Protein AF-A0A3D4Q1V5-F1 (afdb_monomer)

Solvent-accessible surface area (backbone atoms only — not comparable to full-atom values): 24511 Å² total; per-residue (Å²): 132,84,73,77,81,77,32,59,29,26,36,39,76,70,43,65,48,93,88,60,60,63,70,53,54,52,46,25,51,51,46,42,62,72,31,89,84,34,43,60,40,77,55,90,57,103,79,70,57,84,55,46,83,79,45,44,70,81,49,46,62,61,50,30,69,74,53,67,12,69,27,41,37,41,38,39,39,44,78,42,86,88,30,39,35,40,42,36,38,40,37,37,95,41,24,69,49,72,46,69,51,78,37,82,45,44,66,58,44,18,50,53,51,47,55,52,51,41,52,47,61,74,65,45,62,41,74,42,46,68,71,32,43,46,62,49,55,53,50,43,54,52,48,29,70,76,40,72,81,43,64,55,53,46,52,51,43,25,54,52,33,31,76,73,54,41,17,74,59,11,34,56,46,14,50,52,39,25,54,52,20,55,76,71,68,35,58,66,48,28,17,47,16,24,42,45,27,15,54,14,23,50,74,70,67,38,54,72,61,15,51,57,25,37,55,50,14,46,55,34,28,62,76,42,69,36,35,60,60,43,24,55,46,26,52,53,49,28,52,49,22,54,76,67,71,34,64,72,56,26,53,53,30,47,54,51,22,45,52,25,20,58,73,55,66,33,64,69,55,40,26,49,49,26,47,48,49,16,55,50,27,46,77,69,71,33,63,68,56,18,52,56,23,40,54,51,20,50,50,49,38,60,77,66,69,53,63,68,54,68,51,23,56,50,30,38,53,50,24,70,69,46,86,47,66,71,59,18,46,54,24,25,53,48,21,55,73,46,44,66,86,95,46,95,45,72,63,42,56,51,28,50,52,56,44,32,55,54,26,48,76,68,67,38,48,65,69,36,53,60,75,58,59,99,56,89,70,52,36,67,53,26,36,53,55,12,51,47,28,45,74,70,65,39,54,69,57,14,49,53,26,21,52,49,9,23,50,49,12,54,74,20,49,33,59,69,54,22,47,52,23,31,46,51,47,30,37,49,25,56,76,68,74,42,80,66,52,63,68,42,51,51,49,48,72,67,52,43,73,64,37,56,68,58,50,67,77,39,45,69,60,34,48,71,41,74,41,88,76,83,80,127

Foldseek 3Di:
DDDPDAWQEEEEQEAEDPPDDVVLSVLLVVLQPPDPLGSYDYDDDPPPDVCCVVCVLVCVVVRCVVRVHQKYKYWYWYDWPQKIKIWMWIAGQADIAIDMDIGNGSNVRSVVVSVVVSVCSVLCLNVHHPLLLVVNLVSLVVSCVVVVLDLRSLLVNLVSCLVLLVLVVSLVSLVSQLVSCVVVVNLLSVLVSLLSNLSSCLSVVVLVSSVVSLVSSCVSCVVTVVLVVLLSSLVSQLSSCVSVLNVVSNVVSLVSSLVSCVVVVPLLSNLVSLLVQLVSCVVNVNNVSNVVSLVVSVVSCVVVVHALLSCLSSLLSVLVSDPDLVSSLVSLVSSPVRDDPSGDDPSVLSSLLVNLVSCLVVVVLVVNVVSVPPDDDALSRLQSNLVSCVSVVVLVSNLVSLVVSLVRCVSSVVLLSNLVSLLSNLLSCVVVVHDRDPVSVVSCQVRCQSPLVSCVVCVVSCVSSVHDDDRD

Nearest P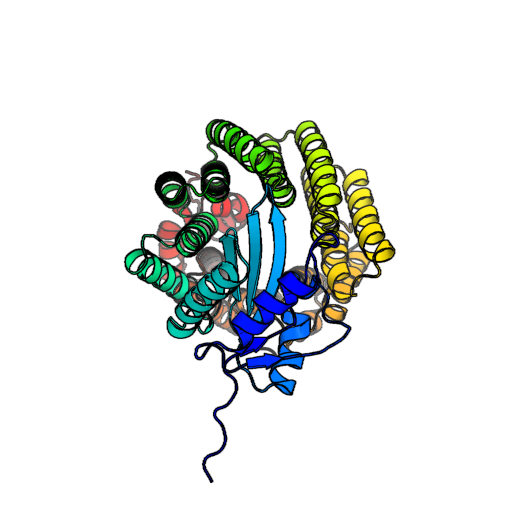DB structures (foldseek):
  4wne-assembly1_A  TM=5.434E-01  e=2.357E-04  Homo sapiens
  4wnd-assembly1_A  TM=5.828E-01  e=8.946E-04  Homo sapiens
  6hc2-assembly4_S  TM=5.149E-01  e=2.982E-04  Homo sapiens
  3sf4-assembly3_C  TM=4.394E-01  e=1.937E-04  Homo sapiens
  3sf4-assembly2_B  TM=4.723E-01  e=3.102E-04  Homo sapiens

Radius of gyration: 23.46 Å; Cα contacts (8 Å, |Δi|>4): 706; chains: 1; bounding box: 69×45×66 Å

Sequence (472 aa):
MNLPPLPRLALIPLTADQELAQSFIDSVDDGLRNSEQFTTVVFNAQTVPRDFIWAPQKYFQTITQFTEAPYVFMGWVSQQAGSFRIRYLLKSSKNSWRAEHHVTTAAELARLVNSHVGLILDSGLLDIDEQDALLLGAKLKLLQTQYPQDLNLLQALINFQTQRGDAANGIMLAKELQEKAAQQQHQLFVAKGHLAEASAYIHESLLADAELALAKAETGFQAVD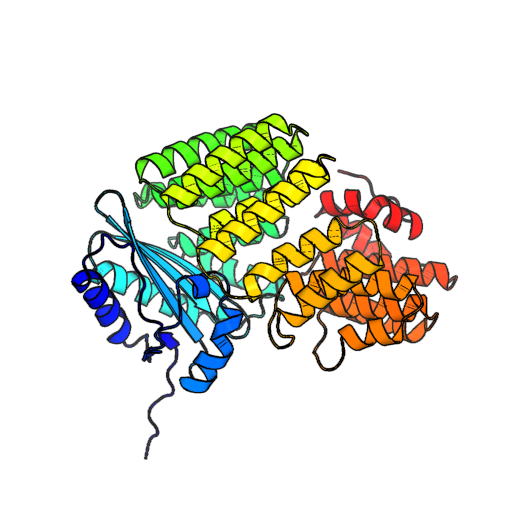DWESLVDVEQERIAVAFARNDYDQAQRDFQRALEFARRSGDVIKEYRLHSWAAVMAHKFTQPEDSWGYLDRAEAVLDQHQQAPEFYALIQFYAGMFEQEPAAAEKRYRKVLSLLPASQDWWERERAQAHLSELLITQSRWQDALDLYADQPLGATQELLVGNIWKAQQDWAKAEAFGVQSFKTANLNGQLRNALDAAIYLLQLDKQLERPANSVYRQFLLKKAADVPNWIRFNKAQLADAGLELPLP

Secondary structure (DSSP, 8-state):
-PPPPPPSEEEPPPEE-TT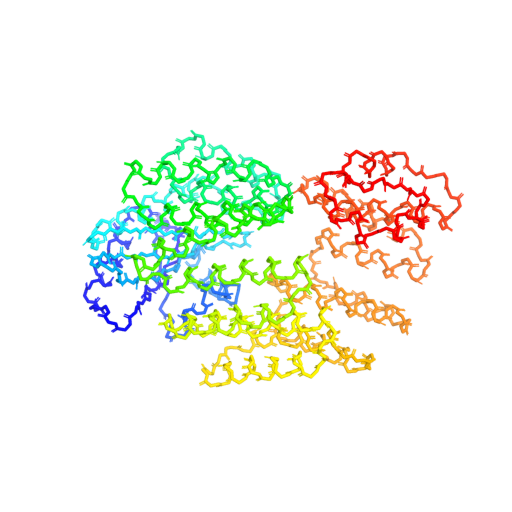S-HHHHHHHHHHHHT-TT--EEE---TT--GGGGT-HHHHHHHHHHHH--SEEEEEEEEEETTEEEEEEEEE-SS-EEEEEEEESSHHHHHHHHHHHHHHHHHHTGGGS-TT-HHHHHHHHHHHHHH-TT-HHHHHHHHHHHHHTT-HHHHHHHHHHHHHHHHHTT-HHHHHHHHHHHHHHHHHTT-HHHHHHHHHHHHHHHHTTT-HHHHHHHHHHHHHHHHHTT-HHHHHHHHHHHHHHHHHTT-HHHHHHHHHHHHHHHHHTT-HHHHHHHHHHHHHHHHHTT--GGGHHHHHHHHHHH-SSHHHHHHHHHHHHHHS-TTS--HHHHHHHHHHHHHHHHTT-HHHHHHTTTTS---HHHHHHHHHHHHHTT-HHHHHHHHHHHHHHHHHTT-HHHHHHHHHHHHHHHHHTTPPPPHHHHHHHHHHGGG-HHHHHHHHHHHHHTT------

Mean predicted aligned error: 4.96 Å

Structure (mmCIF, N/CA/C/O backbone):
data_AF-A0A3D4Q1V5-F1
#
_entry.id   AF-A0A3D4Q1V5-F1
#
loop_
_atom_site.group_PDB
_atom_site.id
_atom_site.type_symbol
_atom_site.label_atom_id
_atom_site.label_alt_id
_atom_site.label_comp_id
_atom_site.label_asym_id
_atom_site.label_entity_id
_atom_site.label_seq_id
_atom_site.pdbx_PDB_ins_code
_atom_site.Cartn_x
_atom_site.Cartn_y
_atom_site.Cartn_z
_atom_site.occupancy
_atom_site.B_iso_or_equiv
_atom_site.auth_seq_id
_atom_site.auth_comp_id
_atom_site.auth_asym_id
_atom_site.auth_atom_id
_atom_site.pdbx_PDB_model_num
ATOM 1 N N . MET A 1 1 ? -46.431 -1.693 -3.885 1.00 46.31 1 MET A N 1
ATOM 2 C CA . MET A 1 1 ? -45.615 -2.227 -2.777 1.00 46.31 1 MET A CA 1
ATOM 3 C C . MET A 1 1 ? -44.298 -1.483 -2.819 1.00 46.31 1 MET A C 1
ATOM 5 O O . MET A 1 1 ? -43.658 -1.530 -3.860 1.00 46.31 1 MET A O 1
ATOM 9 N N . ASN A 1 2 ? -43.942 -0.748 -1.767 1.00 48.81 2 ASN A N 1
ATOM 10 C CA . ASN A 1 2 ? -42.599 -0.181 -1.662 1.00 48.81 2 ASN A CA 1
ATOM 11 C C . ASN A 1 2 ? -41.670 -1.336 -1.293 1.00 48.81 2 ASN A C 1
ATOM 13 O O . ASN A 1 2 ? -41.882 -1.971 -0.260 1.00 4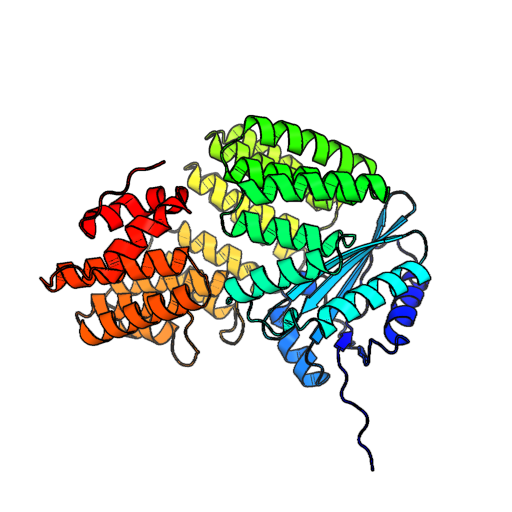8.81 2 ASN A O 1
ATOM 17 N N . LEU A 1 3 ? -40.718 -1.659 -2.168 1.00 47.34 3 LEU A N 1
ATOM 18 C CA . LEU A 1 3 ? -39.643 -2.584 -1.822 1.00 47.34 3 LEU A CA 1
ATOM 19 C C . LEU A 1 3 ? -38.879 -1.997 -0.622 1.00 47.34 3 LEU A C 1
ATOM 21 O O . LEU A 1 3 ? -38.728 -0.771 -0.557 1.00 47.34 3 LEU A O 1
ATOM 25 N N . PRO A 1 4 ? -38.445 -2.825 0.344 1.00 58.28 4 PRO A N 1
ATOM 26 C CA . PRO A 1 4 ? -37.592 -2.346 1.423 1.00 58.28 4 PRO A CA 1
ATOM 27 C C . PRO A 1 4 ? -36.321 -1.708 0.834 1.00 58.28 4 PRO A C 1
ATOM 29 O O . PRO A 1 4 ? -35.864 -2.144 -0.227 1.00 58.28 4 PRO A O 1
ATOM 32 N N . PRO A 1 5 ? -35.763 -0.662 1.471 1.00 68.06 5 PRO A N 1
ATOM 33 C CA . PRO A 1 5 ? -34.515 -0.066 1.013 1.00 68.06 5 PRO A CA 1
ATOM 34 C C . PRO A 1 5 ? -33.406 -1.126 1.016 1.00 68.06 5 PRO A C 1
ATOM 36 O O . PRO A 1 5 ? -33.305 -1.913 1.959 1.00 68.06 5 PRO A O 1
ATOM 39 N N . LEU A 1 6 ? -32.594 -1.147 -0.044 1.00 67.75 6 LEU A N 1
ATOM 40 C CA . LEU A 1 6 ? -31.427 -2.025 -0.122 1.00 67.75 6 LEU A CA 1
ATOM 41 C C . LEU A 1 6 ? -30.474 -1.739 1.047 1.00 67.75 6 LEU A C 1
ATOM 43 O O . LEU A 1 6 ? -30.344 -0.577 1.457 1.00 67.75 6 LEU A O 1
ATOM 47 N N . PRO A 1 7 ? -29.798 -2.767 1.585 1.00 72.94 7 PRO A N 1
ATOM 48 C CA . PRO A 1 7 ? -28.828 -2.562 2.642 1.00 72.94 7 PRO A CA 1
ATOM 49 C C . PRO A 1 7 ? -27.673 -1.705 2.137 1.00 72.94 7 PRO A C 1
ATOM 51 O O . PRO A 1 7 ? -27.121 -1.920 1.060 1.00 72.94 7 PRO A O 1
ATOM 54 N N . ARG A 1 8 ? -27.289 -0.723 2.948 1.00 84.31 8 ARG A N 1
ATOM 55 C CA . ARG A 1 8 ? -26.159 0.152 2.653 1.00 84.31 8 ARG A CA 1
ATOM 56 C C . ARG A 1 8 ? -24.836 -0.552 2.952 1.00 84.31 8 ARG A C 1
ATOM 58 O O . ARG A 1 8 ? -23.845 -0.260 2.300 1.00 84.31 8 ARG A O 1
ATOM 65 N N . LEU A 1 9 ? -24.806 -1.473 3.916 1.00 89.56 9 LEU A N 1
ATOM 66 C CA . LEU A 1 9 ? -23.574 -2.073 4.430 1.00 89.56 9 LEU A CA 1
ATOM 67 C C . LEU A 1 9 ? -23.782 -3.553 4.778 1.00 89.56 9 LEU A C 1
ATOM 69 O O . LEU A 1 9 ? -24.728 -3.901 5.471 1.00 89.56 9 LEU A O 1
ATOM 73 N N . ALA A 1 10 ? -22.888 -4.439 4.361 1.00 90.56 10 ALA A N 1
ATOM 74 C CA . ALA A 1 10 ? -22.820 -5.791 4.901 1.00 90.56 10 ALA A CA 1
ATOM 75 C C . ALA A 1 10 ? -21.945 -5.787 6.157 1.00 90.56 10 ALA A C 1
ATOM 77 O O . ALA A 1 10 ? -20.794 -5.354 6.108 1.00 90.56 10 ALA A O 1
ATOM 78 N N . LEU A 1 11 ? -22.482 -6.273 7.274 1.00 89.31 11 LEU A N 1
ATOM 79 C CA . LEU A 1 11 ? -21.748 -6.407 8.528 1.00 89.31 11 LEU A CA 1
ATOM 80 C C . LEU A 1 11 ? -21.241 -7.845 8.661 1.00 89.31 11 LEU A C 1
ATOM 82 O O . LEU A 1 11 ? -22.037 -8.781 8.764 1.00 89.31 11 LEU A O 1
ATOM 86 N N . ILE A 1 12 ? -19.923 -8.023 8.672 1.00 88.38 12 ILE A N 1
ATOM 87 C CA . ILE A 1 12 ? -19.309 -9.264 9.151 1.00 88.38 12 ILE A CA 1
ATOM 88 C C . ILE A 1 12 ? -19.316 -9.203 10.688 1.00 88.38 12 ILE A C 1
ATOM 90 O O . ILE A 1 12 ? -18.942 -8.157 11.226 1.00 88.38 12 ILE A O 1
ATOM 94 N N . PRO A 1 13 ? -19.734 -10.273 11.396 1.00 86.69 13 PRO A N 1
ATOM 95 C CA . PRO A 1 13 ? -19.680 -10.319 12.856 1.00 86.69 13 PRO A CA 1
ATOM 96 C C . PRO A 1 13 ? -18.312 -9.895 13.396 1.00 86.69 13 PRO A C 1
ATOM 98 O O . PRO A 1 13 ? -17.278 -10.287 12.845 1.00 86.69 13 PRO A O 1
ATOM 101 N N . LEU A 1 14 ? -18.306 -9.092 14.461 1.00 88.31 14 LEU A N 1
ATOM 102 C CA . LEU A 1 14 ? -17.064 -8.628 15.070 1.00 88.31 14 LEU A CA 1
ATOM 103 C C . LEU A 1 14 ? -16.219 -9.803 15.574 1.00 88.31 14 LEU A C 1
ATOM 105 O O . LEU A 1 14 ? -16.724 -10.752 16.176 1.00 88.31 14 LEU A O 1
ATOM 109 N N . THR A 1 15 ? -14.907 -9.705 15.369 1.00 86.12 15 THR A N 1
ATOM 110 C CA . THR A 1 15 ? -13.929 -10.621 15.967 1.00 86.12 15 THR A CA 1
ATOM 111 C C . THR A 1 15 ? -13.329 -10.006 17.226 1.00 86.12 15 THR A C 1
ATOM 113 O O . THR A 1 15 ? -13.313 -8.782 17.374 1.00 86.12 15 THR A O 1
ATOM 116 N N . ALA A 1 16 ? -12.803 -10.830 18.129 1.00 86.69 16 ALA A N 1
ATOM 117 C CA . ALA A 1 16 ? -12.211 -10.350 19.372 1.00 86.69 16 ALA A CA 1
ATOM 118 C C . ALA A 1 16 ? -11.002 -11.168 19.822 1.00 86.69 16 ALA A C 1
ATOM 120 O O . ALA A 1 16 ? -10.821 -12.311 19.395 1.00 86.69 16 ALA A O 1
ATOM 121 N N . ASP A 1 17 ? -10.202 -10.576 20.709 1.00 78.94 17 ASP A N 1
ATOM 122 C CA . ASP A 1 17 ? -9.179 -11.314 21.452 1.00 78.94 17 ASP A CA 1
ATOM 123 C C . ASP A 1 17 ? -9.840 -12.361 22.354 1.00 78.94 17 ASP A C 1
ATOM 125 O O . ASP A 1 17 ? -10.928 -12.134 22.884 1.00 78.94 17 ASP A O 1
ATOM 129 N N . GLN A 1 18 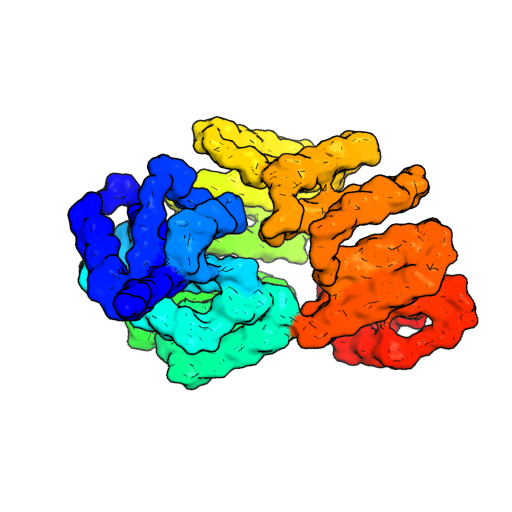? -9.176 -13.504 22.556 1.00 70.25 18 GLN A N 1
ATOM 130 C CA . GLN A 1 18 ? -9.750 -14.647 23.287 1.00 70.25 18 GLN A CA 1
ATOM 131 C C . GLN A 1 18 ? -10.174 -14.320 24.730 1.00 70.25 18 GLN A C 1
ATOM 133 O O . GLN A 1 18 ? -10.978 -15.046 25.309 1.00 70.25 18 GLN A O 1
ATOM 138 N N . GLU A 1 19 ? -9.643 -13.246 25.313 1.00 77.62 19 GLU A N 1
ATOM 139 C CA . GLU A 1 19 ? -9.896 -12.839 26.698 1.00 77.62 19 GLU A CA 1
ATOM 140 C C . GLU A 1 19 ? -11.149 -11.959 26.866 1.00 77.62 19 GLU A C 1
ATOM 142 O O . GLU A 1 19 ? -11.604 -11.737 27.990 1.00 77.62 19 GLU A O 1
ATOM 147 N N . LEU A 1 20 ? -11.743 -11.470 25.772 1.00 85.31 20 LEU A N 1
ATOM 148 C CA . LEU A 1 20 ? -12.936 -10.627 25.825 1.00 85.31 20 LEU A CA 1
ATOM 149 C C . LEU A 1 20 ? -14.210 -11.450 26.029 1.00 85.31 20 LEU A C 1
ATOM 151 O O . LEU A 1 20 ? -14.486 -12.414 25.317 1.00 85.31 20 LEU A O 1
ATOM 155 N N . ALA A 1 21 ? -15.044 -11.019 26.977 1.00 87.19 21 ALA A N 1
ATOM 156 C CA . ALA A 1 21 ? -16.342 -11.638 27.208 1.00 87.19 21 ALA A CA 1
ATOM 157 C C . ALA A 1 21 ? -17.249 -11.479 25.976 1.00 87.19 21 ALA A C 1
ATOM 159 O O . ALA A 1 21 ? -17.514 -10.356 25.541 1.00 87.19 21 ALA A O 1
ATOM 160 N N . GLN A 1 22 ? -17.803 -12.588 25.475 1.00 88.31 22 GLN A N 1
ATOM 161 C CA . GLN A 1 22 ? -18.704 -12.591 24.315 1.00 88.31 22 GLN A CA 1
ATOM 162 C C . GLN A 1 22 ? -19.872 -11.603 24.471 1.00 88.31 22 GLN A C 1
ATOM 164 O O . GLN A 1 22 ? -20.206 -10.894 23.533 1.00 88.31 22 GLN A O 1
ATOM 169 N N . SER A 1 23 ? -20.414 -11.451 25.683 1.00 89.94 23 SER A N 1
ATOM 170 C CA . SER A 1 23 ? -21.490 -10.494 25.972 1.00 89.94 23 SER A CA 1
ATOM 171 C C . SER A 1 23 ? -21.117 -9.033 25.695 1.00 89.94 23 SER A C 1
ATOM 173 O O . SER A 1 23 ? -21.988 -8.221 25.385 1.00 89.94 23 SER A O 1
ATOM 175 N N . PHE A 1 24 ? -19.835 -8.669 25.831 1.00 90.38 24 PHE A N 1
ATOM 176 C CA . PHE A 1 24 ? -19.359 -7.339 25.455 1.00 90.38 24 PHE A CA 1
ATOM 177 C C . PHE A 1 24 ? -19.400 -7.177 23.936 1.00 90.38 24 PHE A C 1
ATOM 179 O O . PHE A 1 24 ? -19.924 -6.179 23.449 1.00 90.38 24 PHE A O 1
ATOM 186 N N . ILE A 1 25 ? -18.900 -8.175 23.201 1.00 89.94 25 ILE A N 1
ATOM 187 C CA . ILE A 1 25 ? -18.906 -8.192 21.734 1.00 89.94 25 ILE A CA 1
ATOM 188 C C . ILE A 1 25 ? -20.331 -8.110 21.202 1.00 89.94 25 ILE A C 1
ATOM 190 O O . ILE A 1 25 ? -20.611 -7.230 20.395 1.00 89.94 25 ILE A O 1
ATOM 194 N N . ASP A 1 26 ? -21.237 -8.929 21.735 1.00 90.06 26 ASP A N 1
ATOM 195 C CA . ASP A 1 26 ? -22.656 -8.924 21.377 1.00 90.06 26 ASP A CA 1
ATOM 196 C C . ASP A 1 26 ? -23.280 -7.537 21.603 1.00 90.06 26 ASP A C 1
ATOM 198 O O . ASP A 1 26 ? -24.012 -7.036 20.756 1.00 90.06 26 ASP A O 1
ATOM 202 N N . SER A 1 27 ? -22.919 -6.859 22.701 1.00 91.75 27 SER A N 1
ATOM 203 C CA . SER A 1 27 ? -23.406 -5.503 22.990 1.00 91.75 27 SER A CA 1
ATOM 204 C C . SER A 1 27 ? -22.911 -4.462 21.979 1.00 91.75 27 SER A C 1
ATOM 206 O O . SER A 1 27 ? -23.646 -3.530 21.646 1.00 91.75 27 SER A O 1
ATOM 208 N N . VAL A 1 28 ? -21.668 -4.587 21.498 1.00 91.38 28 VAL A N 1
ATOM 209 C CA . VAL A 1 28 ? -21.147 -3.717 20.432 1.00 91.38 28 VAL A CA 1
ATOM 210 C C . VAL A 1 28 ? -21.867 -4.029 19.121 1.00 91.38 28 VAL A C 1
ATOM 212 O O . VAL A 1 28 ? -22.371 -3.109 18.482 1.00 91.38 28 VAL A O 1
ATOM 215 N N . ASP A 1 29 ? -21.967 -5.309 18.759 1.00 89.50 29 ASP A N 1
ATOM 216 C CA . ASP A 1 29 ? -22.643 -5.802 17.554 1.00 89.50 29 ASP A CA 1
ATOM 217 C C . ASP A 1 29 ? -24.093 -5.303 17.477 1.00 89.50 29 ASP A C 1
ATOM 219 O O . ASP A 1 29 ? -24.507 -4.743 16.461 1.00 89.50 29 ASP A O 1
ATOM 223 N N . ASP A 1 30 ? -24.850 -5.432 18.567 1.00 90.00 30 ASP A N 1
ATOM 224 C CA . ASP A 1 30 ? -26.226 -4.947 18.668 1.00 90.00 30 ASP A CA 1
ATOM 225 C C . ASP A 1 30 ? -26.298 -3.422 18.526 1.00 90.00 30 ASP A C 1
ATOM 227 O O . ASP A 1 30 ? -27.192 -2.893 17.858 1.00 90.00 30 ASP A O 1
ATOM 231 N N . GLY A 1 31 ? -25.341 -2.695 19.107 1.00 89.12 31 GLY A N 1
ATOM 232 C CA . GLY A 1 31 ? -25.234 -1.245 18.951 1.00 89.12 31 GLY A CA 1
ATOM 233 C C . GLY A 1 31 ? -24.969 -0.808 17.505 1.00 89.12 31 GLY A C 1
ATOM 234 O O . GLY A 1 31 ? -25.473 0.233 17.078 1.00 89.12 31 GLY A O 1
ATOM 235 N N . LEU A 1 32 ? -24.215 -1.597 16.734 1.00 88.69 32 LEU A N 1
ATOM 236 C CA . LEU A 1 32 ? -23.982 -1.348 15.308 1.00 88.69 32 LEU A CA 1
ATOM 237 C C . LEU A 1 32 ? -25.222 -1.693 14.468 1.00 88.69 32 LEU A C 1
ATOM 239 O O . LEU A 1 32 ? -25.641 -0.899 13.628 1.00 88.69 32 LEU A O 1
ATOM 243 N N . ARG A 1 33 ? -25.853 -2.846 14.721 1.00 85.75 33 ARG A N 1
ATOM 244 C CA . ARG A 1 33 ? -27.017 -3.341 13.957 1.00 85.75 33 ARG A CA 1
ATOM 245 C C . ARG A 1 33 ? -28.261 -2.474 14.113 1.00 85.75 33 ARG A C 1
ATOM 247 O O . ARG A 1 33 ? -29.023 -2.325 13.164 1.00 85.75 33 ARG A O 1
ATOM 254 N N . ASN A 1 34 ? -28.468 -1.908 15.299 1.00 82.12 34 ASN A N 1
ATOM 255 C CA . ASN A 1 34 ? -29.644 -1.088 15.599 1.00 82.12 34 ASN A CA 1
ATOM 256 C C . ASN A 1 34 ? -29.492 0.382 15.171 1.00 82.12 34 ASN A C 1
ATOM 258 O O . ASN A 1 34 ? -30.371 1.199 15.443 1.00 82.12 34 ASN A O 1
ATOM 262 N N . SER A 1 35 ? -28.381 0.746 14.530 1.00 77.31 35 SER A N 1
ATOM 263 C CA . SER A 1 35 ? -28.144 2.112 14.080 1.00 77.31 35 SER A CA 1
ATOM 264 C C . SER A 1 35 ? -28.898 2.413 12.787 1.00 77.31 35 SER A C 1
ATOM 266 O O . SER A 1 35 ? -28.762 1.706 11.792 1.00 77.31 35 SER A O 1
ATOM 268 N N . GLU A 1 36 ? -29.626 3.531 12.752 1.00 68.75 36 GLU A N 1
ATOM 269 C CA . GLU A 1 36 ? -30.290 4.017 11.532 1.00 68.75 36 GLU A CA 1
ATOM 270 C C . GLU A 1 36 ? -29.294 4.332 10.402 1.00 68.75 36 GLU A C 1
ATOM 272 O O . GLU A 1 36 ? -29.655 4.304 9.227 1.00 68.75 36 GLU A O 1
ATOM 277 N N . GLN A 1 37 ? -28.021 4.584 10.739 1.00 64.25 37 GLN A N 1
ATOM 278 C CA . GLN A 1 37 ? -26.954 4.789 9.752 1.00 64.25 37 GLN A CA 1
ATOM 279 C C . GLN A 1 37 ? -26.505 3.473 9.079 1.00 64.25 37 GLN A C 1
ATOM 281 O O . GLN A 1 37 ? -25.827 3.505 8.052 1.00 64.25 37 GLN A O 1
ATOM 286 N N . PHE A 1 38 ? -26.906 2.325 9.638 1.00 67.94 38 PHE A N 1
ATOM 287 C CA . PHE A 1 38 ? -26.478 0.971 9.297 1.00 67.94 38 PHE A CA 1
ATOM 288 C C . PHE A 1 38 ? -27.689 0.164 8.827 1.00 67.94 38 PHE A C 1
ATOM 290 O O . PHE A 1 38 ? -28.161 -0.737 9.516 1.00 67.94 38 PHE A O 1
ATOM 297 N N . THR A 1 39 ? -28.203 0.433 7.623 1.00 68.06 39 THR A N 1
ATOM 298 C CA . THR A 1 39 ? -29.071 -0.567 6.978 1.00 68.06 39 THR A CA 1
ATOM 299 C C . THR A 1 39 ? -28.196 -1.769 6.634 1.00 68.06 39 THR A C 1
ATOM 301 O O . THR A 1 39 ? -27.510 -1.758 5.609 1.00 68.06 39 THR A O 1
ATOM 304 N N . THR A 1 40 ? -28.149 -2.750 7.538 1.00 70.69 40 THR A N 1
ATOM 305 C CA . THR A 1 40 ? -27.174 -3.839 7.494 1.00 70.69 40 THR A CA 1
ATOM 306 C C . THR A 1 40 ? -27.782 -5.194 7.187 1.00 70.69 40 THR A C 1
ATOM 308 O O . THR A 1 40 ? -28.883 -5.519 7.625 1.00 70.69 40 THR A O 1
ATOM 311 N N . VAL A 1 41 ? -27.021 -6.009 6.455 1.00 72.94 41 VAL A N 1
ATOM 312 C CA . VAL A 1 41 ? -27.222 -7.461 6.388 1.00 72.94 41 VAL A CA 1
ATOM 313 C C . VAL A 1 41 ? -26.025 -8.124 7.047 1.00 72.94 41 VAL A C 1
ATOM 315 O O . VAL A 1 41 ? -24.879 -7.835 6.702 1.00 72.94 41 VAL A O 1
ATOM 318 N N . VAL A 1 42 ? -26.294 -9.004 8.010 1.00 74.50 42 VAL A N 1
ATOM 319 C CA . VAL A 1 42 ? -25.246 -9.755 8.702 1.00 74.50 42 VAL A CA 1
ATOM 320 C C . VAL A 1 42 ? -24.818 -10.923 7.822 1.00 74.50 42 VAL A C 1
ATOM 322 O O . VAL A 1 42 ? -25.618 -11.814 7.530 1.00 74.50 42 VAL A O 1
ATOM 325 N N . PHE A 1 43 ? -23.554 -10.928 7.406 1.00 73.75 43 PHE A N 1
ATOM 326 C CA . PHE A 1 43 ? -22.984 -12.023 6.629 1.00 73.75 43 PHE A CA 1
ATOM 327 C C . PHE A 1 43 ? -22.424 -13.087 7.572 1.00 73.75 43 PHE A C 1
ATOM 329 O O . PHE A 1 43 ? -21.332 -12.941 8.119 1.00 73.75 43 PHE A O 1
ATOM 336 N N . ASN A 1 44 ? -23.185 -14.160 7.784 1.00 67.00 44 ASN A N 1
ATOM 337 C CA . ASN A 1 44 ? -22.781 -15.243 8.673 1.00 67.00 44 ASN A CA 1
ATOM 338 C C . ASN A 1 44 ? -22.117 -16.375 7.881 1.00 67.00 44 ASN A C 1
ATOM 340 O O . ASN A 1 44 ? -22.758 -17.363 7.522 1.00 67.00 44 ASN A O 1
ATOM 344 N N . ALA A 1 45 ? -20.829 -16.221 7.590 1.00 59.88 45 ALA A N 1
ATOM 345 C CA . ALA A 1 45 ? -20.004 -17.324 7.127 1.00 59.88 45 ALA A CA 1
ATOM 346 C C . ALA A 1 45 ? -19.077 -17.745 8.265 1.00 59.88 45 ALA A C 1
ATOM 348 O O . ALA A 1 45 ? -18.276 -16.949 8.746 1.00 59.88 45 ALA A O 1
ATOM 349 N N . GLN A 1 46 ? -19.132 -19.029 8.632 1.00 53.88 46 GLN A N 1
ATOM 350 C CA . GLN A 1 46 ? -18.221 -19.663 9.602 1.00 53.88 46 GLN A CA 1
ATOM 351 C C . GLN A 1 46 ? -16.734 -19.561 9.196 1.00 53.88 46 GLN A C 1
ATOM 353 O O . GLN A 1 46 ? -15.852 -19.991 9.930 1.00 53.88 46 GLN A O 1
ATOM 358 N N . THR A 1 47 ? -16.464 -19.015 8.010 1.00 52.66 47 THR A N 1
ATOM 359 C CA . THR A 1 47 ? -15.197 -19.027 7.289 1.00 52.66 47 THR A CA 1
ATOM 360 C C . THR A 1 47 ? -14.758 -17.630 6.841 1.00 52.66 47 THR A C 1
ATOM 362 O O . THR A 1 47 ? -14.028 -17.540 5.856 1.00 52.66 47 THR A O 1
ATOM 365 N N . VAL A 1 48 ? -15.188 -16.541 7.493 1.00 59.66 48 VAL A N 1
ATOM 366 C CA . VAL A 1 48 ? -14.546 -15.220 7.308 1.00 59.66 48 VAL A CA 1
ATOM 367 C C . VAL A 1 48 ? -13.658 -14.937 8.524 1.00 59.66 48 VAL A C 1
ATOM 369 O O . VAL A 1 48 ? -14.123 -14.342 9.497 1.00 59.66 48 VAL A O 1
ATOM 372 N N . PRO A 1 49 ? -12.407 -15.438 8.529 1.00 63.62 49 PRO A N 1
ATOM 373 C CA . PRO A 1 49 ? -11.458 -15.158 9.588 1.00 63.62 49 PRO A CA 1
ATOM 374 C C . PRO A 1 49 ? -11.100 -13.669 9.692 1.00 63.62 49 PRO A C 1
ATOM 376 O O . PRO A 1 49 ? -11.393 -12.833 8.835 1.00 63.62 49 PRO A O 1
ATOM 379 N N . ARG A 1 50 ? -10.303 -13.380 10.725 1.00 65.50 50 ARG A N 1
ATOM 380 C CA . ARG A 1 50 ? -9.437 -12.195 10.857 1.00 65.50 50 ARG A CA 1
ATOM 381 C C . ARG A 1 50 ? -8.686 -11.820 9.566 1.00 65.50 50 ARG A C 1
ATOM 383 O O . ARG A 1 50 ? -8.260 -10.680 9.409 1.00 65.50 50 ARG A O 1
ATOM 390 N N . ASP A 1 51 ? -8.532 -12.756 8.634 1.00 72.31 51 ASP A N 1
ATOM 391 C CA . ASP A 1 51 ? -7.894 -12.557 7.341 1.00 72.31 51 ASP A CA 1
ATOM 392 C C . ASP A 1 51 ? -8.654 -11.601 6.402 1.00 72.31 51 ASP A C 1
ATOM 394 O O . ASP A 1 51 ? -8.012 -11.036 5.522 1.00 72.31 51 ASP A O 1
ATOM 398 N N . PHE A 1 52 ? -9.946 -11.297 6.617 1.00 82.00 52 PHE A N 1
ATOM 399 C CA . PHE A 1 52 ? -10.650 -10.250 5.852 1.00 82.00 52 PHE A CA 1
ATOM 400 C C . PHE A 1 52 ? -9.961 -8.885 5.962 1.00 82.00 52 PHE A C 1
ATOM 402 O O . PHE A 1 52 ? -9.859 -8.163 4.974 1.00 82.00 52 PHE A O 1
ATOM 409 N N . ILE A 1 53 ? -9.437 -8.531 7.143 1.00 78.81 53 ILE A N 1
ATOM 410 C CA . ILE A 1 53 ? -8.673 -7.284 7.336 1.00 78.81 53 ILE A CA 1
ATOM 411 C C . ILE A 1 53 ? -7.446 -7.241 6.422 1.00 78.81 53 ILE A C 1
ATOM 413 O O . ILE A 1 53 ? -6.984 -6.157 6.061 1.00 78.81 53 ILE A O 1
ATOM 417 N N . TRP A 1 54 ? -6.913 -8.396 6.039 1.00 77.25 54 TRP A N 1
ATOM 418 C CA . TRP A 1 54 ? -5.643 -8.531 5.335 1.00 77.25 54 TRP A CA 1
ATOM 419 C C . TRP A 1 54 ? -5.788 -8.891 3.855 1.00 77.25 54 TRP A C 1
ATOM 421 O O . TRP A 1 54 ? -4.903 -8.564 3.068 1.00 77.25 54 TRP A O 1
ATOM 431 N N . ALA A 1 55 ? -6.894 -9.532 3.489 1.00 80.81 55 ALA A N 1
ATOM 432 C CA . ALA A 1 55 ? -7.238 -9.987 2.148 1.00 80.81 55 ALA A CA 1
ATOM 433 C C . ALA A 1 55 ? -8.723 -9.693 1.832 1.00 80.81 55 ALA A C 1
ATOM 435 O O . ALA A 1 55 ? -9.478 -10.607 1.485 1.00 80.81 55 ALA A O 1
ATOM 436 N N . PRO A 1 56 ? -9.194 -8.435 1.961 1.00 86.19 56 PRO A N 1
ATOM 437 C CA . PRO A 1 56 ? -10.614 -8.115 1.809 1.00 86.19 56 PRO A CA 1
ATOM 438 C C . PRO A 1 56 ? -11.146 -8.420 0.405 1.00 86.19 56 PRO A C 1
ATOM 440 O O . PRO A 1 56 ? -12.312 -8.787 0.257 1.00 86.19 56 PRO A O 1
ATOM 443 N N . GLN A 1 57 ? -10.301 -8.310 -0.626 1.00 84.94 57 GLN A N 1
ATOM 444 C CA . GLN A 1 57 ? -10.660 -8.567 -2.022 1.00 84.94 57 GLN A CA 1
ATOM 445 C C . GLN A 1 57 ? -11.214 -9.982 -2.215 1.00 84.94 57 GLN A C 1
ATOM 447 O O . GLN A 1 57 ? -12.224 -10.145 -2.899 1.00 84.94 57 GLN A O 1
ATOM 452 N N . LYS A 1 58 ? -10.624 -10.975 -1.533 1.00 81.62 58 LYS A N 1
ATOM 453 C CA . LYS A 1 58 ? -11.025 -12.388 -1.581 1.00 81.62 58 LYS A CA 1
ATOM 454 C C . LYS A 1 58 ? -12.510 -12.586 -1.271 1.00 81.62 58 LYS A C 1
ATOM 456 O O . LYS A 1 58 ? -13.183 -13.384 -1.917 1.00 81.62 58 LYS A O 1
ATOM 461 N N . TYR A 1 59 ? -13.013 -11.860 -0.277 1.00 85.69 59 TYR A N 1
ATOM 462 C CA . TYR A 1 59 ? -14.355 -12.054 0.270 1.00 85.69 59 TYR A CA 1
ATOM 463 C C . TYR A 1 59 ? -15.374 -11.056 -0.272 1.00 85.69 59 TYR A C 1
ATOM 465 O O . TYR A 1 59 ? -16.562 -11.369 -0.349 1.00 85.69 59 TYR A O 1
ATOM 473 N N . PHE A 1 60 ? -14.919 -9.857 -0.642 1.00 88.94 60 PHE A N 1
ATOM 474 C CA . PHE A 1 60 ? -15.784 -8.729 -0.966 1.00 88.94 60 PHE A CA 1
ATOM 475 C C . PHE A 1 60 ? -16.818 -9.066 -2.048 1.00 88.94 60 PHE A C 1
ATOM 477 O O . PHE A 1 60 ? -18.008 -8.828 -1.852 1.00 88.94 60 PHE A O 1
ATOM 484 N N . GLN A 1 61 ? -16.400 -9.676 -3.161 1.00 86.56 61 GLN A N 1
ATOM 485 C CA . GLN A 1 61 ? -17.313 -10.015 -4.258 1.00 86.56 61 GLN A CA 1
ATOM 486 C C . GLN A 1 61 ? -18.414 -10.994 -3.819 1.00 86.56 61 GLN A C 1
ATOM 488 O O . GLN A 1 61 ? -19.588 -10.756 -4.087 1.00 86.56 61 GLN A O 1
ATOM 493 N N . THR A 1 62 ? -18.059 -12.057 -3.098 1.00 86.44 62 THR A N 1
ATOM 494 C CA . THR A 1 62 ? -19.025 -13.047 -2.597 1.00 86.44 62 THR A CA 1
ATOM 495 C C . THR A 1 62 ? -20.020 -12.422 -1.622 1.00 86.44 62 THR A C 1
ATOM 497 O O . THR A 1 62 ? -21.222 -12.663 -1.715 1.00 86.44 62 THR A O 1
ATOM 500 N N . ILE A 1 63 ? -19.535 -11.588 -0.696 1.00 89.19 63 ILE A N 1
ATOM 501 C CA . ILE A 1 63 ? -20.386 -10.931 0.303 1.00 89.19 63 ILE A CA 1
ATOM 502 C C . ILE A 1 63 ? -21.355 -9.964 -0.374 1.00 89.19 63 ILE A C 1
ATOM 504 O O . ILE A 1 63 ? -22.553 -10.000 -0.098 1.00 89.19 63 ILE A O 1
ATOM 508 N N . THR A 1 64 ? -20.862 -9.115 -1.273 1.00 89.94 64 THR A N 1
ATOM 509 C CA . THR A 1 64 ? -21.698 -8.127 -1.969 1.00 89.94 64 THR A CA 1
ATOM 510 C C . THR A 1 64 ? -22.706 -8.781 -2.917 1.00 89.94 64 THR A C 1
ATOM 512 O O . THR A 1 64 ? -23.832 -8.306 -3.013 1.00 89.94 64 THR A O 1
ATOM 515 N N . GLN A 1 65 ? -22.378 -9.922 -3.535 1.00 88.75 65 GLN A N 1
ATOM 516 C CA . GLN A 1 65 ? -23.344 -10.716 -4.308 1.00 88.75 65 GLN A CA 1
ATOM 517 C C . GLN A 1 65 ? -24.454 -11.315 -3.437 1.00 88.75 65 GLN A C 1
ATOM 519 O O . GLN A 1 65 ? -25.600 -11.377 -3.870 1.00 88.75 65 GLN A O 1
ATOM 524 N N . PHE A 1 66 ? -24.127 -11.763 -2.222 1.00 87.56 66 PHE A N 1
ATOM 525 C CA . PHE A 1 66 ? -25.103 -12.371 -1.315 1.00 87.56 66 PHE A CA 1
ATOM 526 C C . PHE A 1 66 ? -25.998 -11.337 -0.622 1.00 87.56 66 PHE A C 1
ATOM 528 O O . PHE A 1 66 ? -27.180 -11.577 -0.400 1.00 87.56 66 PHE A O 1
ATOM 535 N N . THR A 1 67 ? -25.414 -10.208 -0.228 1.00 88.62 67 THR A N 1
ATOM 536 C CA . THR A 1 67 ? -26.086 -9.189 0.589 1.00 88.62 67 THR A CA 1
ATOM 537 C C . THR A 1 67 ? -26.692 -8.055 -0.227 1.00 88.62 67 THR A C 1
ATOM 539 O O . THR A 1 67 ? -27.466 -7.285 0.327 1.00 88.62 67 THR A O 1
ATOM 542 N N . GLU A 1 68 ? -26.307 -7.913 -1.499 1.00 89.75 68 GLU A N 1
ATOM 543 C CA . GLU A 1 68 ? -26.588 -6.749 -2.356 1.00 89.75 68 GLU A CA 1
ATOM 544 C C . GLU A 1 68 ? -26.060 -5.411 -1.798 1.00 89.75 68 GLU A C 1
ATOM 546 O O . GLU A 1 68 ? -26.317 -4.349 -2.368 1.00 89.75 68 GLU A O 1
ATOM 551 N N . ALA A 1 69 ? -25.290 -5.437 -0.703 1.00 90.44 69 ALA A N 1
ATOM 552 C CA . ALA A 1 69 ? -24.734 -4.241 -0.093 1.00 90.44 69 ALA A CA 1
ATOM 553 C C . ALA A 1 69 ? -23.485 -3.766 -0.861 1.00 90.44 69 ALA A C 1
ATOM 555 O O . ALA A 1 69 ? -22.603 -4.577 -1.152 1.00 90.44 69 ALA A O 1
ATOM 556 N N . PRO A 1 70 ? -23.346 -2.458 -1.149 1.00 92.06 70 PRO A N 1
ATOM 557 C CA . PRO A 1 70 ? -22.191 -1.918 -1.874 1.00 92.06 70 PRO A CA 1
ATOM 558 C C . PRO A 1 70 ? -20.916 -1.819 -1.021 1.00 92.06 70 PRO A C 1
ATOM 560 O O . PRO A 1 70 ? -19.817 -1.682 -1.564 1.00 92.06 70 PRO A O 1
ATOM 563 N N . TYR A 1 71 ? -21.053 -1.884 0.305 1.00 93.31 71 TYR A N 1
ATOM 564 C CA . TYR A 1 71 ? -19.951 -1.777 1.254 1.00 93.31 71 TYR A CA 1
ATOM 565 C C . TYR A 1 71 ? -19.932 -2.977 2.197 1.00 93.31 71 TYR A C 1
ATOM 567 O O . TYR A 1 71 ? -20.981 -3.526 2.530 1.00 93.31 71 TYR A O 1
ATOM 575 N N . VAL A 1 72 ? -18.748 -3.344 2.683 1.00 93.19 72 VAL A N 1
ATOM 576 C CA . VAL A 1 72 ? -18.557 -4.397 3.689 1.00 93.19 72 VAL A CA 1
ATOM 577 C C . VAL A 1 72 ? -17.783 -3.828 4.875 1.00 93.19 72 VAL A C 1
ATOM 579 O O . VAL A 1 72 ? -16.751 -3.185 4.682 1.00 93.19 72 VAL A O 1
ATOM 582 N N . PHE A 1 73 ? -18.272 -4.071 6.090 1.00 93.12 73 PHE A N 1
ATOM 583 C CA . PHE A 1 73 ? -17.610 -3.732 7.347 1.00 93.12 73 PHE A CA 1
ATOM 584 C C . PHE A 1 73 ? -17.118 -4.994 8.046 1.00 93.12 73 PHE A C 1
ATOM 586 O O . PHE A 1 73 ? -17.850 -5.979 8.164 1.00 93.12 73 PHE A O 1
ATOM 593 N N . MET A 1 74 ? -15.907 -4.914 8.585 1.00 91.25 74 MET A N 1
ATOM 594 C CA . MET A 1 74 ? -15.363 -5.879 9.533 1.00 91.25 74 MET A CA 1
ATOM 595 C C . MET A 1 74 ? -14.617 -5.121 10.628 1.00 91.25 74 MET A C 1
ATOM 597 O O . MET A 1 74 ? -13.881 -4.177 10.329 1.00 91.25 74 MET A O 1
ATOM 601 N N . GLY A 1 75 ? -14.802 -5.530 11.881 1.00 91.44 75 GLY A N 1
ATOM 602 C CA . GLY A 1 75 ? -14.111 -4.948 13.022 1.00 91.44 75 GLY A CA 1
ATOM 603 C C . GLY A 1 75 ? -13.541 -6.004 13.957 1.00 91.44 75 GLY A C 1
ATOM 604 O O . GLY A 1 75 ? -14.097 -7.089 14.117 1.00 91.44 75 GLY A O 1
ATOM 605 N N . TRP A 1 76 ? -12.439 -5.642 14.603 1.00 89.94 76 TRP A N 1
ATOM 606 C CA . TRP A 1 76 ? -11.813 -6.408 15.662 1.00 89.94 76 TRP A CA 1
ATOM 607 C C . TRP A 1 76 ? -11.782 -5.587 16.944 1.00 89.94 76 TRP A C 1
ATOM 609 O O . TRP A 1 76 ? -11.204 -4.498 16.980 1.00 89.94 76 TRP A O 1
ATOM 619 N N . VAL A 1 77 ? -12.412 -6.123 17.985 1.00 91.62 77 VAL A N 1
ATOM 620 C CA . VAL A 1 77 ? -12.420 -5.573 19.336 1.00 91.62 77 VAL A CA 1
ATOM 621 C C . VAL A 1 77 ? -11.318 -6.197 20.205 1.00 91.62 77 VAL A C 1
ATOM 623 O O . VAL A 1 77 ? -11.203 -7.417 20.291 1.00 91.62 77 VAL A O 1
ATOM 626 N N . SER A 1 78 ? -10.537 -5.369 20.889 1.00 89.19 78 SER A N 1
ATOM 627 C CA . SER A 1 78 ? -9.540 -5.797 21.878 1.00 89.19 78 SER A CA 1
ATOM 628 C C . SER A 1 78 ? -9.671 -5.011 23.185 1.00 89.19 78 SER A C 1
ATOM 630 O O . SER A 1 78 ? -10.324 -3.965 23.236 1.00 89.19 78 SER A O 1
ATOM 632 N N . GLN A 1 79 ? -9.082 -5.528 24.263 1.00 87.69 79 GLN A N 1
ATOM 633 C CA . GLN A 1 79 ? -8.984 -4.828 25.544 1.00 87.69 79 GLN A CA 1
ATOM 634 C C . GLN A 1 79 ? -7.528 -4.421 25.783 1.00 87.69 79 GLN A C 1
ATOM 636 O O . GLN A 1 79 ? -6.629 -5.245 25.663 1.00 87.69 79 GLN A O 1
ATOM 641 N N . GLN A 1 80 ? -7.290 -3.153 26.122 1.00 80.94 80 GLN A N 1
ATOM 642 C CA . GLN A 1 80 ? -5.950 -2.605 26.357 1.00 80.94 80 GLN A CA 1
ATOM 643 C C . GLN A 1 80 ? -5.964 -1.661 27.559 1.00 80.94 80 GLN A C 1
ATOM 645 O O . GLN A 1 80 ? -6.741 -0.703 27.591 1.00 80.94 80 GLN A O 1
ATOM 650 N N . ALA A 1 81 ? -5.124 -1.943 28.561 1.00 76.56 81 ALA A N 1
ATOM 651 C CA . ALA A 1 81 ? -4.926 -1.112 29.755 1.00 76.56 81 ALA A CA 1
ATOM 652 C C . ALA A 1 81 ? -6.234 -0.623 30.432 1.00 76.56 81 ALA A C 1
ATOM 654 O O . ALA A 1 81 ? -6.349 0.528 30.846 1.00 76.56 81 ALA A O 1
ATOM 655 N N . GLY A 1 82 ? -7.250 -1.492 30.528 1.00 79.44 82 GLY A N 1
ATOM 656 C CA . GLY A 1 82 ? -8.547 -1.161 31.144 1.00 79.44 82 GLY A CA 1
ATOM 657 C C . GLY A 1 82 ? -9.528 -0.390 30.247 1.00 79.44 82 GLY A C 1
ATOM 658 O O . GLY A 1 82 ? -10.597 -0.001 30.714 1.00 79.44 82 GLY A O 1
ATOM 659 N N . SER A 1 83 ? -9.195 -0.204 28.970 1.00 88.12 83 SER A N 1
ATOM 660 C CA . SER A 1 83 ? -10.064 0.347 27.926 1.00 88.12 83 SER A CA 1
ATOM 661 C C . SER A 1 83 ? -10.350 -0.690 26.836 1.00 88.12 83 SER A C 1
ATOM 663 O O . SER A 1 83 ? -9.685 -1.723 26.752 1.00 88.12 83 SER A O 1
ATOM 665 N N . PHE A 1 84 ? -11.350 -0.419 26.006 1.00 91.00 84 PHE A N 1
ATOM 666 C CA . PHE A 1 84 ? -11.712 -1.221 24.847 1.00 91.00 84 PHE A CA 1
ATOM 667 C C . PHE A 1 84 ? -11.340 -0.485 23.573 1.00 91.00 84 PHE A C 1
ATOM 669 O O . PHE A 1 84 ? -11.609 0.709 23.425 1.00 91.00 84 PHE A O 1
ATOM 676 N N . ARG A 1 85 ? -10.776 -1.230 22.634 1.00 92.00 85 ARG A N 1
ATOM 677 C CA . ARG A 1 85 ? -10.415 -0.775 21.301 1.00 92.00 85 ARG A CA 1
ATOM 678 C C . ARG A 1 85 ? -11.267 -1.493 20.280 1.00 92.00 85 ARG A C 1
ATOM 680 O O . ARG A 1 85 ? -11.494 -2.689 20.408 1.00 92.00 85 ARG A O 1
ATOM 687 N N . ILE A 1 86 ? -11.646 -0.795 19.218 1.00 93.38 86 ILE A N 1
ATOM 688 C CA . ILE A 1 86 ? -11.995 -1.431 17.948 1.00 93.38 86 ILE A CA 1
ATOM 689 C C . ILE A 1 86 ? -11.062 -0.930 16.861 1.00 93.38 86 ILE A C 1
ATOM 691 O O . ILE A 1 86 ? -10.788 0.266 16.781 1.00 93.38 86 ILE A O 1
ATOM 695 N N . ARG A 1 87 ? -10.616 -1.834 15.997 1.00 93.06 87 ARG A N 1
ATOM 696 C CA . ARG A 1 87 ? -10.025 -1.511 14.699 1.00 93.06 87 ARG A CA 1
ATOM 697 C C . ARG A 1 87 ? -10.908 -2.089 13.624 1.00 93.06 87 ARG A C 1
ATOM 699 O O . ARG A 1 87 ? -11.331 -3.233 13.744 1.00 93.06 87 ARG A O 1
ATOM 706 N N . TYR A 1 88 ? -11.196 -1.323 12.586 1.00 94.00 88 TYR A N 1
ATOM 707 C CA . TYR A 1 88 ? -12.116 -1.784 11.558 1.00 94.00 88 TYR A CA 1
ATOM 708 C C . TYR A 1 88 ? -11.680 -1.392 10.155 1.00 94.00 88 TYR A C 1
ATOM 710 O O . TYR A 1 88 ? -10.893 -0.465 9.951 1.00 94.00 88 TYR A O 1
ATOM 718 N N . LEU A 1 89 ? -12.224 -2.135 9.197 1.00 94.56 89 LEU A N 1
ATOM 719 C CA . LEU A 1 89 ? -12.083 -1.942 7.766 1.00 94.56 89 LEU A CA 1
ATOM 720 C C . LEU A 1 89 ? -13.477 -1.774 7.156 1.00 94.56 89 LEU A C 1
ATOM 722 O O . LEU A 1 89 ? -14.337 -2.639 7.310 1.00 94.56 89 LEU A O 1
ATOM 726 N N . LEU A 1 90 ? -13.670 -0.684 6.421 1.00 94.56 90 LEU A N 1
ATOM 727 C CA . LEU A 1 90 ? -14.743 -0.529 5.446 1.00 94.56 90 LEU A CA 1
ATOM 728 C C . LEU A 1 90 ? -14.166 -0.778 4.055 1.00 94.56 90 LEU A C 1
ATOM 730 O O . LEU A 1 90 ? -13.174 -0.153 3.682 1.00 94.56 90 LEU A O 1
ATOM 734 N N . LYS A 1 91 ? -14.785 -1.654 3.268 1.00 94.19 91 LYS A N 1
ATOM 735 C CA . LYS A 1 91 ? -14.392 -1.936 1.881 1.00 94.19 91 LYS A CA 1
ATOM 736 C C . LYS A 1 91 ? -15.541 -1.602 0.934 1.00 94.19 91 LYS A C 1
ATOM 738 O O . LYS A 1 91 ? -16.681 -1.957 1.219 1.00 94.19 91 LYS A O 1
ATOM 743 N N . SER A 1 92 ? -15.233 -0.961 -0.190 1.00 94.25 92 SER A N 1
ATOM 744 C CA . SER A 1 92 ? -16.093 -0.860 -1.380 1.00 94.25 92 SER A CA 1
ATOM 745 C C . SER A 1 92 ? -15.451 -1.603 -2.553 1.00 94.25 92 SER A C 1
ATOM 747 O O . SER A 1 92 ? -14.361 -2.158 -2.417 1.00 94.25 92 SER A O 1
ATOM 749 N N . SER A 1 93 ? -16.062 -1.581 -3.738 1.00 90.94 93 SER A N 1
ATOM 750 C CA . SER A 1 93 ? -15.406 -2.095 -4.947 1.00 90.94 93 SER A CA 1
ATOM 751 C C . SER A 1 93 ? -14.187 -1.271 -5.370 1.00 90.94 93 SER A C 1
ATOM 753 O O . SER A 1 93 ? -13.320 -1.806 -6.044 1.00 90.94 93 SER A O 1
ATOM 755 N N . LYS A 1 94 ? -14.094 -0.005 -4.948 1.00 91.69 94 LYS A N 1
ATOM 756 C CA . LYS A 1 94 ? -13.107 0.964 -5.446 1.00 91.69 94 LYS A CA 1
ATOM 757 C C . LYS A 1 94 ? -12.004 1.326 -4.462 1.00 91.69 94 LYS A C 1
ATOM 759 O O . LYS A 1 94 ? -10.928 1.728 -4.880 1.00 91.69 94 LYS A O 1
ATOM 764 N N . ASN A 1 95 ? -12.286 1.255 -3.163 1.00 93.06 95 ASN A N 1
ATOM 765 C CA . ASN A 1 95 ? -11.371 1.731 -2.132 1.00 93.06 95 ASN A CA 1
ATOM 766 C C . ASN A 1 95 ? -11.683 1.080 -0.780 1.00 93.06 95 ASN A C 1
ATOM 768 O O . ASN A 1 95 ? -12.623 0.289 -0.639 1.00 93.06 95 ASN A O 1
ATOM 772 N N . SER A 1 96 ? -10.884 1.401 0.229 1.00 94.62 96 SER A N 1
ATOM 773 C CA . SER A 1 96 ? -11.103 0.991 1.604 1.00 94.62 96 SER A CA 1
ATOM 774 C C . SER A 1 96 ? -10.769 2.096 2.599 1.00 94.62 96 SER A C 1
ATOM 776 O O . SER A 1 96 ? -9.992 3.005 2.318 1.00 94.62 96 SER A O 1
ATOM 778 N N . TRP A 1 97 ? -11.362 2.006 3.783 1.00 96.19 97 TRP A N 1
ATOM 779 C CA . TRP A 1 97 ? -11.098 2.897 4.902 1.00 96.19 97 TRP A CA 1
ATOM 780 C C . TRP A 1 97 ? -10.790 2.085 6.148 1.00 96.19 97 TRP A C 1
ATOM 782 O O . TRP A 1 97 ? -11.496 1.125 6.457 1.00 96.19 97 TRP A O 1
ATOM 792 N N . ARG A 1 98 ? -9.750 2.488 6.877 1.00 95.62 98 ARG A N 1
ATOM 793 C CA . ARG A 1 98 ? -9.369 1.891 8.156 1.00 95.62 98 ARG A CA 1
ATOM 794 C C . ARG A 1 98 ? -9.397 2.951 9.232 1.00 95.62 98 ARG A C 1
ATOM 796 O O . ARG A 1 98 ? -8.945 4.069 9.005 1.00 95.62 98 ARG A O 1
ATOM 803 N N . ALA A 1 99 ? -9.886 2.574 10.399 1.00 96.12 99 ALA A N 1
ATOM 804 C CA . ALA A 1 99 ? -9.897 3.446 11.557 1.00 96.12 99 ALA A CA 1
ATOM 805 C C . ALA A 1 99 ? -9.935 2.637 12.848 1.00 96.12 99 ALA A C 1
ATOM 807 O O . ALA A 1 99 ? -10.159 1.422 12.848 1.00 96.12 99 ALA A O 1
ATOM 808 N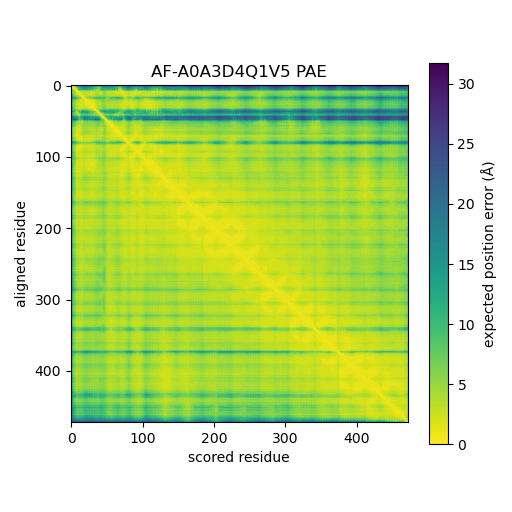 N . GLU A 1 100 ? -9.720 3.341 13.949 1.00 95.25 100 GLU A N 1
ATOM 809 C CA . GLU A 1 100 ? -9.808 2.782 15.283 1.00 95.25 100 GLU A CA 1
ATOM 810 C C . GLU A 1 100 ? -10.428 3.759 16.277 1.00 95.25 100 GLU A C 1
ATOM 812 O O . GLU A 1 100 ? -10.364 4.976 16.095 1.00 95.25 100 GLU A O 1
ATOM 817 N N . HIS A 1 101 ? -11.000 3.209 17.345 1.00 94.81 101 HIS A N 1
ATOM 818 C CA . HIS A 1 101 ? -11.554 3.977 18.460 1.00 94.81 101 HIS A CA 1
ATOM 819 C C . HIS A 1 101 ? -11.231 3.295 19.782 1.00 94.81 101 HIS A C 1
ATOM 821 O O . HIS A 1 101 ? -11.336 2.070 19.866 1.00 94.81 101 HIS A O 1
ATOM 827 N N . HIS A 1 102 ? -10.878 4.085 20.800 1.00 91.62 102 HIS A N 1
ATOM 828 C CA . HIS A 1 102 ? -10.656 3.638 22.179 1.00 91.62 102 HIS A CA 1
ATOM 829 C C . HIS A 1 102 ? -11.666 4.279 23.124 1.00 91.62 102 HIS A C 1
ATOM 831 O O . HIS A 1 102 ? -11.814 5.499 23.132 1.00 91.62 102 HIS A O 1
ATOM 837 N N . VAL A 1 103 ? -12.334 3.470 23.944 1.00 92.06 103 VAL A N 1
ATOM 838 C CA . VAL A 1 103 ? -13.327 3.933 24.928 1.00 92.06 103 VAL A CA 1
ATOM 839 C C . VAL A 1 103 ? -13.377 3.009 26.142 1.00 92.06 103 VAL A C 1
ATOM 841 O O . VAL A 1 103 ? -12.699 1.989 26.191 1.00 92.06 103 VAL A O 1
ATOM 844 N N . THR A 1 104 ? -14.221 3.320 27.125 1.00 91.25 104 THR A N 1
ATOM 845 C CA . THR A 1 104 ? -14.382 2.496 28.337 1.00 91.25 104 THR A CA 1
ATOM 846 C C . THR A 1 104 ? -15.642 1.626 28.342 1.00 91.25 104 THR A C 1
ATOM 848 O O . THR A 1 104 ? -15.789 0.783 29.224 1.00 91.25 104 THR A O 1
ATOM 851 N N . THR A 1 105 ? -16.555 1.778 27.371 1.00 92.25 105 THR A N 1
ATOM 852 C CA . THR A 1 105 ? -17.825 1.027 27.339 1.00 92.25 105 THR A CA 1
ATOM 853 C C . THR A 1 105 ? -18.216 0.558 25.935 1.00 92.25 105 THR A C 1
ATOM 855 O O . THR A 1 105 ? -17.914 1.218 24.942 1.00 92.25 105 THR A O 1
ATOM 858 N N . ALA A 1 106 ? -18.958 -0.553 25.848 1.00 93.00 106 ALA A N 1
ATOM 859 C CA . ALA A 1 106 ? -19.465 -1.093 24.580 1.00 93.00 106 ALA A CA 1
ATOM 860 C C . ALA A 1 106 ? -20.383 -0.102 23.842 1.00 93.00 106 ALA A C 1
ATOM 862 O O . ALA A 1 106 ? -20.260 0.089 22.634 1.00 93.00 106 ALA A O 1
ATOM 863 N N . ALA A 1 107 ? -21.279 0.564 24.580 1.00 92.88 107 ALA A N 1
ATOM 864 C CA . ALA A 1 107 ? -22.235 1.514 24.013 1.00 92.88 107 ALA A CA 1
ATOM 865 C C . ALA A 1 107 ? -21.537 2.734 23.396 1.00 92.88 107 ALA A C 1
ATOM 867 O O . ALA A 1 107 ? -21.915 3.200 22.321 1.00 92.88 107 ALA A O 1
ATOM 868 N N . GLU A 1 108 ? -20.494 3.244 24.054 1.00 94.31 108 GLU A N 1
ATOM 869 C CA . GLU A 1 108 ? -19.698 4.339 23.511 1.00 94.31 108 GLU A CA 1
ATOM 870 C C . GLU A 1 108 ? -18.903 3.902 22.275 1.00 94.31 108 GLU A C 1
ATOM 872 O O . GLU A 1 108 ? -18.839 4.655 21.302 1.00 94.31 108 GLU A O 1
ATOM 877 N N . LEU A 1 109 ? -18.372 2.673 22.281 1.00 94.31 109 LEU A N 1
ATOM 878 C CA . LEU A 1 109 ? -17.608 2.111 21.166 1.00 94.31 109 LEU A CA 1
ATOM 879 C C . LEU A 1 109 ? -18.490 2.016 19.921 1.00 94.31 109 LEU A C 1
ATOM 881 O O . LEU A 1 109 ? -18.141 2.558 18.874 1.00 94.31 109 LEU A O 1
ATOM 885 N N . ALA A 1 110 ? -19.673 1.411 20.062 1.00 93.88 110 ALA A N 1
ATOM 886 C CA . ALA A 1 110 ? -20.654 1.318 18.989 1.00 93.88 110 ALA A CA 1
ATOM 887 C C . ALA A 1 110 ? -21.072 2.707 18.487 1.00 93.88 110 ALA A C 1
ATOM 889 O O . ALA A 1 110 ? -21.117 2.935 17.283 1.00 93.88 110 ALA A O 1
ATOM 890 N N . ARG A 1 111 ? -21.311 3.677 19.383 1.00 93.75 111 ARG A N 1
ATOM 891 C CA . ARG A 1 111 ? -21.675 5.051 18.999 1.00 93.75 111 ARG A CA 1
ATOM 892 C C . ARG A 1 111 ? -20.584 5.743 18.174 1.00 93.75 111 ARG A C 1
ATOM 894 O O . ARG A 1 111 ? -20.910 6.380 17.172 1.00 93.75 111 ARG A O 1
ATOM 901 N N . LEU A 1 112 ? -19.316 5.656 18.586 1.00 94.06 112 LEU A N 1
ATOM 902 C CA . LEU A 1 112 ? -18.198 6.276 17.861 1.00 94.06 112 LEU A CA 1
ATOM 903 C C . LEU A 1 112 ? -17.965 5.616 16.504 1.00 94.06 112 LEU A C 1
ATOM 905 O O . LEU A 1 112 ? -17.827 6.320 15.503 1.00 94.06 112 LEU A O 1
ATOM 909 N N . VAL A 1 113 ? -17.987 4.281 16.455 1.00 95.06 113 VAL A N 1
ATOM 910 C CA . VAL A 1 113 ? -17.913 3.533 15.194 1.00 95.06 113 VAL A CA 1
ATOM 911 C C . VAL A 1 113 ? -19.061 3.943 14.288 1.00 95.06 113 VAL A C 1
ATOM 913 O O . VAL A 1 113 ? -18.815 4.292 13.138 1.00 95.06 113 VAL A O 1
ATOM 916 N N . ASN A 1 114 ? -20.287 3.987 14.813 1.00 92.69 114 ASN A N 1
ATOM 917 C CA . ASN A 1 114 ? -21.457 4.347 14.031 1.00 92.69 114 ASN A CA 1
ATOM 918 C C . ASN A 1 114 ? -21.308 5.730 13.400 1.00 92.69 114 ASN A C 1
ATOM 920 O O . ASN A 1 114 ? -21.396 5.868 12.183 1.00 92.69 114 ASN A O 1
ATOM 924 N N . SER A 1 115 ? -20.997 6.731 14.225 1.00 92.50 115 SER A N 1
ATOM 925 C CA . SER A 1 115 ? -20.816 8.107 13.770 1.00 92.50 115 SER A CA 1
ATOM 926 C C . SER A 1 115 ? -19.704 8.239 12.728 1.00 92.50 115 SER A C 1
ATOM 928 O O . SER A 1 115 ? -19.861 8.983 11.761 1.00 92.50 115 SER A O 1
ATOM 930 N N . HIS A 1 116 ? -18.576 7.550 12.921 1.00 95.31 116 HIS A N 1
ATOM 931 C CA . HIS A 1 116 ? -17.439 7.663 12.011 1.00 95.31 116 HIS A CA 1
ATOM 932 C C . HIS A 1 116 ? -17.690 6.911 10.696 1.00 95.31 116 HIS A C 1
ATOM 934 O O . HIS A 1 116 ? -17.386 7.427 9.626 1.00 95.31 116 HIS A O 1
ATOM 940 N N . VAL A 1 117 ? -18.306 5.728 10.738 1.00 94.00 117 VAL A N 1
ATOM 941 C CA . VAL A 1 117 ? -18.731 5.011 9.526 1.00 94.00 117 VAL A CA 1
ATOM 942 C C . VAL A 1 117 ? -19.735 5.848 8.733 1.00 94.00 117 VAL A C 1
ATOM 944 O O . VAL A 1 117 ? -19.557 5.989 7.526 1.00 94.00 117 VAL A O 1
ATOM 947 N N . GLY A 1 118 ? -20.727 6.460 9.390 1.00 92.50 118 GLY A N 1
ATOM 948 C CA . GLY A 1 118 ? -21.672 7.371 8.740 1.00 92.50 118 GLY A CA 1
ATOM 949 C C . GLY A 1 118 ? -20.968 8.519 8.019 1.00 92.50 118 GLY A C 1
ATOM 950 O O . GLY A 1 118 ? -21.199 8.725 6.831 1.00 92.50 118 GLY A O 1
ATOM 951 N N . LEU A 1 119 ? -20.022 9.187 8.691 1.00 94.50 119 LEU A N 1
ATOM 952 C CA . LEU A 1 119 ? -19.190 10.235 8.089 1.00 94.50 119 LEU A CA 1
ATOM 953 C C . LEU A 1 119 ? -18.472 9.744 6.826 1.00 94.50 119 LEU A C 1
ATOM 955 O O . LEU A 1 119 ? -18.504 10.415 5.793 1.00 94.50 119 LEU A O 1
ATOM 959 N N . ILE A 1 120 ? -17.828 8.577 6.886 1.00 95.81 120 ILE A N 1
ATOM 960 C CA . ILE A 1 120 ? -17.050 8.044 5.762 1.00 95.81 120 ILE A CA 1
ATOM 961 C C . ILE A 1 120 ? -17.960 7.659 4.596 1.00 95.81 120 ILE A C 1
ATOM 963 O O . ILE A 1 120 ? -17.663 8.020 3.455 1.00 95.81 120 ILE A O 1
ATOM 967 N N . LEU A 1 121 ? -19.088 7.003 4.872 1.00 93.06 121 LEU A N 1
ATOM 968 C CA . LEU A 1 121 ? -20.072 6.632 3.858 1.00 93.06 121 LEU A CA 1
ATOM 969 C C . LEU A 1 121 ? -20.717 7.861 3.203 1.00 93.06 121 LEU A C 1
ATOM 971 O O . LEU A 1 121 ? -20.830 7.913 1.982 1.00 93.06 121 LEU A O 1
ATOM 975 N N . ASP A 1 122 ? -21.119 8.861 3.986 1.00 92.88 122 ASP A N 1
ATOM 976 C CA . ASP A 1 122 ? -21.770 10.077 3.478 1.00 92.88 122 ASP A CA 1
ATOM 977 C C . ASP A 1 122 ? -20.795 10.989 2.731 1.00 92.88 122 ASP A C 1
ATOM 979 O O . ASP A 1 122 ? -21.185 11.760 1.853 1.00 92.88 122 ASP A O 1
ATOM 983 N N . SER A 1 123 ? -19.501 10.885 3.036 1.00 95.12 123 SER A N 1
ATOM 984 C CA . SER A 1 123 ? -18.486 11.639 2.317 1.00 95.12 123 SER A CA 1
ATOM 985 C C . SER A 1 123 ? -18.302 11.170 0.867 1.00 95.12 123 SER A C 1
ATOM 987 O O . SER A 1 123 ? -17.812 11.956 0.056 1.00 95.12 123 SER A O 1
ATOM 989 N N . GLY A 1 124 ? -18.646 9.924 0.527 1.00 94.62 124 GLY A N 1
ATOM 990 C CA . GLY A 1 124 ? -18.320 9.321 -0.772 1.00 94.62 124 GLY A CA 1
ATOM 991 C C . GLY A 1 124 ? -16.828 9.005 -0.957 1.00 94.62 124 GLY A C 1
ATOM 992 O O . GLY A 1 124 ? -16.392 8.735 -2.072 1.00 94.62 124 GLY A O 1
ATOM 993 N N . LEU A 1 125 ? -16.018 9.037 0.114 1.00 95.88 125 LEU A N 1
ATOM 994 C CA . LEU A 1 125 ? -14.581 8.718 0.064 1.00 95.88 125 LEU A CA 1
ATOM 995 C C . LEU A 1 125 ? -14.323 7.306 -0.486 1.00 95.88 125 LEU A C 1
ATOM 997 O O . LEU A 1 125 ? -13.371 7.094 -1.234 1.00 95.88 125 LEU A O 1
ATOM 1001 N N . LEU A 1 126 ? -15.191 6.353 -0.136 1.00 95.44 126 LEU A N 1
ATOM 1002 C CA . LEU A 1 126 ? -15.098 4.966 -0.591 1.00 95.44 126 LEU A CA 1
ATOM 1003 C C . LEU A 1 126 ? -15.501 4.773 -2.062 1.00 95.44 126 LEU A C 1
ATOM 1005 O O . LEU A 1 126 ? -15.230 3.711 -2.617 1.00 95.44 126 LEU A O 1
ATOM 1009 N N . ASP A 1 127 ? -16.125 5.765 -2.698 1.00 95.06 127 ASP A N 1
ATOM 1010 C CA . ASP A 1 127 ? -16.556 5.692 -4.103 1.00 95.06 127 ASP A CA 1
ATOM 1011 C C . ASP A 1 127 ? -15.528 6.287 -5.073 1.00 95.06 127 ASP A C 1
ATOM 1013 O O . ASP A 1 127 ? -15.699 6.212 -6.299 1.00 95.06 127 ASP A O 1
ATOM 1017 N N . ILE A 1 128 ? -14.469 6.883 -4.524 1.00 95.69 128 ILE A N 1
ATOM 1018 C CA . ILE A 1 128 ? -13.299 7.335 -5.264 1.00 95.69 128 ILE A CA 1
ATOM 1019 C C . ILE A 1 128 ? -12.385 6.128 -5.458 1.00 95.69 128 ILE A C 1
ATOM 1021 O O . ILE A 1 128 ? -12.102 5.413 -4.503 1.00 95.69 128 ILE A O 1
ATOM 1025 N N . ASP A 1 129 ? -11.941 5.909 -6.690 1.00 92.00 129 ASP A N 1
ATOM 1026 C CA . ASP A 1 129 ? -10.971 4.869 -7.028 1.00 92.00 129 ASP A CA 1
ATOM 1027 C C . ASP A 1 129 ? -9.653 5.086 -6.263 1.00 92.00 129 ASP A C 1
ATOM 1029 O O . ASP A 1 129 ? -9.129 6.201 -6.258 1.00 92.00 129 ASP A O 1
ATOM 1033 N N . GLU A 1 130 ? -9.111 4.043 -5.623 1.00 89.38 130 GLU A N 1
ATOM 1034 C CA . GLU A 1 130 ? -7.826 4.092 -4.903 1.00 89.38 130 GLU A CA 1
ATOM 1035 C C . GLU A 1 130 ? -6.656 4.606 -5.768 1.00 89.38 130 GLU A C 1
ATOM 1037 O O . GLU A 1 130 ? -5.679 5.174 -5.262 1.00 89.38 130 GLU A O 1
ATOM 1042 N N . GLN A 1 131 ? -6.783 4.451 -7.086 1.00 88.25 131 GLN A N 1
ATOM 1043 C CA . GLN A 1 131 ? -5.819 4.886 -8.082 1.00 88.25 131 GLN A CA 1
ATOM 1044 C C . GLN A 1 131 ? -5.929 6.379 -8.428 1.00 88.25 131 GLN A C 1
ATOM 1046 O O . GLN A 1 131 ? -4.952 6.928 -8.947 1.00 88.25 131 GLN A O 1
ATOM 1051 N N . ASP A 1 132 ? -7.050 7.050 -8.121 1.00 93.31 132 ASP A N 1
ATOM 1052 C CA . ASP A 1 132 ? -7.242 8.503 -8.269 1.00 93.31 132 ASP A CA 1
ATOM 1053 C C . ASP A 1 132 ? -6.708 9.249 -7.036 1.00 93.31 132 ASP A C 1
ATOM 1055 O O . ASP A 1 132 ? -7.431 9.765 -6.176 1.00 93.31 132 ASP A O 1
ATOM 1059 N N . ALA A 1 133 ? -5.380 9.295 -6.948 1.00 92.62 133 ALA A N 1
ATOM 1060 C CA . ALA A 1 133 ? -4.668 9.939 -5.855 1.00 92.62 133 ALA A CA 1
ATOM 1061 C C . ALA A 1 133 ? -5.023 11.429 -5.732 1.00 92.62 133 ALA A C 1
ATOM 1063 O O . ALA A 1 133 ? -5.093 11.959 -4.623 1.00 92.62 133 ALA A O 1
ATOM 1064 N N . LEU A 1 134 ? -5.257 12.119 -6.850 1.00 92.44 134 LEU A N 1
ATOM 1065 C CA . LEU A 1 134 ? -5.573 13.544 -6.827 1.00 92.44 134 LEU A CA 1
ATOM 1066 C C . LEU A 1 134 ? -6.910 13.801 -6.121 1.00 92.44 134 LEU A C 1
ATOM 1068 O O . LEU A 1 134 ? -6.970 14.624 -5.199 1.00 92.44 134 LEU A O 1
ATOM 1072 N N . LEU A 1 135 ? -7.964 13.082 -6.516 1.00 95.62 135 LEU A N 1
ATOM 1073 C CA . LEU A 1 135 ? -9.285 13.241 -5.918 1.00 95.62 135 LEU A CA 1
ATOM 1074 C C . LEU A 1 135 ? -9.311 12.758 -4.464 1.00 95.62 135 LEU A C 1
ATOM 1076 O O . LEU A 1 135 ? -9.882 13.441 -3.610 1.00 95.62 135 LEU A O 1
ATOM 1080 N N . LEU A 1 136 ? -8.638 11.645 -4.152 1.00 95.94 136 LEU A N 1
ATOM 1081 C CA . LEU A 1 136 ? -8.512 11.154 -2.776 1.00 95.94 136 LEU A CA 1
ATOM 1082 C C . LEU A 1 136 ? -7.819 12.161 -1.864 1.00 95.94 136 LEU A C 1
ATOM 1084 O O . LEU A 1 136 ? -8.349 12.497 -0.805 1.00 95.94 136 LEU A O 1
ATOM 1088 N N . GLY A 1 137 ? -6.666 12.685 -2.281 1.00 95.06 137 GLY A N 1
ATOM 1089 C CA . GLY A 1 137 ? -5.918 13.668 -1.502 1.00 95.06 137 GLY A CA 1
ATOM 1090 C C . GLY A 1 137 ? -6.723 14.945 -1.264 1.00 95.06 137 GLY A C 1
ATOM 1091 O O . GLY A 1 137 ? -6.752 15.463 -0.146 1.00 95.06 137 GLY A O 1
ATOM 1092 N N . ALA A 1 138 ? -7.431 15.431 -2.288 1.00 96.44 138 ALA A N 1
ATOM 1093 C CA . ALA A 1 138 ? -8.323 16.581 -2.155 1.00 96.44 138 ALA A CA 1
ATOM 1094 C C . ALA A 1 138 ? -9.477 16.299 -1.179 1.00 96.44 138 ALA A C 1
ATOM 1096 O O . ALA A 1 138 ? -9.788 17.138 -0.328 1.00 96.44 138 ALA A O 1
ATOM 1097 N N . LYS A 1 139 ? -10.085 15.108 -1.259 1.00 97.88 139 LYS A N 1
ATOM 1098 C CA . LYS A 1 139 ? -11.185 14.713 -0.379 1.00 97.88 139 LYS A CA 1
ATOM 1099 C C . LYS A 1 139 ? -10.743 14.580 1.076 1.00 97.88 139 LYS A C 1
ATOM 1101 O O . LYS A 1 139 ? -11.436 15.093 1.952 1.00 97.88 139 LYS A O 1
ATOM 1106 N N . LEU A 1 140 ? -9.592 13.960 1.336 1.00 97.62 140 LEU A N 1
ATOM 1107 C CA . LEU A 1 140 ? -9.026 13.836 2.683 1.00 97.62 140 LEU A CA 1
ATOM 1108 C C . LEU A 1 140 ? -8.715 15.207 3.295 1.00 97.62 140 LEU A C 1
ATOM 1110 O O . LEU A 1 140 ? -9.082 15.456 4.441 1.00 97.62 140 LEU A O 1
ATOM 1114 N N . LYS A 1 141 ? -8.119 16.130 2.526 1.00 97.38 141 LYS A N 1
ATOM 1115 C CA . LYS A 1 141 ? -7.861 17.511 2.980 1.00 97.38 141 LYS A CA 1
ATOM 1116 C C . LYS A 1 141 ? -9.152 18.249 3.333 1.00 97.38 141 LYS A C 1
ATOM 1118 O O . LYS A 1 141 ? -9.225 18.906 4.371 1.00 97.38 141 LYS A O 1
ATOM 1123 N N . LEU A 1 142 ? -10.183 18.116 2.494 1.00 98.12 142 LEU A N 1
ATOM 1124 C CA . LEU A 1 142 ? -11.493 18.713 2.752 1.00 98.12 142 LEU A CA 1
ATOM 1125 C C . LEU A 1 142 ? -12.129 18.145 4.027 1.00 98.12 142 LEU A C 1
ATOM 1127 O O . LEU A 1 142 ? -12.609 18.913 4.857 1.00 98.12 142 LEU A O 1
ATOM 1131 N N . LEU A 1 143 ? -12.109 16.820 4.196 1.00 98.06 143 LEU A N 1
ATOM 1132 C CA . LEU A 1 143 ? -12.657 16.161 5.381 1.00 98.06 143 LEU A CA 1
ATOM 1133 C C . LEU A 1 143 ? -11.904 16.564 6.650 1.00 98.06 143 LEU A C 1
ATOM 1135 O O . LEU A 1 143 ? -12.546 16.909 7.634 1.00 98.06 143 LEU A O 1
ATOM 1139 N N . GLN A 1 144 ? -10.571 16.617 6.624 1.00 97.44 144 GLN A N 1
ATOM 1140 C CA . GLN A 1 144 ? -9.785 17.082 7.772 1.00 97.44 144 GLN A CA 1
ATOM 1141 C C . GLN A 1 144 ? -10.106 18.544 8.126 1.00 97.44 144 GLN A C 1
ATOM 1143 O O . GLN A 1 144 ? -10.205 18.878 9.303 1.00 97.44 144 GLN A O 1
ATOM 1148 N N . THR A 1 145 ? -10.353 19.401 7.128 1.00 96.94 145 THR A N 1
ATOM 1149 C CA . THR A 1 145 ? -10.752 20.800 7.365 1.00 96.94 145 THR A CA 1
ATOM 1150 C C . THR A 1 145 ? -12.139 20.893 8.010 1.00 96.94 145 THR A C 1
ATOM 1152 O O . THR A 1 145 ? -12.372 21.747 8.864 1.00 96.94 145 THR A O 1
ATOM 1155 N N . GLN A 1 146 ? -13.072 20.025 7.608 1.00 97.81 146 GLN A N 1
ATOM 1156 C CA . GLN A 1 146 ? -14.440 19.985 8.139 1.00 97.81 146 GLN A CA 1
ATOM 1157 C C . GLN A 1 146 ? -14.519 19.335 9.526 1.00 97.81 146 GLN A C 1
ATOM 1159 O O . GLN A 1 146 ? -15.328 19.749 10.355 1.00 97.81 146 GLN A O 1
ATOM 1164 N N . TYR A 1 147 ? -13.658 18.353 9.787 1.00 97.69 147 TYR A N 1
ATOM 1165 C CA . TYR A 1 147 ? -13.617 17.569 11.017 1.00 97.69 147 TYR A CA 1
ATOM 1166 C C . TYR A 1 147 ? -12.213 17.622 11.639 1.00 97.69 147 TYR A C 1
ATOM 1168 O O . TYR A 1 147 ? -11.549 16.594 11.776 1.00 97.69 147 TYR A O 1
ATOM 1176 N N . PRO A 1 148 ? -11.738 18.809 12.062 1.00 96.88 148 PRO A N 1
ATOM 1177 C CA . PRO A 1 148 ? -10.351 18.995 12.490 1.00 96.88 148 PRO A CA 1
ATOM 1178 C C . PRO A 1 148 ? -9.994 18.233 13.769 1.00 96.88 148 PRO A C 1
ATOM 1180 O O . PRO A 1 148 ? -8.816 18.116 14.087 1.00 96.88 148 PRO A O 1
ATOM 1183 N N . GLN A 1 149 ? -10.978 17.744 14.523 1.00 96.31 149 GLN A N 1
ATOM 1184 C CA . GLN A 1 149 ? -10.755 16.970 15.746 1.00 96.31 149 GLN A CA 1
ATOM 1185 C C . GLN A 1 149 ? -10.723 15.457 15.505 1.00 96.31 149 GLN A C 1
ATOM 1187 O O . GLN A 1 149 ? -10.450 14.709 16.439 1.00 96.31 149 GLN A O 1
ATOM 1192 N N . ASP A 1 150 ? -10.989 14.996 14.281 1.00 97.56 150 ASP A N 1
ATOM 1193 C CA . ASP A 1 150 ? -10.964 13.573 13.960 1.00 97.56 150 ASP A CA 1
ATOM 1194 C C . ASP A 1 150 ? -9.519 13.093 13.742 1.00 97.56 150 ASP A C 1
ATOM 1196 O O . ASP A 1 150 ? -8.869 13.393 12.734 1.00 97.56 150 ASP A O 1
ATOM 1200 N N . LEU A 1 151 ? -9.011 12.342 14.721 1.00 97.94 151 LEU A N 1
ATOM 1201 C CA . LEU A 1 151 ? -7.643 11.823 14.717 1.00 97.94 151 LEU A CA 1
ATOM 1202 C C . LEU A 1 151 ? -7.425 10.750 13.636 1.00 97.94 151 LEU A C 1
ATOM 1204 O O . LEU A 1 151 ? -6.315 10.629 13.118 1.00 97.94 151 LEU A O 1
ATOM 1208 N N . ASN A 1 152 ? -8.467 10.006 13.243 1.00 97.88 152 ASN A N 1
ATOM 1209 C CA . ASN A 1 152 ? -8.369 8.999 12.185 1.00 97.88 152 ASN A CA 1
ATOM 1210 C C . ASN A 1 152 ? -8.234 9.660 10.806 1.00 97.88 152 ASN A C 1
ATOM 1212 O O . ASN A 1 152 ? -7.392 9.243 10.009 1.00 97.88 152 ASN A O 1
ATOM 1216 N N . LEU A 1 153 ? -9.011 10.716 10.532 1.00 98.06 153 LEU A N 1
ATOM 1217 C CA . LEU A 1 153 ? -8.875 11.510 9.303 1.00 98.06 153 LEU A CA 1
ATOM 1218 C C . LEU A 1 153 ? -7.495 12.160 9.197 1.00 98.06 153 LEU A C 1
ATOM 1220 O O . LEU A 1 153 ? -6.876 12.118 8.131 1.00 98.06 153 LEU A O 1
ATOM 1224 N N . LEU A 1 154 ? -6.993 12.725 10.298 1.00 98.44 154 LEU A N 1
ATOM 1225 C CA . LEU A 1 154 ? -5.660 13.321 10.326 1.00 98.44 154 LEU A CA 1
ATOM 1226 C C . LEU A 1 154 ? -4.567 12.268 10.089 1.00 98.44 154 LEU A C 1
ATOM 1228 O O . LEU A 1 154 ? -3.701 12.482 9.243 1.00 98.44 154 LEU A O 1
ATOM 1232 N N . GLN A 1 155 ? -4.646 11.103 10.742 1.00 97.94 155 GLN A N 1
ATOM 1233 C CA . GLN A 1 155 ? -3.724 9.988 10.503 1.00 97.94 155 GLN A CA 1
ATOM 1234 C C . GLN A 1 155 ? -3.746 9.515 9.043 1.00 97.94 155 GLN A C 1
ATOM 1236 O O . GLN A 1 155 ? -2.689 9.307 8.445 1.00 97.94 155 GLN A O 1
ATOM 1241 N N . ALA A 1 156 ? -4.932 9.366 8.445 1.00 97.38 156 ALA A N 1
ATOM 1242 C CA . ALA A 1 156 ? -5.060 8.966 7.048 1.00 97.38 156 ALA A CA 1
ATOM 1243 C C . ALA A 1 156 ? -4.452 10.006 6.094 1.00 97.38 156 ALA A C 1
ATOM 1245 O O . ALA A 1 156 ? -3.772 9.635 5.137 1.00 97.38 156 ALA A O 1
ATOM 1246 N N . LEU A 1 157 ? -4.644 11.300 6.372 1.00 97.88 157 LEU A N 1
ATOM 1247 C CA . LEU A 1 157 ? -4.047 12.379 5.588 1.00 97.88 157 LEU A CA 1
ATOM 1248 C C . LEU A 1 157 ? -2.516 12.399 5.705 1.00 97.88 157 LEU A C 1
ATOM 1250 O O . LEU A 1 157 ? -1.849 12.581 4.687 1.00 97.88 157 LEU A O 1
ATOM 1254 N N . ILE A 1 158 ? -1.959 12.180 6.903 1.00 98.00 158 ILE A N 1
ATOM 1255 C CA . ILE A 1 158 ? -0.505 12.062 7.106 1.00 98.00 158 ILE A CA 1
ATOM 1256 C C . ILE A 1 158 ? 0.049 10.919 6.258 1.00 98.00 158 ILE A C 1
ATOM 1258 O O . ILE A 1 158 ? 0.947 11.136 5.446 1.00 98.00 158 ILE A O 1
ATOM 1262 N N . ASN A 1 159 ? -0.531 9.722 6.394 1.00 95.31 159 ASN A N 1
ATOM 1263 C CA . ASN A 1 159 ? -0.090 8.538 5.657 1.00 95.31 159 ASN A CA 1
ATOM 1264 C C . ASN A 1 159 ? -0.149 8.780 4.144 1.00 95.31 159 ASN A C 1
ATOM 1266 O O . ASN A 1 159 ? 0.806 8.478 3.430 1.00 95.31 159 ASN A O 1
ATOM 1270 N N . PHE A 1 160 ? -1.245 9.378 3.667 1.00 94.44 160 PHE A N 1
ATOM 1271 C CA . PHE A 1 160 ? -1.413 9.724 2.263 1.00 94.44 160 PHE A CA 1
ATOM 1272 C C . PHE A 1 160 ? -0.320 10.692 1.780 1.00 94.44 160 PHE A C 1
ATOM 1274 O O . PHE A 1 160 ? 0.326 10.427 0.770 1.00 94.44 160 PHE A O 1
ATOM 1281 N N . GLN A 1 161 ? -0.074 11.791 2.496 1.00 92.62 161 GLN A N 1
ATOM 1282 C CA . GLN A 1 161 ? 0.902 12.811 2.090 1.00 92.62 161 GLN A CA 1
ATOM 1283 C C . GLN A 1 161 ? 2.336 12.263 2.093 1.00 92.62 161 GLN A C 1
ATOM 1285 O O . GLN A 1 161 ? 3.043 12.402 1.092 1.00 92.62 161 GLN A O 1
ATOM 1290 N N . THR A 1 162 ? 2.735 11.557 3.155 1.00 92.00 162 THR A N 1
ATOM 1291 C CA . THR A 1 162 ? 4.071 10.952 3.267 1.00 92.00 162 THR A CA 1
ATOM 1292 C C . THR A 1 162 ? 4.329 9.948 2.141 1.00 92.00 162 THR A C 1
ATOM 1294 O O . THR A 1 162 ? 5.338 10.043 1.438 1.00 92.00 162 THR A O 1
ATOM 1297 N N . GLN A 1 163 ? 3.388 9.033 1.882 1.00 87.69 163 GLN A N 1
ATOM 1298 C CA . GLN A 1 163 ? 3.532 8.026 0.821 1.00 87.69 163 GLN A CA 1
ATOM 1299 C C . GLN A 1 163 ? 3.578 8.639 -0.585 1.00 87.69 163 GLN A C 1
ATOM 1301 O O . GLN A 1 163 ? 4.216 8.088 -1.487 1.00 87.69 163 GLN A O 1
ATOM 1306 N N . ARG A 1 164 ? 2.928 9.790 -0.789 1.00 85.88 164 ARG A N 1
ATOM 1307 C CA . ARG A 1 164 ? 2.911 10.501 -2.076 1.00 85.88 164 ARG A CA 1
ATOM 1308 C C . ARG A 1 164 ? 4.119 11.419 -2.288 1.00 85.88 164 ARG A C 1
ATOM 1310 O O . ARG A 1 164 ? 4.232 11.996 -3.365 1.00 85.88 164 ARG A O 1
ATOM 1317 N N . GLY A 1 165 ? 5.047 11.477 -1.332 1.00 80.69 165 GLY A N 1
ATOM 1318 C CA . GLY A 1 165 ? 6.292 12.245 -1.440 1.00 80.69 165 GLY A CA 1
ATOM 1319 C C . GLY A 1 165 ? 6.224 13.655 -0.856 1.00 80.69 165 GLY A C 1
ATOM 1320 O O . GLY A 1 165 ? 7.183 14.399 -0.990 1.00 80.69 165 GLY A O 1
ATOM 1321 N N . ASP A 1 166 ? 5.131 14.014 -0.182 1.00 88.94 166 ASP A N 1
ATOM 1322 C CA . ASP A 1 166 ? 4.981 15.278 0.546 1.00 88.94 166 ASP A CA 1
ATOM 1323 C C . ASP A 1 166 ? 5.289 15.062 2.040 1.00 88.94 166 ASP A C 1
ATOM 1325 O O . ASP A 1 166 ? 4.475 15.339 2.928 1.00 88.94 166 ASP A O 1
ATOM 1329 N N . ALA A 1 167 ? 6.452 14.461 2.317 1.00 91.06 167 ALA A N 1
ATOM 1330 C CA . ALA A 1 167 ? 6.835 14.035 3.662 1.00 91.06 167 ALA A CA 1
ATOM 1331 C C . ALA A 1 167 ? 7.128 15.228 4.585 1.00 91.06 167 ALA A C 1
ATOM 1333 O O . ALA A 1 167 ? 6.771 15.173 5.760 1.00 91.06 167 ALA A O 1
ATOM 1334 N N . ALA A 1 168 ? 7.626 16.351 4.060 1.00 92.00 168 ALA A N 1
ATOM 1335 C CA . ALA A 1 168 ? 7.702 17.613 4.798 1.00 92.00 168 ALA A CA 1
ATOM 1336 C C . ALA A 1 168 ? 6.346 18.053 5.398 1.00 92.00 168 ALA A C 1
ATOM 1338 O O . ALA A 1 168 ? 6.277 18.385 6.585 1.00 92.00 168 ALA A O 1
ATOM 1339 N N . ASN A 1 169 ? 5.247 18.006 4.629 1.00 94.56 169 ASN A N 1
ATOM 1340 C CA . ASN A 1 169 ? 3.913 18.254 5.192 1.00 94.56 169 ASN A CA 1
ATOM 1341 C C . ASN A 1 169 ? 3.470 17.120 6.124 1.00 94.56 169 ASN A C 1
ATOM 1343 O O . ASN A 1 169 ? 2.809 17.385 7.128 1.00 94.56 169 ASN A O 1
ATOM 1347 N N . GLY A 1 170 ? 3.860 15.877 5.826 1.00 96.56 170 GLY A N 1
ATOM 1348 C CA . GLY A 1 170 ? 3.668 14.726 6.709 1.00 96.56 170 GLY A CA 1
ATOM 1349 C C . GLY A 1 170 ? 4.218 14.962 8.122 1.00 96.56 170 GLY A C 1
ATOM 1350 O O . GLY A 1 170 ? 3.499 14.726 9.088 1.00 96.56 170 GLY A O 1
ATOM 1351 N N . ILE A 1 171 ? 5.429 15.523 8.254 1.00 97.81 171 ILE A N 1
ATOM 1352 C CA . ILE A 1 171 ? 6.043 15.886 9.547 1.00 97.81 171 ILE A CA 1
ATOM 1353 C C . ILE A 1 171 ? 5.171 16.896 10.304 1.00 97.81 171 ILE A C 1
ATOM 1355 O O . ILE A 1 171 ? 4.899 16.721 11.492 1.00 97.81 171 ILE A O 1
ATOM 1359 N N . MET A 1 172 ? 4.717 17.956 9.629 1.00 98.00 172 MET A N 1
ATOM 1360 C CA . MET A 1 172 ? 3.904 19.002 10.263 1.00 98.00 172 MET A CA 1
ATOM 1361 C C . MET A 1 172 ? 2.553 18.464 10.743 1.00 98.00 172 MET A C 1
ATOM 1363 O O . MET A 1 172 ? 2.152 18.723 11.877 1.00 98.00 172 MET A O 1
ATOM 1367 N N . LEU A 1 173 ? 1.882 17.667 9.911 1.00 98.38 173 LEU A N 1
ATOM 1368 C CA . LEU A 1 173 ? 0.609 17.040 10.258 1.00 98.38 173 LEU A CA 1
ATOM 1369 C C . LEU A 1 173 ? 0.773 15.992 11.372 1.00 98.38 173 LEU A C 1
ATOM 1371 O O . LEU A 1 173 ? -0.097 15.877 12.232 1.00 98.38 173 LEU A O 1
ATOM 1375 N N . ALA A 1 174 ? 1.888 15.257 11.404 1.00 98.69 174 ALA A N 1
ATOM 1376 C CA . ALA A 1 174 ? 2.185 14.307 12.474 1.00 98.69 174 ALA A CA 1
ATOM 1377 C C . ALA A 1 174 ? 2.338 15.003 13.835 1.00 98.69 174 ALA A C 1
ATOM 1379 O O . ALA A 1 174 ? 1.805 14.518 14.832 1.00 98.69 174 ALA A O 1
ATOM 1380 N N . LYS A 1 175 ? 2.977 16.178 13.879 1.00 98.44 175 LYS A N 1
ATOM 1381 C CA . LYS A 1 175 ? 3.041 17.013 15.092 1.00 98.44 175 LYS A CA 1
ATOM 1382 C C . LYS A 1 175 ? 1.665 17.526 15.506 1.00 98.44 175 LYS A C 1
ATOM 1384 O O . LYS A 1 175 ? 1.310 17.442 16.678 1.00 98.44 175 LYS A O 1
ATOM 1389 N N . GLU A 1 176 ? 0.856 17.969 14.546 1.00 98.44 176 GLU A N 1
ATOM 1390 C CA . GLU A 1 176 ? -0.533 18.364 14.802 1.00 98.44 176 GLU A CA 1
ATOM 1391 C C . GLU A 1 176 ? -1.353 17.203 15.395 1.00 98.44 176 GLU A C 1
ATOM 1393 O O . GLU A 1 176 ? -2.148 17.411 16.315 1.00 98.44 176 GLU A O 1
ATOM 1398 N N . LEU A 1 177 ? -1.131 15.969 14.923 1.00 98.69 177 LEU A N 1
ATOM 1399 C CA . LEU A 1 177 ? -1.770 14.777 15.479 1.00 98.69 177 LEU A CA 1
ATOM 1400 C C . LEU A 1 177 ? -1.363 14.548 16.935 1.00 98.69 177 LEU A C 1
ATOM 1402 O O . LEU A 1 177 ? -2.238 14.313 17.765 1.00 98.69 177 LEU A O 1
ATOM 1406 N N . GLN A 1 178 ? -0.071 14.662 17.256 1.00 98.62 178 GLN A N 1
ATOM 1407 C CA . GLN A 1 178 ? 0.428 14.535 18.631 1.00 98.62 178 GLN A CA 1
ATOM 1408 C C . GLN A 1 178 ? -0.231 15.565 19.557 1.00 98.62 178 GLN A C 1
ATOM 1410 O O . GLN A 1 178 ? -0.731 15.211 20.624 1.00 98.62 178 GLN A O 1
ATOM 1415 N N . GLU A 1 179 ? -0.278 16.832 19.140 1.00 98.31 179 GLU A N 1
ATOM 1416 C CA . GLU A 1 179 ? -0.857 17.926 19.925 1.00 98.31 179 GLU A CA 1
ATOM 1417 C C . GLU A 1 179 ? -2.358 17.734 20.163 1.00 98.31 179 GLU A C 1
ATOM 1419 O O . GLU A 1 179 ? -2.825 17.825 21.302 1.00 98.31 179 GLU A O 1
ATOM 1424 N N . LYS A 1 180 ? -3.123 17.424 19.110 1.00 98.31 180 LYS A N 1
ATOM 1425 C CA . LYS A 1 180 ? -4.571 17.187 19.212 1.00 98.31 180 LYS A CA 1
ATOM 1426 C C . LYS A 1 180 ? -4.884 15.947 20.034 1.00 98.31 180 LYS A C 1
ATOM 1428 O O . LYS A 1 180 ? -5.756 15.995 20.899 1.00 98.31 180 LYS A O 1
ATOM 1433 N N . ALA A 1 181 ? -4.151 14.858 19.820 1.00 97.75 181 ALA A N 1
ATOM 1434 C CA . ALA A 1 181 ? -4.312 13.641 20.602 1.00 97.75 181 ALA A CA 1
ATOM 1435 C C . ALA A 1 181 ? -4.007 13.887 22.085 1.00 97.75 181 ALA A C 1
ATOM 1437 O O . ALA A 1 181 ? -4.764 13.439 22.941 1.00 97.75 181 ALA A O 1
ATOM 1438 N N . ALA A 1 182 ? -2.964 14.659 22.408 1.00 97.69 182 ALA A N 1
ATOM 1439 C CA . ALA A 1 182 ? -2.650 15.029 23.785 1.00 97.69 182 ALA A CA 1
ATOM 1440 C C . ALA A 1 182 ? -3.758 15.887 24.424 1.00 97.69 182 ALA A C 1
ATOM 1442 O O . ALA A 1 182 ? -4.149 15.627 25.563 1.00 97.69 182 ALA A O 1
ATOM 1443 N N . GLN A 1 183 ? -4.318 16.856 23.688 1.00 97.56 183 GLN A N 1
ATOM 1444 C CA . GLN A 1 183 ? -5.464 17.662 24.141 1.00 97.56 183 GLN A CA 1
ATOM 1445 C C . GLN A 1 183 ? -6.713 16.806 24.397 1.00 97.56 183 GLN A C 1
ATOM 1447 O O . GLN A 1 183 ? -7.441 17.052 25.357 1.00 97.56 183 GLN A O 1
ATOM 1452 N N . GLN A 1 184 ? -6.932 15.779 23.573 1.00 95.38 184 GLN A N 1
ATOM 1453 C CA . GLN A 1 184 ? -8.011 14.798 23.724 1.00 95.38 184 GLN A CA 1
ATOM 1454 C C . GLN A 1 184 ? -7.667 13.661 24.705 1.00 95.38 184 GLN A C 1
ATOM 1456 O O . GLN A 1 184 ? -8.453 12.733 24.862 1.00 95.38 184 GLN A O 1
ATOM 1461 N N . GLN A 1 185 ? -6.503 13.717 25.367 1.00 93.56 185 GLN A N 1
ATOM 1462 C CA . GLN A 1 185 ? -6.003 12.694 26.296 1.00 93.56 185 GLN A CA 1
ATOM 1463 C C . GLN A 1 185 ? -5.875 11.287 25.677 1.00 93.56 185 GLN A C 1
ATOM 1465 O O . GLN A 1 185 ? -5.898 10.277 26.379 1.00 93.56 185 GLN A O 1
ATOM 1470 N N . HIS A 1 186 ? -5.674 11.208 24.361 1.00 93.00 186 HIS A N 1
ATOM 1471 C CA . HIS A 1 186 ? -5.597 9.960 23.612 1.00 93.00 186 HIS A CA 1
ATOM 1472 C C . HIS A 1 186 ? -4.143 9.496 23.430 1.00 93.00 186 HIS A C 1
ATOM 1474 O O . HIS A 1 186 ? -3.546 9.660 22.366 1.00 93.00 186 HIS A O 1
ATOM 1480 N N . GLN A 1 187 ? -3.571 8.862 24.460 1.00 93.31 187 GLN A N 1
ATOM 1481 C CA . GLN A 1 187 ? -2.151 8.456 24.483 1.00 93.31 187 GLN A CA 1
ATOM 1482 C C . GLN A 1 187 ? -1.735 7.577 23.294 1.00 93.31 187 GLN A C 1
ATOM 1484 O O . GLN A 1 187 ? -0.658 7.782 22.736 1.00 93.31 187 GLN A O 1
ATOM 1489 N N . LEU A 1 188 ? -2.606 6.665 22.836 1.00 93.56 188 LEU A N 1
ATOM 1490 C CA . LEU A 1 188 ? -2.314 5.861 21.644 1.00 93.56 188 LEU A CA 1
ATOM 1491 C C . LEU A 1 188 ? -2.060 6.738 20.405 1.00 93.56 188 LEU A C 1
ATOM 1493 O O . LEU A 1 188 ? -1.087 6.521 19.690 1.00 93.56 188 LEU A O 1
ATOM 1497 N N . PHE A 1 189 ? -2.898 7.747 20.151 1.00 96.31 189 PHE A N 1
ATOM 1498 C CA . PHE A 1 189 ? -2.726 8.614 18.984 1.00 96.31 189 PHE A CA 1
ATOM 1499 C C . PHE A 1 189 ? -1.539 9.570 19.131 1.00 96.31 189 PHE A C 1
ATOM 1501 O O . PHE A 1 189 ? -0.957 9.954 18.120 1.00 96.31 189 PHE A O 1
ATOM 1508 N N . VAL A 1 190 ? -1.114 9.893 20.358 1.00 98.25 190 VAL A N 1
ATOM 1509 C CA . VAL A 1 190 ? 0.170 10.580 20.580 1.00 98.25 190 VAL A CA 1
ATOM 1510 C C . VAL A 1 190 ? 1.325 9.696 20.099 1.00 98.25 190 VAL A C 1
ATOM 1512 O O . VAL A 1 190 ? 2.154 10.143 19.307 1.00 98.25 190 VAL A O 1
ATOM 1515 N N . ALA A 1 191 ? 1.345 8.419 20.500 1.00 98.19 191 ALA A N 1
ATOM 1516 C CA . ALA A 1 191 ? 2.356 7.457 20.057 1.00 98.19 191 ALA A CA 1
ATOM 1517 C C . ALA A 1 191 ? 2.328 7.240 18.532 1.00 98.19 191 ALA A C 1
ATOM 1519 O O . ALA A 1 191 ? 3.375 7.257 17.884 1.00 98.19 191 ALA A O 1
ATOM 1520 N N . LYS A 1 192 ? 1.134 7.136 17.933 1.00 98.19 192 LYS A N 1
ATOM 1521 C CA . LYS A 1 192 ? 0.972 7.071 16.471 1.00 98.19 192 LYS A CA 1
ATOM 1522 C C . LYS A 1 192 ? 1.464 8.321 15.760 1.00 98.19 192 LYS A C 1
ATOM 1524 O O . LYS A 1 192 ? 2.096 8.203 14.717 1.00 98.19 192 LYS A O 1
ATOM 1529 N N . GLY A 1 193 ? 1.243 9.498 16.339 1.00 98.56 193 GLY A N 1
ATOM 1530 C CA . GLY A 1 193 ? 1.803 10.746 15.836 1.00 98.56 193 GLY A CA 1
ATOM 1531 C C . GLY A 1 193 ? 3.332 10.743 15.824 1.00 98.56 193 GLY A C 1
ATOM 1532 O O . GLY A 1 193 ? 3.922 11.234 14.866 1.00 98.56 193 GLY A O 1
ATOM 1533 N N . HIS A 1 194 ? 3.990 10.151 16.824 1.00 98.81 194 HIS A N 1
ATOM 1534 C CA . HIS A 1 194 ? 5.447 9.970 16.806 1.00 98.81 194 HIS A CA 1
ATOM 1535 C C . HIS A 1 194 ? 5.908 8.948 15.758 1.00 98.81 194 HIS A C 1
ATOM 1537 O O . HIS A 1 194 ? 6.901 9.184 15.076 1.00 98.81 194 HIS A O 1
ATOM 1543 N N . LEU A 1 195 ? 5.181 7.841 15.577 1.00 98.75 195 LEU A N 1
ATOM 1544 C CA . LEU A 1 195 ? 5.491 6.860 14.532 1.00 98.75 195 LEU A CA 1
ATOM 1545 C C . LEU A 1 195 ? 5.348 7.464 13.123 1.00 98.75 195 LEU A C 1
ATOM 1547 O O . LEU A 1 195 ? 6.226 7.299 12.281 1.00 98.75 195 LEU A O 1
ATOM 1551 N N . ALA A 1 196 ? 4.272 8.213 12.878 1.00 98.38 196 ALA A N 1
ATOM 1552 C CA . ALA A 1 196 ? 4.058 8.927 11.622 1.00 98.38 196 ALA A CA 1
ATOM 1553 C C . ALA A 1 196 ? 5.141 9.987 11.358 1.00 98.38 196 ALA A C 1
ATOM 1555 O O . ALA A 1 196 ? 5.607 10.123 10.226 1.00 98.38 196 ALA A O 1
ATOM 1556 N N . GLU A 1 197 ? 5.557 10.716 12.396 1.00 98.56 197 GLU A N 1
ATOM 1557 C CA . GLU A 1 197 ? 6.665 11.670 12.320 1.00 98.56 197 GLU A CA 1
ATOM 1558 C C . GLU A 1 197 ? 7.979 10.964 11.950 1.00 98.56 197 GLU A C 1
ATOM 1560 O O . GLU A 1 197 ? 8.680 11.423 11.049 1.00 98.56 197 GLU A O 1
ATOM 1565 N N . ALA A 1 198 ? 8.283 9.818 12.570 1.00 98.50 198 ALA A N 1
ATOM 1566 C CA . ALA A 1 198 ? 9.456 9.016 12.230 1.00 98.50 198 ALA A CA 1
ATOM 1567 C C . ALA A 1 198 ? 9.449 8.545 10.770 1.00 98.50 198 ALA A C 1
ATOM 1569 O O . ALA A 1 198 ? 10.448 8.706 10.071 1.00 98.50 198 ALA A O 1
ATOM 1570 N N . SER A 1 199 ? 8.320 8.012 10.298 1.00 97.25 199 SER A N 1
ATOM 1571 C CA . SER A 1 199 ? 8.160 7.563 8.910 1.00 97.25 199 SER A CA 1
ATOM 1572 C C . SER A 1 199 ? 8.405 8.715 7.925 1.00 97.25 199 SER A C 1
ATOM 1574 O O . SER A 1 199 ? 9.166 8.590 6.963 1.00 97.25 199 SER A O 1
ATOM 1576 N N . ALA A 1 200 ? 7.854 9.899 8.211 1.00 96.06 200 ALA A N 1
ATOM 1577 C CA . ALA A 1 200 ? 8.090 11.087 7.398 1.00 96.06 200 ALA A CA 1
ATOM 1578 C C . ALA A 1 200 ? 9.561 11.554 7.443 1.00 96.06 200 ALA A C 1
ATOM 1580 O O . ALA A 1 200 ? 10.122 11.901 6.403 1.00 96.06 200 ALA A O 1
ATOM 1581 N N . TYR A 1 201 ? 10.229 11.481 8.601 1.00 96.81 201 TYR A N 1
ATOM 1582 C CA . TYR A 1 201 ? 11.668 11.747 8.707 1.00 96.81 201 TYR A CA 1
ATOM 1583 C C . TYR A 1 201 ? 12.520 10.775 7.883 1.00 96.81 201 TYR A C 1
ATOM 1585 O O . TYR A 1 201 ? 13.471 11.207 7.233 1.00 96.81 201 TYR A O 1
ATOM 1593 N N . ILE A 1 202 ? 12.177 9.484 7.854 1.00 94.50 202 ILE A N 1
ATOM 1594 C CA . ILE A 1 202 ? 12.868 8.486 7.022 1.00 94.50 202 ILE A CA 1
ATOM 1595 C C . ILE A 1 202 ? 12.736 8.841 5.537 1.00 94.50 202 ILE A C 1
ATOM 1597 O O . ILE A 1 202 ? 13.727 8.802 4.806 1.00 94.50 202 ILE A O 1
ATOM 1601 N N . HIS A 1 203 ? 11.544 9.255 5.096 1.00 89.62 203 HIS A N 1
ATOM 1602 C CA . HIS A 1 203 ? 11.309 9.713 3.723 1.00 89.62 203 HIS A CA 1
ATOM 1603 C C . HIS A 1 203 ? 12.149 10.949 3.345 1.00 89.62 203 HIS A C 1
ATOM 1605 O O . HIS A 1 203 ? 12.648 11.017 2.221 1.00 89.62 203 HIS A O 1
ATOM 1611 N N . GLU A 1 204 ? 12.363 11.871 4.286 1.00 89.69 204 GLU A N 1
ATOM 1612 C CA . GLU A 1 204 ? 13.234 13.052 4.139 1.00 89.69 204 GLU A CA 1
ATOM 1613 C C . GLU A 1 204 ? 14.726 12.749 4.409 1.00 89.69 204 GLU A C 1
ATOM 1615 O O . GLU A 1 204 ? 15.565 13.647 4.400 1.00 89.69 204 GLU A O 1
ATOM 1620 N N . SER A 1 205 ? 15.095 11.483 4.645 1.00 90.44 205 SER A N 1
ATOM 1621 C CA . SER A 1 205 ? 16.460 11.054 5.010 1.00 90.44 205 SER A CA 1
ATOM 1622 C C . SER A 1 205 ? 17.013 11.682 6.305 1.00 90.44 205 SER A C 1
ATOM 1624 O O . SER A 1 205 ? 18.224 11.700 6.534 1.00 90.44 205 SER A O 1
ATOM 1626 N N . LEU A 1 206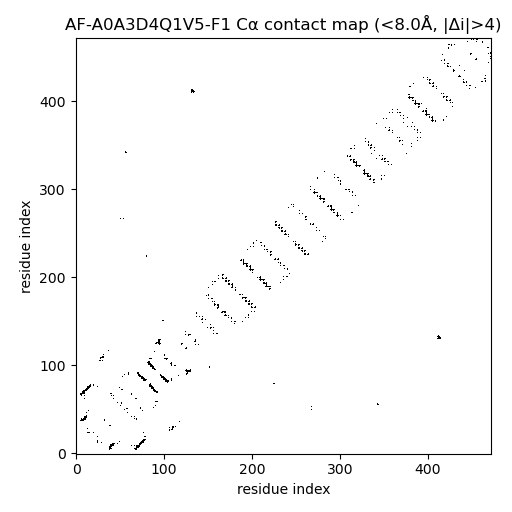 ? 16.136 12.140 7.202 1.00 95.25 206 LEU A N 1
ATOM 1627 C CA . LEU A 1 206 ? 16.452 12.717 8.514 1.00 95.25 206 LEU A CA 1
ATOM 1628 C C . LEU A 1 206 ? 16.549 11.617 9.587 1.00 95.25 206 LEU A C 1
ATOM 1630 O O . LEU A 1 206 ? 15.793 11.563 10.554 1.00 95.25 206 LEU A O 1
ATOM 1634 N N . LEU A 1 207 ? 17.496 10.692 9.399 1.00 96.06 207 LEU A N 1
ATOM 1635 C CA . LEU A 1 207 ? 17.543 9.427 10.149 1.00 96.06 207 LEU A CA 1
ATOM 1636 C C . LEU A 1 207 ? 17.778 9.583 11.661 1.00 96.06 207 LEU A C 1
ATOM 1638 O O . LEU A 1 207 ? 17.386 8.710 12.427 1.00 96.06 207 LEU A O 1
ATOM 1642 N N . ALA A 1 208 ? 18.449 10.647 12.110 1.00 97.25 208 ALA A N 1
ATOM 1643 C CA . ALA A 1 208 ? 18.661 10.888 13.541 1.00 97.25 208 ALA A CA 1
ATOM 1644 C C . ALA A 1 208 ? 17.369 11.345 14.240 1.00 97.25 208 ALA A C 1
ATOM 1646 O O . ALA A 1 208 ? 17.068 10.889 15.342 1.00 97.25 208 ALA A O 1
ATOM 1647 N N . ASP A 1 209 ? 16.590 12.201 13.576 1.00 98.38 209 ASP A N 1
ATOM 1648 C CA . ASP A 1 209 ? 15.289 12.653 14.070 1.00 98.38 209 ASP A CA 1
ATOM 1649 C C . ASP A 1 209 ? 14.267 11.510 14.059 1.00 98.38 209 ASP A C 1
ATOM 1651 O O . ASP A 1 209 ? 13.491 11.365 15.006 1.00 98.38 209 ASP A O 1
ATOM 1655 N N . ALA A 1 210 ? 14.331 10.641 13.040 1.00 98.38 210 ALA A N 1
ATOM 1656 C CA . ALA A 1 210 ? 13.528 9.424 12.977 1.00 98.38 210 ALA A CA 1
ATOM 1657 C C . ALA A 1 210 ? 13.733 8.537 14.215 1.00 98.38 210 ALA A C 1
ATOM 1659 O O . ALA A 1 210 ? 12.760 8.168 14.861 1.00 98.38 210 ALA A O 1
ATOM 1660 N N . GLU A 1 211 ? 14.978 8.250 14.607 1.00 98.38 211 GLU A N 1
ATOM 1661 C CA . GLU A 1 211 ? 15.285 7.433 15.796 1.00 98.38 211 GLU A CA 1
ATOM 1662 C C . GLU A 1 211 ? 14.715 8.029 17.089 1.00 98.38 211 GLU A C 1
ATOM 1664 O O . GLU A 1 211 ? 14.148 7.315 17.921 1.00 98.38 211 GLU A O 1
ATOM 1669 N N . LEU A 1 212 ? 14.820 9.352 17.257 1.00 98.44 212 LEU A N 1
ATOM 1670 C CA . LEU A 1 212 ? 14.266 10.034 18.425 1.00 98.44 212 LEU A CA 1
ATOM 1671 C C . LEU A 1 212 ? 12.736 9.913 18.469 1.00 98.44 212 LEU A C 1
ATOM 1673 O O . LEU A 1 212 ? 12.165 9.683 19.538 1.00 98.44 212 LEU A O 1
ATOM 1677 N N . ALA A 1 213 ? 12.071 10.066 17.323 1.00 98.75 213 ALA A N 1
ATOM 1678 C CA . ALA A 1 213 ? 10.629 9.890 17.210 1.00 98.75 213 ALA A CA 1
ATOM 1679 C C . ALA A 1 213 ? 10.215 8.424 17.451 1.00 98.75 213 ALA A C 1
ATOM 1681 O O . ALA A 1 213 ? 9.272 8.179 18.205 1.00 98.75 213 ALA A O 1
ATOM 1682 N N . LEU A 1 214 ? 10.969 7.445 16.935 1.00 98.81 214 LEU A N 1
ATOM 1683 C CA . LEU A 1 214 ? 10.726 6.015 17.167 1.00 98.81 214 LEU A CA 1
ATOM 1684 C C . LEU A 1 214 ? 10.850 5.635 18.643 1.00 98.81 214 LEU A C 1
ATOM 1686 O O . LEU A 1 214 ? 10.021 4.881 19.143 1.00 98.81 214 LEU A O 1
ATOM 1690 N N . ALA A 1 215 ? 11.826 6.179 19.373 1.00 98.69 215 ALA A N 1
ATOM 1691 C CA . ALA A 1 215 ? 11.956 5.943 20.813 1.00 98.69 215 ALA A CA 1
ATOM 1692 C C . ALA A 1 215 ? 10.746 6.471 21.613 1.00 98.69 215 ALA A C 1
ATOM 1694 O O . ALA A 1 215 ? 10.286 5.830 22.565 1.00 98.69 215 ALA A O 1
ATOM 1695 N N . LYS A 1 216 ? 10.191 7.625 21.215 1.00 98.69 216 LYS A N 1
ATOM 1696 C CA . LYS A 1 216 ? 8.964 8.170 21.822 1.00 98.69 216 LYS A CA 1
ATOM 1697 C C . LYS A 1 216 ? 7.740 7.325 21.477 1.00 98.69 216 LYS A C 1
ATOM 1699 O O . LYS A 1 216 ? 6.940 7.042 22.367 1.00 98.69 216 LYS A O 1
ATOM 1704 N N . ALA A 1 217 ? 7.612 6.904 20.217 1.00 98.75 217 ALA A N 1
ATOM 1705 C CA . ALA A 1 217 ? 6.544 6.012 19.775 1.00 98.75 217 ALA A CA 1
ATOM 1706 C C . ALA A 1 217 ? 6.576 4.684 20.549 1.00 98.75 217 ALA A C 1
ATOM 1708 O O . ALA A 1 217 ? 5.559 4.284 21.108 1.00 98.75 217 ALA A O 1
ATOM 1709 N N . GLU A 1 218 ? 7.752 4.057 20.667 1.00 98.56 218 GLU A N 1
ATOM 1710 C CA . GLU A 1 218 ? 7.961 2.821 21.429 1.00 98.56 218 GLU A CA 1
ATOM 1711 C C . GLU A 1 218 ? 7.499 2.968 22.883 1.00 98.56 218 GLU A C 1
ATOM 1713 O O . GLU A 1 218 ? 6.689 2.174 23.360 1.00 98.56 218 GLU A O 1
ATOM 1718 N N . THR A 1 219 ? 7.954 4.026 23.563 1.00 98.25 219 THR A N 1
ATOM 1719 C CA . THR A 1 219 ? 7.566 4.323 24.952 1.00 98.25 219 THR A CA 1
ATOM 1720 C C . THR A 1 219 ? 6.047 4.475 25.084 1.00 98.25 219 THR A C 1
ATOM 1722 O O . THR A 1 219 ? 5.442 3.937 26.010 1.00 98.25 219 THR A O 1
ATOM 1725 N N . GLY A 1 220 ? 5.418 5.194 24.149 1.00 96.81 220 GLY A N 1
ATOM 1726 C CA . GLY A 1 220 ? 3.974 5.414 24.140 1.00 96.81 220 GLY A CA 1
ATOM 1727 C C . GLY A 1 220 ? 3.172 4.133 23.908 1.00 96.81 220 GLY A C 1
ATOM 1728 O O . GLY A 1 220 ? 2.206 3.893 24.628 1.00 96.81 220 GLY A O 1
ATOM 1729 N N . PHE A 1 221 ? 3.580 3.287 22.957 1.00 96.12 221 PHE A N 1
ATOM 1730 C CA . PHE A 1 221 ? 2.905 2.014 22.685 1.00 96.12 221 PHE A CA 1
ATOM 1731 C C . PHE A 1 221 ? 3.111 0.983 23.800 1.00 96.12 221 PHE A C 1
ATOM 1733 O O . PHE A 1 221 ? 2.167 0.272 24.136 1.00 96.12 221 PHE A O 1
ATOM 1740 N N . GLN A 1 222 ? 4.292 0.939 24.427 1.00 95.38 222 GLN A N 1
ATOM 1741 C CA . GLN A 1 222 ? 4.536 0.114 25.618 1.00 95.38 222 GLN A CA 1
ATOM 1742 C C . GLN A 1 222 ? 3.628 0.514 26.785 1.00 95.38 222 GLN A C 1
ATOM 1744 O O . GLN A 1 222 ? 3.113 -0.352 27.479 1.00 95.38 222 GLN A O 1
ATOM 1749 N N . ALA A 1 223 ? 3.385 1.813 26.986 1.00 93.69 223 ALA A N 1
ATOM 1750 C CA . ALA A 1 223 ? 2.532 2.300 28.073 1.00 93.69 223 ALA A CA 1
ATOM 1751 C C . ALA A 1 223 ? 1.047 1.906 27.934 1.00 93.69 223 ALA A C 1
ATOM 1753 O O . ALA A 1 223 ? 0.302 2.004 28.908 1.00 93.69 223 ALA A O 1
ATOM 1754 N N . VAL A 1 224 ? 0.612 1.488 26.741 1.00 91.19 224 VAL A N 1
ATOM 1755 C CA . VAL A 1 224 ? -0.769 1.059 26.455 1.00 91.19 224 VAL A CA 1
ATOM 1756 C C . VAL A 1 224 ? -0.855 -0.398 25.983 1.00 91.19 224 VAL A C 1
ATOM 1758 O O . VAL A 1 224 ? -1.899 -0.807 25.478 1.00 91.19 224 VAL A O 1
ATOM 1761 N N . ASP A 1 225 ? 0.229 -1.168 26.131 1.00 90.56 225 ASP A N 1
ATOM 1762 C CA . ASP A 1 225 ? 0.343 -2.566 25.694 1.00 90.56 225 ASP A CA 1
ATOM 1763 C C . ASP A 1 225 ? -0.068 -2.789 24.218 1.00 90.56 225 ASP A C 1
ATOM 1765 O O . ASP A 1 225 ? -0.713 -3.782 23.863 1.00 90.56 225 ASP A O 1
ATOM 1769 N N . ASP A 1 226 ? 0.291 -1.860 23.320 1.00 91.50 226 ASP A N 1
ATOM 1770 C CA . ASP A 1 226 ? 0.036 -1.996 21.879 1.00 91.50 226 ASP A CA 1
ATOM 1771 C C . ASP A 1 226 ? 1.177 -2.733 21.169 1.00 91.50 226 ASP A C 1
ATOM 1773 O O . ASP A 1 226 ? 1.977 -2.154 20.429 1.00 91.50 226 ASP A O 1
ATOM 1777 N N . TRP A 1 227 ? 1.237 -4.049 21.396 1.00 92.31 227 TRP A N 1
ATOM 1778 C CA . TRP A 1 227 ? 2.216 -4.946 20.772 1.00 92.31 227 TRP A CA 1
ATOM 1779 C C . TRP A 1 227 ? 2.189 -4.883 19.250 1.00 92.31 227 TRP A C 1
ATOM 1781 O O . TRP A 1 227 ? 3.223 -5.025 18.606 1.00 92.31 227 TRP A O 1
ATOM 1791 N N . GLU A 1 228 ? 1.021 -4.650 18.657 1.00 90.81 228 GLU A N 1
ATOM 1792 C CA . GLU A 1 228 ? 0.924 -4.594 17.212 1.00 90.81 228 GLU A CA 1
ATOM 1793 C C . GLU A 1 228 ? 1.564 -3.327 16.646 1.00 90.81 228 GLU A C 1
ATOM 1795 O O . GLU A 1 228 ? 2.281 -3.419 15.649 1.00 90.81 228 GLU A O 1
ATOM 1800 N N . SER A 1 229 ? 1.353 -2.167 17.269 1.00 94.56 229 SER A N 1
ATOM 1801 C CA . SER A 1 229 ? 2.035 -0.940 16.848 1.00 94.56 229 SER A CA 1
ATOM 1802 C C . SER A 1 229 ? 3.527 -0.936 17.186 1.00 94.56 229 SER A C 1
ATOM 1804 O O . SER A 1 229 ? 4.305 -0.289 16.489 1.00 94.56 229 SER A O 1
ATOM 1806 N N . LEU A 1 230 ? 3.969 -1.721 18.174 1.00 97.19 230 LEU A N 1
ATOM 1807 C CA . LEU A 1 230 ? 5.398 -1.958 18.404 1.00 97.19 230 LEU A CA 1
ATOM 1808 C C . LEU A 1 230 ? 6.067 -2.721 17.253 1.00 97.19 230 LEU A C 1
ATOM 1810 O O . LEU A 1 230 ? 7.227 -2.456 16.952 1.00 97.19 230 LEU A O 1
ATOM 1814 N N . VAL A 1 231 ? 5.341 -3.592 16.543 1.00 96.94 231 VAL A N 1
ATOM 1815 C CA . VAL A 1 231 ? 5.847 -4.169 15.285 1.00 96.94 231 VAL A CA 1
ATOM 1816 C C . VAL A 1 231 ? 6.128 -3.074 14.256 1.00 96.94 231 VAL A C 1
ATOM 1818 O O . VAL A 1 231 ? 7.166 -3.114 13.600 1.00 96.94 231 VAL A O 1
ATOM 1821 N N . ASP A 1 232 ? 5.232 -2.092 14.126 1.00 96.44 232 ASP A N 1
ATOM 1822 C CA . ASP A 1 232 ? 5.377 -1.011 13.143 1.00 96.44 232 ASP A CA 1
ATOM 1823 C C . ASP A 1 232 ? 6.574 -0.102 13.486 1.00 96.44 232 ASP A C 1
ATOM 1825 O O . ASP A 1 232 ? 7.299 0.332 12.594 1.00 96.44 232 ASP A O 1
ATOM 1829 N N . VAL A 1 233 ? 6.852 0.117 14.779 1.00 98.38 233 VAL A N 1
ATOM 1830 C CA . VAL A 1 233 ? 8.072 0.813 15.233 1.00 98.38 233 VAL A CA 1
ATOM 1831 C C . VAL A 1 233 ? 9.333 0.079 14.776 1.00 98.38 233 VAL A C 1
ATOM 1833 O O . VAL A 1 233 ? 10.238 0.703 14.223 1.00 98.38 233 VAL A O 1
ATOM 1836 N N . GLU A 1 234 ? 9.410 -1.236 14.990 1.00 97.94 234 GLU A N 1
ATOM 1837 C CA . GLU A 1 234 ? 10.586 -2.016 14.586 1.00 97.94 234 GLU A CA 1
ATOM 1838 C C . GLU A 1 234 ? 10.721 -2.097 13.055 1.00 97.94 234 GLU A C 1
ATOM 1840 O O . GLU A 1 234 ? 11.836 -2.091 12.535 1.00 97.94 234 GLU A O 1
ATOM 1845 N N . GLN A 1 235 ? 9.611 -2.087 12.305 1.00 96.25 235 GLN A N 1
ATOM 1846 C CA . GLN A 1 235 ? 9.654 -1.961 10.843 1.00 96.25 235 GLN A CA 1
ATOM 1847 C C . GLN A 1 235 ? 10.302 -0.640 10.405 1.00 96.25 235 GLN A C 1
ATOM 1849 O O . GLN A 1 235 ? 11.189 -0.635 9.553 1.00 96.25 235 GLN A O 1
ATOM 1854 N N . GLU A 1 236 ? 9.946 0.484 11.019 1.00 97.06 236 GLU A N 1
ATOM 1855 C CA . GLU A 1 236 ? 10.598 1.755 10.694 1.00 97.06 236 GLU A CA 1
ATOM 1856 C C . GLU A 1 236 ? 12.081 1.773 11.124 1.00 97.06 236 GLU A C 1
ATOM 1858 O O . GLU A 1 236 ? 12.926 2.315 10.408 1.00 97.06 236 GLU A O 1
ATOM 1863 N N . ARG A 1 237 ? 12.462 1.096 12.220 1.00 97.69 237 ARG A N 1
ATOM 1864 C CA . ARG A 1 237 ? 13.884 0.929 12.599 1.00 97.69 237 ARG A CA 1
ATOM 1865 C C . ARG A 1 237 ? 14.681 0.131 11.578 1.00 97.69 237 ARG A C 1
ATOM 1867 O O . ARG A 1 237 ? 15.788 0.525 11.215 1.00 97.69 237 ARG A O 1
ATOM 1874 N N . ILE A 1 238 ? 14.104 -0.936 11.038 1.00 95.69 238 ILE A N 1
ATOM 1875 C CA . ILE A 1 238 ? 14.726 -1.703 9.955 1.00 95.69 238 ILE A CA 1
ATOM 1876 C C . ILE A 1 238 ? 14.885 -0.830 8.701 1.00 95.69 238 ILE A C 1
ATOM 1878 O O . ILE A 1 238 ? 15.904 -0.935 8.016 1.00 95.69 238 ILE A O 1
ATOM 1882 N N . ALA A 1 239 ? 13.941 0.073 8.408 1.00 93.62 239 ALA A N 1
ATOM 1883 C CA . ALA A 1 239 ? 14.092 1.045 7.323 1.00 93.62 239 ALA A CA 1
ATOM 1884 C C . ALA A 1 239 ? 15.239 2.043 7.588 1.00 93.62 239 ALA A C 1
ATOM 1886 O O . ALA A 1 239 ? 16.009 2.347 6.672 1.00 93.62 239 ALA A O 1
ATOM 1887 N N . VAL A 1 240 ? 15.425 2.493 8.835 1.00 96.31 240 VAL A N 1
ATOM 1888 C CA . VAL A 1 240 ? 16.589 3.305 9.239 1.00 96.31 240 VAL A CA 1
ATOM 1889 C C . VAL A 1 240 ? 17.897 2.522 9.082 1.00 96.31 240 VAL A C 1
ATOM 1891 O O . VAL A 1 240 ? 18.850 3.031 8.486 1.00 96.31 240 VAL A O 1
ATOM 1894 N N . ALA A 1 241 ? 17.951 1.280 9.565 1.00 95.69 241 ALA A N 1
ATOM 1895 C CA . ALA A 1 241 ? 19.113 0.402 9.438 1.00 95.69 241 ALA A CA 1
ATOM 1896 C C . ALA A 1 241 ? 19.464 0.148 7.962 1.00 95.69 241 ALA A C 1
ATOM 1898 O O . ALA A 1 241 ? 20.626 0.236 7.565 1.00 95.69 241 ALA A O 1
ATOM 1899 N N . PHE A 1 242 ? 18.452 -0.049 7.115 1.00 92.62 242 PHE A N 1
ATOM 1900 C CA . PHE A 1 242 ? 18.621 -0.149 5.670 1.00 92.62 242 PHE A CA 1
ATOM 1901 C C . PHE A 1 242 ? 19.216 1.112 5.053 1.00 92.62 242 PHE A C 1
ATOM 1903 O O . PHE A 1 242 ? 20.169 1.027 4.281 1.00 92.62 242 PHE A O 1
ATOM 1910 N N . ALA A 1 243 ? 18.698 2.287 5.414 1.00 91.25 243 ALA A N 1
ATOM 1911 C CA . ALA A 1 243 ? 19.227 3.558 4.931 1.00 91.25 243 ALA A CA 1
ATOM 1912 C C . ALA A 1 243 ? 20.692 3.785 5.357 1.00 91.25 243 ALA A C 1
ATOM 1914 O O . ALA A 1 243 ? 21.443 4.447 4.642 1.00 91.25 243 ALA A O 1
ATOM 1915 N N . ARG A 1 244 ? 21.116 3.195 6.484 1.00 94.00 244 ARG A N 1
ATOM 1916 C CA . ARG A 1 244 ? 22.508 3.193 6.970 1.00 94.00 244 ARG A CA 1
ATOM 1917 C C . ARG A 1 244 ? 23.369 2.059 6.411 1.00 94.00 244 ARG A C 1
ATOM 1919 O O . ARG A 1 244 ? 24.564 2.032 6.693 1.00 94.00 244 ARG A O 1
ATOM 1926 N N . ASN A 1 245 ? 22.793 1.152 5.624 1.00 93.19 245 ASN A N 1
ATOM 1927 C CA . ASN A 1 245 ? 23.446 -0.073 5.170 1.00 93.19 245 ASN A CA 1
ATOM 1928 C C . ASN A 1 245 ? 23.984 -0.937 6.340 1.00 93.19 245 ASN A C 1
ATOM 1930 O O . ASN A 1 245 ? 25.069 -1.507 6.246 1.00 93.19 245 ASN A O 1
ATOM 1934 N N . ASP A 1 246 ? 23.219 -1.035 7.432 1.00 96.06 246 ASP A N 1
ATOM 1935 C CA . ASP A 1 246 ? 23.541 -1.813 8.637 1.00 96.06 246 ASP A CA 1
ATOM 1936 C C . ASP A 1 246 ? 22.643 -3.059 8.738 1.00 96.06 246 ASP A C 1
ATOM 1938 O O . ASP A 1 246 ? 21.524 -3.016 9.259 1.00 96.06 246 ASP A O 1
ATOM 1942 N N . TYR A 1 247 ? 23.121 -4.180 8.190 1.00 95.31 247 TYR A N 1
ATOM 1943 C CA . TYR A 1 247 ? 22.358 -5.430 8.179 1.00 95.31 247 TYR A CA 1
ATOM 1944 C C . TYR A 1 247 ? 22.216 -6.052 9.573 1.00 95.31 247 TYR A C 1
ATOM 1946 O O . TYR A 1 247 ? 21.147 -6.561 9.907 1.00 95.31 247 TYR A O 1
ATOM 1954 N N . ASP A 1 248 ? 23.251 -5.966 10.410 1.00 96.00 248 ASP A N 1
ATOM 1955 C CA . ASP A 1 248 ? 23.232 -6.546 11.756 1.00 96.00 248 ASP A CA 1
ATOM 1956 C C . ASP A 1 248 ? 22.175 -5.864 12.632 1.00 96.00 248 ASP A C 1
ATOM 1958 O O . ASP A 1 248 ? 21.474 -6.521 13.408 1.00 96.00 248 ASP A O 1
ATOM 1962 N N . GLN A 1 249 ? 22.036 -4.538 12.513 1.00 96.75 249 GLN A N 1
ATOM 1963 C CA . GLN A 1 249 ? 20.971 -3.802 13.188 1.00 96.75 249 GLN A CA 1
ATOM 1964 C C . GLN A 1 249 ? 19.594 -4.185 12.639 1.00 96.75 249 GLN A C 1
ATOM 1966 O O . GLN A 1 249 ? 18.706 -4.506 13.428 1.00 96.75 249 GLN A O 1
ATOM 1971 N N . ALA A 1 250 ? 19.440 -4.260 11.313 1.00 95.44 250 ALA A N 1
ATOM 1972 C CA . ALA A 1 250 ? 18.191 -4.700 10.694 1.00 95.44 250 ALA A CA 1
ATOM 1973 C C . ALA A 1 250 ? 17.766 -6.102 11.175 1.00 95.44 250 ALA A C 1
ATOM 1975 O O . ALA A 1 250 ? 16.590 -6.331 11.452 1.00 95.44 250 ALA A O 1
ATOM 1976 N N . GLN A 1 251 ? 18.709 -7.037 11.339 1.00 95.81 251 GLN A N 1
ATOM 1977 C CA . GLN A 1 251 ? 18.422 -8.364 11.887 1.00 95.81 251 GLN A CA 1
ATOM 1978 C C . GLN A 1 251 ? 17.965 -8.309 13.351 1.00 95.81 251 GLN A C 1
ATOM 1980 O O . GLN A 1 251 ? 17.032 -9.023 13.720 1.00 95.81 251 GLN A O 1
ATOM 1985 N N . ARG A 1 252 ? 18.591 -7.475 14.194 1.00 97.00 252 ARG A N 1
ATOM 1986 C CA . ARG A 1 252 ? 18.181 -7.315 15.600 1.00 97.00 252 ARG A CA 1
ATOM 1987 C C . ARG A 1 252 ? 16.765 -6.760 15.716 1.00 97.00 252 ARG A C 1
ATOM 1989 O O . ARG A 1 252 ? 15.949 -7.348 16.424 1.00 97.00 252 ARG A O 1
ATOM 1996 N N . ASP A 1 253 ? 16.469 -5.683 14.997 1.00 97.31 253 ASP A N 1
ATOM 1997 C CA . ASP A 1 253 ? 15.141 -5.058 15.005 1.00 97.31 253 ASP A CA 1
ATOM 1998 C C . ASP A 1 253 ? 14.083 -6.013 14.427 1.00 97.31 253 ASP A C 1
ATOM 2000 O O . ASP A 1 253 ? 12.978 -6.127 14.954 1.00 97.31 253 ASP A O 1
ATOM 2004 N N . PHE A 1 254 ? 14.448 -6.827 13.430 1.00 96.62 254 PHE A N 1
ATOM 2005 C CA . PHE A 1 254 ? 13.577 -7.880 12.908 1.00 96.62 254 PHE A CA 1
ATOM 2006 C C . PHE A 1 254 ? 13.200 -8.931 13.961 1.00 96.62 254 PHE A C 1
ATOM 2008 O O . PHE A 1 254 ? 12.031 -9.305 14.065 1.00 96.62 254 PHE A O 1
ATOM 2015 N N . GLN A 1 255 ? 14.153 -9.396 14.775 1.00 96.88 255 GLN A N 1
ATOM 2016 C CA . GLN A 1 255 ? 13.842 -10.349 15.848 1.00 96.88 255 GLN A CA 1
ATOM 2017 C C . GLN A 1 255 ? 12.904 -9.740 16.898 1.00 96.88 255 GLN A C 1
ATOM 2019 O O . GLN A 1 255 ? 11.998 -10.425 17.374 1.00 96.88 255 GLN A O 1
ATOM 2024 N N . ARG A 1 256 ? 13.068 -8.449 17.215 1.00 97.38 256 ARG A N 1
ATOM 2025 C CA . ARG A 1 256 ? 12.149 -7.729 18.111 1.00 97.38 256 ARG A CA 1
ATOM 2026 C C . ARG A 1 256 ? 10.751 -7.611 17.504 1.00 97.38 256 ARG A C 1
ATOM 2028 O O . ARG A 1 256 ? 9.769 -7.897 18.184 1.00 97.38 256 ARG A O 1
ATOM 2035 N N . ALA A 1 257 ? 10.658 -7.283 16.214 1.00 97.38 257 ALA A N 1
ATOM 2036 C CA . ALA A 1 257 ? 9.391 -7.234 15.489 1.00 97.38 257 ALA A CA 1
ATOM 2037 C C . ALA A 1 257 ? 8.657 -8.587 15.530 1.00 97.38 257 ALA A C 1
ATOM 2039 O O . ALA A 1 257 ? 7.453 -8.627 15.779 1.00 97.38 257 ALA A O 1
ATOM 2040 N N . LEU A 1 258 ? 9.375 -9.702 15.336 1.00 96.75 258 LEU A N 1
ATOM 2041 C CA . LEU A 1 258 ? 8.805 -11.049 15.450 1.00 96.75 258 LEU A CA 1
ATOM 2042 C C . LEU A 1 258 ? 8.311 -11.356 16.864 1.00 96.75 258 LEU A C 1
ATOM 2044 O O . LEU A 1 258 ? 7.243 -11.947 17.022 1.00 96.75 258 LEU A O 1
ATOM 2048 N N . GLU A 1 259 ? 9.064 -10.969 17.895 1.00 96.12 259 GLU A N 1
ATOM 2049 C CA . GLU A 1 259 ? 8.629 -11.145 19.280 1.00 96.12 259 GLU A CA 1
ATOM 2050 C C . GLU A 1 259 ? 7.308 -10.408 19.538 1.00 96.12 259 GLU A C 1
ATOM 2052 O O . GLU A 1 259 ? 6.369 -10.995 20.081 1.00 96.12 259 GLU A O 1
ATOM 2057 N N . PHE A 1 260 ? 7.196 -9.154 19.095 1.00 96.25 260 PHE A N 1
ATOM 2058 C CA . PHE A 1 260 ? 5.969 -8.373 19.235 1.00 96.25 260 PHE A CA 1
ATOM 2059 C C . PHE A 1 260 ? 4.802 -8.941 18.415 1.00 96.25 260 PHE A C 1
ATOM 2061 O O . PHE A 1 260 ? 3.692 -9.030 18.939 1.00 96.25 260 PHE A O 1
ATOM 2068 N N . ALA A 1 261 ? 5.041 -9.400 17.182 1.00 94.06 261 ALA A N 1
ATOM 2069 C CA . ALA A 1 261 ? 4.008 -10.017 16.345 1.00 94.06 261 ALA A CA 1
ATOM 2070 C C . ALA A 1 261 ? 3.459 -11.319 16.955 1.00 94.06 261 ALA A C 1
ATOM 2072 O O . ALA A 1 261 ? 2.253 -11.566 16.934 1.00 94.06 261 ALA A O 1
ATOM 2073 N N . ARG A 1 262 ? 4.330 -12.128 17.570 1.00 93.00 262 ARG A N 1
ATOM 2074 C CA . ARG A 1 262 ? 3.918 -13.333 18.305 1.00 93.00 262 ARG A CA 1
ATOM 2075 C C . ARG A 1 262 ? 3.115 -12.991 19.550 1.00 93.00 262 ARG A C 1
ATOM 2077 O O . ARG A 1 262 ? 2.110 -13.642 19.818 1.00 93.00 262 ARG A O 1
ATOM 2084 N N . ARG A 1 263 ? 3.522 -11.955 20.292 1.00 91.19 263 ARG A N 1
ATOM 2085 C CA . ARG A 1 263 ? 2.778 -11.467 21.466 1.00 91.19 263 ARG A CA 1
ATOM 2086 C C . ARG A 1 263 ? 1.397 -10.927 21.100 1.00 91.19 263 ARG A C 1
ATOM 2088 O O . ARG A 1 263 ? 0.461 -11.149 21.856 1.00 91.19 263 ARG A O 1
ATOM 2095 N N . SER A 1 264 ? 1.247 -10.271 19.948 1.00 87.38 264 SER A N 1
ATOM 2096 C CA . SER A 1 264 ? -0.065 -9.834 19.447 1.00 87.38 264 SER A CA 1
ATOM 2097 C C . SER A 1 264 ? -0.887 -10.965 18.811 1.00 87.38 264 SER A C 1
ATOM 2099 O O . SER A 1 264 ? -2.028 -10.747 18.394 1.00 87.38 264 SER A O 1
ATOM 2101 N N . GLY A 1 265 ? -0.316 -12.170 18.687 1.00 85.62 265 GLY A N 1
ATOM 2102 C CA . GLY A 1 265 ? -0.936 -13.304 18.008 1.00 85.62 265 GLY A CA 1
ATOM 2103 C C . GLY A 1 265 ? -1.263 -13.019 16.540 1.00 85.62 265 GLY A C 1
ATOM 2104 O O . GLY A 1 265 ? -2.208 -13.604 16.008 1.00 85.62 265 GLY A O 1
ATOM 2105 N N . ASP A 1 266 ? -0.569 -12.076 15.891 1.00 85.62 266 ASP A N 1
ATOM 2106 C CA . ASP A 1 266 ? -0.816 -11.711 14.496 1.00 85.62 266 ASP A CA 1
ATOM 2107 C C . ASP A 1 266 ? -0.027 -12.569 13.520 1.00 85.62 266 ASP A C 1
ATOM 2109 O O . ASP A 1 266 ? 1.047 -12.198 13.049 1.00 85.62 266 ASP A O 1
ATOM 2113 N N . VAL A 1 267 ? -0.623 -13.709 13.175 1.00 88.38 267 VAL A N 1
ATOM 2114 C CA . VAL A 1 267 ? -0.089 -14.660 12.194 1.00 88.38 267 VAL A CA 1
ATOM 2115 C C . VAL A 1 267 ? 0.216 -13.984 10.858 1.00 88.38 267 VAL A C 1
ATOM 2117 O O . VAL A 1 267 ? 1.253 -14.252 10.256 1.00 88.38 267 VAL A O 1
ATOM 2120 N N . ILE A 1 268 ? -0.660 -13.087 10.386 1.00 88.50 268 ILE A N 1
ATOM 2121 C CA . ILE A 1 268 ? -0.464 -12.426 9.092 1.00 88.50 268 ILE A CA 1
ATOM 2122 C C . ILE A 1 268 ? 0.697 -11.436 9.168 1.00 88.50 268 ILE A C 1
ATOM 2124 O O . ILE A 1 268 ? 1.491 -11.351 8.228 1.00 88.50 268 ILE A O 1
ATOM 2128 N N . LYS A 1 269 ? 0.832 -10.713 10.281 1.00 89.81 269 LYS A N 1
ATOM 2129 C CA . LYS A 1 269 ? 1.952 -9.796 10.504 1.00 89.81 269 LYS A CA 1
ATOM 2130 C C . LYS A 1 269 ? 3.274 -10.546 10.660 1.00 89.81 269 LYS A C 1
ATOM 2132 O O . LYS A 1 269 ? 4.252 -10.142 10.039 1.00 89.81 269 LYS A O 1
ATOM 2137 N N . GLU A 1 270 ? 3.302 -11.660 11.391 1.00 94.00 270 GLU A N 1
ATOM 2138 C CA . GLU A 1 270 ? 4.485 -12.526 11.529 1.00 94.00 270 GLU A CA 1
ATOM 2139 C C . GLU A 1 270 ? 4.944 -13.080 10.171 1.00 94.00 270 GLU A C 1
ATOM 2141 O O . GLU A 1 270 ? 6.109 -12.946 9.789 1.00 94.00 270 GLU A O 1
ATOM 2146 N N . TYR A 1 271 ? 4.012 -13.625 9.390 1.00 94.50 271 TYR A N 1
ATOM 2147 C CA . TYR A 1 271 ? 4.271 -14.087 8.030 1.00 94.50 271 TYR A CA 1
ATOM 2148 C C . TYR A 1 271 ? 4.829 -12.964 7.124 1.00 94.50 271 TYR A C 1
ATOM 2150 O O . TYR A 1 271 ? 5.834 -13.143 6.420 1.00 94.50 271 TYR A O 1
ATOM 2158 N N . ARG A 1 272 ? 4.193 -11.784 7.134 1.00 93.31 272 ARG A N 1
ATOM 2159 C CA . ARG A 1 272 ? 4.618 -10.634 6.318 1.00 93.31 272 ARG A CA 1
ATOM 2160 C C . ARG A 1 272 ? 5.987 -10.113 6.740 1.00 93.31 272 ARG A C 1
ATOM 2162 O O . ARG A 1 272 ? 6.769 -9.734 5.871 1.00 93.31 272 ARG A O 1
ATOM 2169 N N . LEU A 1 273 ? 6.297 -10.129 8.037 1.00 95.50 273 LEU A N 1
ATOM 2170 C CA . LEU A 1 273 ? 7.619 -9.791 8.557 1.00 95.50 273 LEU A CA 1
ATOM 2171 C C . LEU A 1 273 ? 8.684 -10.714 7.963 1.00 95.50 273 LEU A C 1
ATOM 2173 O O . LEU A 1 273 ? 9.669 -10.214 7.424 1.00 95.50 273 LEU A O 1
ATOM 2177 N N . HIS A 1 274 ? 8.481 -12.034 7.992 1.00 97.31 274 HIS A N 1
ATOM 2178 C CA . HIS A 1 274 ? 9.407 -12.977 7.358 1.00 97.31 274 HIS A CA 1
ATOM 2179 C C . HIS A 1 274 ? 9.580 -12.699 5.858 1.00 97.31 274 HIS A C 1
ATOM 2181 O O . HIS A 1 274 ? 10.706 -12.590 5.374 1.00 97.31 274 HIS A O 1
ATOM 2187 N N . SER A 1 275 ? 8.480 -12.490 5.133 1.00 95.06 275 SER A N 1
ATOM 2188 C CA . SER A 1 275 ? 8.530 -12.162 3.700 1.00 95.06 275 SER A CA 1
ATOM 2189 C C . SER A 1 275 ? 9.314 -10.875 3.424 1.00 95.06 275 SER A C 1
ATOM 2191 O O . SER A 1 275 ? 10.072 -10.791 2.460 1.00 95.06 275 SER A O 1
ATOM 2193 N N . TRP A 1 276 ? 9.173 -9.866 4.282 1.00 92.31 276 TRP A N 1
ATOM 2194 C CA . TRP A 1 276 ? 9.913 -8.618 4.154 1.00 92.31 276 TRP A CA 1
ATOM 2195 C C . TRP A 1 276 ? 11.398 -8.770 4.509 1.00 92.31 276 TRP A C 1
ATOM 2197 O O . TRP A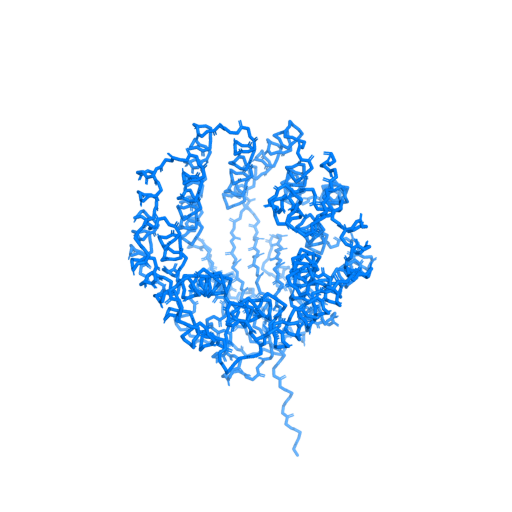 1 276 ? 12.249 -8.283 3.764 1.00 92.31 276 TRP A O 1
ATOM 2207 N N . ALA A 1 277 ? 11.733 -9.512 5.568 1.00 94.31 277 ALA A N 1
ATOM 2208 C CA . ALA A 1 277 ? 13.119 -9.826 5.918 1.00 94.31 277 ALA A CA 1
ATOM 2209 C C . ALA A 1 277 ? 13.853 -10.558 4.789 1.00 94.31 277 ALA A C 1
ATOM 2211 O O . ALA A 1 277 ? 15.026 -10.280 4.545 1.00 94.31 277 ALA A O 1
ATOM 2212 N N . ALA A 1 278 ? 13.152 -11.412 4.036 1.00 96.56 278 ALA A N 1
ATOM 2213 C CA . ALA A 1 278 ? 13.706 -12.066 2.856 1.00 96.56 278 ALA A CA 1
ATOM 2214 C C . ALA A 1 278 ? 14.191 -11.055 1.798 1.00 96.56 278 ALA A C 1
ATOM 2216 O O . ALA A 1 278 ? 15.306 -11.167 1.278 1.00 96.56 278 ALA A O 1
ATOM 2217 N N . VAL A 1 279 ? 13.377 -10.028 1.522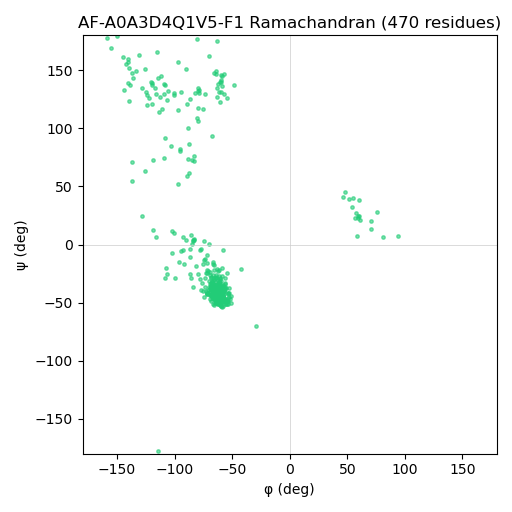 1.00 94.12 279 VAL A N 1
ATOM 2218 C CA . VAL A 1 279 ? 13.716 -8.927 0.603 1.00 94.12 279 VAL A CA 1
ATOM 2219 C C . VAL A 1 279 ? 14.875 -8.095 1.138 1.00 94.12 279 VAL A C 1
ATOM 2221 O O . VAL A 1 279 ? 15.759 -7.713 0.370 1.00 94.12 279 VAL A O 1
ATOM 2224 N N . MET A 1 280 ? 14.884 -7.810 2.440 1.00 92.44 280 MET A N 1
ATOM 2225 C CA . MET A 1 280 ? 15.962 -7.052 3.074 1.00 92.44 280 MET A CA 1
ATOM 2226 C C . MET A 1 280 ? 17.293 -7.790 2.960 1.00 92.44 280 MET A C 1
ATOM 2228 O O . MET A 1 280 ? 18.250 -7.226 2.434 1.00 92.44 280 MET A O 1
ATOM 2232 N N . ALA A 1 281 ? 17.330 -9.066 3.347 1.00 94.38 281 ALA A N 1
ATOM 2233 C CA . ALA A 1 281 ? 18.491 -9.933 3.181 1.00 94.38 281 ALA A CA 1
ATOM 2234 C C . ALA A 1 281 ? 18.981 -9.946 1.724 1.00 94.38 281 ALA A C 1
ATOM 2236 O O . ALA A 1 281 ? 20.174 -9.791 1.468 1.00 94.38 281 ALA A O 1
ATOM 2237 N N . HIS A 1 282 ? 18.061 -9.992 0.755 1.00 94.19 282 HIS A N 1
ATOM 2238 C CA . HIS A 1 282 ? 18.424 -10.002 -0.661 1.00 94.19 282 HIS A CA 1
ATOM 2239 C C . HIS A 1 282 ? 19.098 -8.689 -1.075 1.00 94.19 282 HIS A C 1
ATOM 2241 O O . HIS A 1 282 ? 20.140 -8.697 -1.730 1.00 94.19 282 HIS A O 1
ATOM 2247 N N . LYS A 1 283 ? 18.548 -7.547 -0.643 1.00 91.25 283 LYS A N 1
ATOM 2248 C CA . LYS A 1 283 ? 19.129 -6.219 -0.896 1.00 91.25 283 LYS A CA 1
ATOM 2249 C C . LYS A 1 283 ? 20.495 -6.031 -0.231 1.00 91.25 283 LYS A C 1
ATOM 2251 O O . LYS A 1 283 ? 21.320 -5.302 -0.770 1.00 91.25 283 LYS A O 1
ATOM 2256 N N . PHE A 1 284 ? 20.738 -6.705 0.890 1.00 91.88 284 PHE A N 1
ATOM 2257 C CA . PHE A 1 284 ? 22.033 -6.773 1.568 1.00 91.88 284 PHE A CA 1
ATOM 2258 C C . PHE A 1 284 ? 22.960 -7.869 1.024 1.00 91.88 284 PHE A C 1
ATOM 2260 O O . PHE A 1 284 ? 24.028 -8.103 1.588 1.00 91.88 284 PHE A O 1
ATOM 2267 N N . THR A 1 285 ? 22.592 -8.525 -0.082 1.00 92.75 285 THR A N 1
ATOM 2268 C CA . THR A 1 285 ? 23.362 -9.607 -0.718 1.00 92.75 285 THR A CA 1
ATOM 2269 C C . THR A 1 285 ? 23.595 -10.826 0.188 1.00 92.75 285 THR A C 1
ATOM 2271 O O . THR A 1 285 ? 24.653 -11.443 0.143 1.00 92.75 285 THR A O 1
ATOM 2274 N N . GLN A 1 286 ? 22.585 -11.191 0.986 1.00 94.38 286 GLN A N 1
ATOM 2275 C CA . GLN A 1 286 ? 22.577 -12.334 1.910 1.00 94.38 286 GLN A CA 1
ATOM 2276 C C . GLN A 1 286 ? 21.630 -13.442 1.402 1.00 94.38 286 GLN A C 1
ATOM 2278 O O . GLN A 1 286 ? 20.516 -13.589 1.908 1.00 94.38 286 GLN A O 1
ATOM 2283 N N . PRO A 1 287 ? 22.015 -14.212 0.365 1.00 90.94 287 PRO A N 1
ATOM 2284 C CA . PRO A 1 287 ? 21.103 -15.124 -0.329 1.00 90.94 287 PRO A CA 1
ATOM 2285 C C . PRO A 1 287 ? 20.603 -16.288 0.538 1.00 90.94 287 PRO A C 1
ATOM 2287 O O . PRO A 1 287 ? 19.456 -16.701 0.380 1.00 90.94 287 PRO A O 1
ATOM 2290 N N . GLU A 1 288 ? 21.427 -16.811 1.451 1.00 93.00 288 GLU A N 1
ATOM 2291 C CA . GLU A 1 288 ? 21.019 -17.891 2.365 1.00 93.00 288 GLU A CA 1
ATOM 2292 C C . GLU A 1 288 ? 19.915 -17.418 3.320 1.00 93.00 288 GLU A C 1
ATOM 2294 O O . GLU A 1 288 ? 18.889 -18.084 3.469 1.00 93.00 288 GLU A O 1
ATOM 2299 N N . ASP A 1 289 ? 20.079 -16.221 3.887 1.00 94.62 289 ASP A N 1
ATOM 2300 C CA . ASP A 1 289 ? 19.077 -15.600 4.751 1.00 94.62 289 ASP A CA 1
ATOM 2301 C C . ASP A 1 289 ? 17.783 -15.302 3.986 1.00 94.62 289 ASP A C 1
ATOM 2303 O O . ASP A 1 289 ? 16.695 -15.548 4.507 1.00 94.62 289 ASP A O 1
ATOM 2307 N N . SER A 1 290 ? 17.873 -14.824 2.738 1.00 95.12 290 SER A N 1
ATOM 2308 C CA . SER A 1 290 ? 16.698 -14.568 1.897 1.00 95.12 290 SER A CA 1
ATOM 2309 C C . SER A 1 290 ? 15.800 -15.791 1.755 1.00 95.12 290 SER A C 1
ATOM 2311 O O . SER A 1 290 ? 14.599 -15.697 2.008 1.00 95.12 290 SER A O 1
ATOM 2313 N N . TRP A 1 291 ? 16.372 -16.939 1.388 1.00 96.88 291 TRP A N 1
ATOM 2314 C CA . TRP A 1 291 ? 15.611 -18.182 1.259 1.00 96.88 291 TRP A CA 1
ATOM 2315 C C . TRP A 1 291 ? 15.131 -18.698 2.615 1.00 96.88 291 TRP A C 1
ATOM 2317 O O . TRP A 1 291 ? 13.953 -19.018 2.756 1.00 96.88 291 TRP A O 1
ATOM 2327 N N . GLY A 1 292 ? 15.985 -18.667 3.643 1.00 97.50 292 GLY A N 1
ATOM 2328 C CA . GLY A 1 292 ? 15.604 -19.091 4.990 1.00 97.50 292 GLY A CA 1
ATOM 2329 C C . GLY A 1 292 ? 14.439 -18.286 5.579 1.00 97.50 292 GLY A C 1
ATOM 2330 O O . GLY A 1 292 ? 13.631 -18.822 6.338 1.00 97.50 292 GLY A O 1
ATOM 2331 N N . TYR A 1 293 ? 14.305 -17.004 5.229 1.00 98.06 293 TYR A N 1
ATOM 2332 C CA . TYR A 1 293 ? 13.145 -16.203 5.613 1.00 98.06 293 TYR A CA 1
ATOM 2333 C C . TYR A 1 293 ? 11.876 -16.561 4.832 1.00 98.06 293 TYR A C 1
ATOM 2335 O O . TYR A 1 293 ? 10.807 -16.564 5.439 1.00 98.06 293 TYR A O 1
ATOM 2343 N N . LEU A 1 294 ? 11.965 -16.901 3.541 1.00 97.94 294 LEU A N 1
ATOM 2344 C CA . LEU A 1 294 ? 10.802 -17.382 2.783 1.00 97.94 294 LEU A CA 1
ATOM 2345 C C . LEU A 1 294 ? 10.289 -18.723 3.320 1.00 97.94 294 LEU A C 1
ATOM 2347 O O . LEU A 1 294 ? 9.083 -18.860 3.514 1.00 97.94 294 LEU A O 1
ATOM 2351 N N . ASP A 1 295 ? 11.187 -19.650 3.661 1.00 98.06 295 ASP A N 1
ATOM 2352 C CA . ASP A 1 295 ? 10.820 -20.940 4.260 1.00 98.06 295 ASP A CA 1
ATOM 2353 C C . ASP A 1 295 ? 10.092 -20.750 5.602 1.00 98.06 295 ASP A C 1
ATOM 2355 O O . ASP A 1 295 ? 9.093 -21.408 5.887 1.00 98.06 295 ASP A O 1
ATOM 2359 N N . ARG A 1 296 ? 10.554 -19.802 6.432 1.00 98.00 296 ARG A N 1
ATOM 2360 C CA . ARG A 1 296 ? 9.876 -19.450 7.694 1.00 98.00 296 ARG A CA 1
ATOM 2361 C C . ARG A 1 296 ? 8.518 -18.799 7.454 1.00 98.00 296 ARG A C 1
ATOM 2363 O O . ARG A 1 296 ? 7.584 -19.070 8.201 1.00 98.00 296 ARG A O 1
ATOM 2370 N N . ALA A 1 297 ? 8.399 -17.959 6.427 1.00 97.81 297 ALA A N 1
ATOM 2371 C CA . ALA A 1 297 ? 7.126 -17.360 6.048 1.00 97.81 297 ALA A CA 1
ATOM 2372 C C . ALA A 1 297 ? 6.111 -18.451 5.657 1.00 97.81 297 ALA A C 1
ATOM 2374 O O . ALA A 1 297 ? 4.979 -18.433 6.136 1.00 97.81 297 ALA A O 1
ATOM 2375 N N . GLU A 1 298 ? 6.534 -19.424 4.846 1.00 97.88 298 GLU A N 1
ATOM 2376 C CA . GLU A 1 298 ? 5.711 -20.568 4.437 1.00 97.88 298 GLU A CA 1
ATOM 2377 C C . GLU A 1 298 ? 5.307 -21.424 5.642 1.00 97.88 298 GLU A C 1
ATOM 2379 O O . GLU A 1 298 ? 4.123 -21.697 5.829 1.00 97.88 298 GLU A O 1
ATOM 2384 N N . ALA A 1 299 ? 6.254 -21.730 6.535 1.00 97.88 299 ALA A N 1
ATOM 2385 C CA . ALA A 1 299 ? 5.992 -22.503 7.746 1.00 97.88 299 ALA A CA 1
ATOM 2386 C C . ALA A 1 299 ? 4.943 -21.853 8.670 1.00 97.88 299 ALA A C 1
ATOM 2388 O O . ALA A 1 299 ? 4.118 -22.562 9.248 1.00 97.88 299 ALA A O 1
ATOM 2389 N N . VAL A 1 300 ? 4.937 -20.518 8.795 1.00 96.31 300 VAL A N 1
ATOM 2390 C CA . VAL A 1 300 ? 3.907 -19.792 9.561 1.00 96.31 300 VAL A CA 1
ATOM 2391 C C . VAL A 1 300 ? 2.529 -19.964 8.916 1.00 96.31 300 VAL A C 1
ATOM 2393 O O . VAL A 1 300 ? 1.554 -20.247 9.614 1.00 96.31 300 VAL A O 1
ATOM 2396 N N . LEU A 1 301 ? 2.428 -19.836 7.589 1.00 94.44 301 LEU A N 1
ATOM 2397 C CA . LEU A 1 301 ? 1.157 -20.041 6.888 1.00 94.44 301 LEU A CA 1
ATOM 2398 C C . LEU A 1 301 ? 0.663 -21.489 7.018 1.00 94.44 301 LEU A C 1
ATOM 2400 O O . LEU A 1 301 ? -0.517 -21.696 7.310 1.00 94.44 301 LEU A O 1
ATOM 2404 N N . ASP A 1 302 ? 1.562 -22.467 6.881 1.00 95.69 302 ASP A N 1
ATOM 2405 C CA . ASP A 1 302 ? 1.262 -23.898 7.001 1.00 95.69 302 ASP A CA 1
ATOM 2406 C C . ASP A 1 302 ? 0.766 -24.258 8.405 1.00 95.69 302 ASP A C 1
ATOM 2408 O O . ASP A 1 302 ? -0.280 -24.895 8.559 1.00 95.69 302 ASP A O 1
ATOM 2412 N N . GLN A 1 303 ? 1.484 -23.810 9.443 1.00 94.94 303 GLN A N 1
ATOM 2413 C CA . GLN A 1 303 ? 1.139 -24.056 10.845 1.00 94.94 303 GLN A CA 1
ATOM 2414 C C . GLN A 1 303 ? -0.276 -23.566 11.176 1.00 94.94 303 GLN A C 1
ATOM 2416 O O . GLN A 1 303 ? -0.996 -24.205 11.947 1.00 94.94 303 GLN A O 1
ATOM 2421 N N . HIS A 1 304 ? -0.676 -22.443 10.583 1.00 89.62 304 HIS A N 1
ATOM 2422 C CA . HIS A 1 304 ? -1.971 -21.814 10.813 1.00 89.62 304 HIS A CA 1
ATOM 2423 C C . HIS A 1 304 ? -2.997 -22.093 9.706 1.00 89.62 304 HIS A C 1
ATOM 2425 O O . HIS A 1 304 ? -4.058 -21.467 9.718 1.00 89.62 304 HIS A O 1
ATOM 2431 N N . GLN A 1 305 ? -2.701 -23.010 8.774 1.00 89.25 305 GLN A N 1
ATOM 2432 C CA . GLN A 1 305 ? -3.576 -23.429 7.669 1.00 89.25 305 GLN A CA 1
ATOM 2433 C C . GLN A 1 305 ? -4.191 -22.240 6.916 1.00 89.25 305 GLN A C 1
ATOM 2435 O O . GLN A 1 305 ? -5.399 -22.179 6.675 1.00 89.25 305 GLN A O 1
ATOM 2440 N N . GLN A 1 306 ? -3.357 -21.246 6.608 1.00 87.50 306 GLN A N 1
ATOM 2441 C CA . GLN A 1 306 ? -3.804 -20.007 5.985 1.00 87.50 306 GLN A CA 1
ATOM 2442 C C . GLN A 1 306 ? -4.233 -20.213 4.530 1.00 87.50 306 GLN A C 1
ATOM 2444 O O . GLN A 1 306 ? -3.913 -21.207 3.876 1.00 87.50 306 GLN A O 1
ATOM 2449 N N . ALA A 1 307 ? -4.992 -19.248 4.014 1.00 85.69 307 ALA A N 1
ATOM 2450 C CA . ALA A 1 307 ? -5.538 -19.334 2.671 1.00 85.69 307 ALA A CA 1
ATOM 2451 C C . ALA A 1 307 ? -4.443 -19.303 1.578 1.00 85.69 307 ALA A C 1
ATOM 2453 O O . ALA A 1 307 ? -3.431 -18.614 1.751 1.00 85.69 307 ALA A O 1
ATOM 2454 N N . PRO A 1 308 ? -4.644 -19.988 0.432 1.00 89.56 308 PRO A N 1
ATOM 2455 C CA . PRO A 1 308 ? -3.645 -20.076 -0.637 1.00 89.56 308 PRO A CA 1
ATOM 2456 C C . PRO A 1 308 ? -3.162 -18.724 -1.181 1.00 89.56 308 PRO A C 1
ATOM 2458 O O . PRO A 1 308 ? -2.023 -18.619 -1.631 1.00 89.56 308 PRO A O 1
ATOM 2461 N N . GLU A 1 309 ? -3.995 -17.684 -1.133 1.00 91.00 309 GLU A N 1
ATOM 2462 C CA . GLU A 1 309 ? -3.665 -16.337 -1.604 1.00 91.00 309 GLU A CA 1
ATOM 2463 C C . GLU A 1 309 ? -2.467 -15.739 -0.849 1.00 91.00 309 GLU A C 1
ATOM 2465 O O . GLU A 1 309 ? -1.643 -15.055 -1.454 1.00 91.00 309 GLU A O 1
ATOM 2470 N N . PHE A 1 310 ? -2.295 -16.052 0.442 1.00 91.25 310 PHE A N 1
ATOM 2471 C CA . PHE A 1 310 ? -1.152 -15.562 1.221 1.00 91.25 310 PHE A CA 1
ATOM 2472 C C . PHE A 1 310 ? 0.186 -16.130 0.735 1.00 91.25 310 PHE A C 1
ATOM 2474 O O . PHE A 1 310 ? 1.210 -15.460 0.830 1.00 91.25 310 PHE A O 1
ATOM 2481 N N . TYR A 1 311 ? 0.194 -17.311 0.115 1.00 95.38 311 TYR A N 1
ATOM 2482 C CA . TYR A 1 311 ? 1.412 -17.889 -0.456 1.00 95.38 311 TYR A CA 1
ATOM 2483 C C . TYR A 1 311 ? 1.869 -17.148 -1.719 1.00 95.38 311 TYR A C 1
ATOM 2485 O O . TYR A 1 311 ? 3.015 -17.303 -2.143 1.00 95.38 311 TYR A O 1
ATOM 2493 N N . ALA A 1 312 ? 1.013 -16.325 -2.334 1.00 96.31 312 ALA A N 1
ATOM 2494 C CA . ALA A 1 312 ? 1.350 -15.608 -3.557 1.00 96.31 312 ALA A CA 1
ATOM 2495 C C . ALA A 1 312 ? 2.515 -14.627 -3.356 1.00 96.31 312 ALA A C 1
ATOM 2497 O O . ALA A 1 312 ? 3.399 -14.554 -4.207 1.00 96.31 312 ALA A O 1
ATOM 2498 N N . LEU A 1 313 ? 2.580 -13.943 -2.212 1.00 95.69 313 LEU A N 1
ATOM 2499 C CA . LEU A 1 313 ? 3.688 -13.038 -1.898 1.00 95.69 313 LEU A CA 1
ATOM 2500 C C . LEU A 1 313 ? 5.012 -13.805 -1.678 1.00 95.69 313 LEU A C 1
ATOM 2502 O O . LEU A 1 313 ? 6.062 -13.330 -2.108 1.00 95.69 313 LEU A O 1
ATOM 2506 N N . ILE A 1 314 ? 4.969 -15.027 -1.124 1.00 97.69 314 ILE A N 1
ATOM 2507 C CA . ILE A 1 314 ? 6.152 -15.912 -1.034 1.00 97.69 314 ILE A CA 1
ATOM 2508 C C . ILE A 1 314 ? 6.636 -16.285 -2.435 1.00 97.69 314 ILE A C 1
ATOM 2510 O O . ILE A 1 314 ? 7.814 -16.133 -2.747 1.00 97.69 314 ILE A O 1
ATOM 2514 N N . GLN A 1 315 ? 5.728 -16.745 -3.302 1.00 98.31 315 GLN A N 1
ATOM 2515 C CA . GLN A 1 315 ? 6.079 -17.137 -4.670 1.00 98.31 315 GLN A CA 1
ATOM 2516 C C . GLN A 1 315 ? 6.599 -15.948 -5.482 1.00 98.31 315 GLN A C 1
ATOM 2518 O O . GLN A 1 315 ? 7.526 -16.110 -6.271 1.00 98.31 315 GLN A O 1
ATOM 2523 N N . PHE A 1 316 ? 6.044 -14.754 -5.268 1.00 97.94 316 PHE A N 1
ATOM 2524 C CA . PHE A 1 316 ? 6.514 -13.534 -5.909 1.00 97.94 316 PHE A CA 1
ATOM 2525 C C . PHE A 1 316 ? 7.978 -13.238 -5.556 1.00 97.94 316 PHE A C 1
ATOM 2527 O O . PHE A 1 316 ? 8.802 -13.098 -6.462 1.00 97.94 316 PHE A O 1
ATOM 2534 N N . TYR A 1 317 ? 8.321 -13.202 -4.264 1.00 97.69 317 TYR A N 1
ATOM 2535 C CA . TYR A 1 317 ? 9.700 -12.946 -3.843 1.00 97.69 317 TYR A CA 1
ATOM 2536 C C . TYR A 1 317 ? 10.652 -14.086 -4.192 1.00 97.69 317 TYR A C 1
ATOM 2538 O O . TYR A 1 317 ? 11.753 -13.808 -4.656 1.00 97.69 317 TYR A O 1
ATOM 2546 N N . ALA A 1 318 ? 10.218 -15.345 -4.080 1.00 97.56 318 ALA A N 1
ATOM 2547 C CA . ALA A 1 318 ? 10.995 -16.482 -4.567 1.00 97.56 318 ALA A CA 1
ATOM 2548 C C . ALA A 1 318 ? 11.366 -16.281 -6.042 1.00 97.56 318 ALA A C 1
ATOM 2550 O O . ALA A 1 318 ? 12.539 -16.354 -6.382 1.00 97.56 318 ALA A O 1
ATOM 2551 N N . GLY A 1 319 ? 10.396 -15.918 -6.893 1.00 97.25 319 GLY A N 1
ATOM 2552 C CA . GLY A 1 319 ? 10.628 -15.619 -8.309 1.00 97.25 319 GLY A CA 1
ATOM 2553 C C . GLY A 1 319 ? 11.640 -14.497 -8.553 1.00 97.25 319 GLY A C 1
ATOM 2554 O O . GLY A 1 319 ? 12.425 -14.600 -9.487 1.00 97.25 319 GLY A O 1
ATOM 2555 N N . MET A 1 320 ? 11.670 -13.463 -7.702 1.00 95.62 320 MET A N 1
ATOM 2556 C CA . MET A 1 320 ? 12.683 -12.397 -7.775 1.00 95.62 320 MET A CA 1
ATOM 2557 C C . MET A 1 320 ? 14.094 -12.866 -7.394 1.00 95.62 320 MET A C 1
ATOM 2559 O O . MET A 1 320 ? 15.065 -12.244 -7.816 1.00 95.62 320 MET A O 1
ATOM 2563 N N . PHE A 1 321 ? 14.217 -13.910 -6.572 1.00 95.19 321 PHE A N 1
ATOM 2564 C CA . PHE A 1 321 ? 15.507 -14.436 -6.117 1.00 95.19 321 PHE A CA 1
ATOM 2565 C C . PHE A 1 321 ? 16.052 -15.548 -7.020 1.00 95.19 321 PHE A C 1
ATOM 2567 O O . PHE A 1 321 ? 17.239 -15.869 -6.934 1.00 95.19 321 PHE A O 1
ATOM 2574 N N . GLU A 1 322 ? 15.207 -16.140 -7.869 1.00 95.94 322 GLU A N 1
ATOM 2575 C CA . GLU A 1 322 ? 15.615 -17.175 -8.817 1.00 95.94 322 GLU A CA 1
ATOM 2576 C C . GLU A 1 322 ? 16.652 -16.632 -9.811 1.00 95.94 322 GLU A C 1
ATOM 2578 O O . GLU A 1 322 ? 16.467 -15.593 -10.445 1.00 95.94 322 GLU A O 1
ATOM 2583 N N . GLN A 1 323 ? 17.740 -17.380 -9.994 1.00 93.50 323 GLN A N 1
ATOM 2584 C CA . GLN A 1 323 ? 18.752 -17.072 -11.011 1.00 93.50 323 GLN A CA 1
ATOM 2585 C C . GLN A 1 323 ? 18.401 -17.682 -12.373 1.00 93.50 323 GLN A C 1
ATOM 2587 O O . GLN A 1 323 ? 18.840 -17.190 -13.411 1.00 93.50 323 GLN A O 1
ATOM 2592 N N . GLU A 1 324 ? 17.621 -18.767 -12.379 1.00 96.75 324 GLU A N 1
ATOM 2593 C CA . GLU A 1 324 ? 17.196 -19.446 -13.596 1.00 96.75 324 GLU A CA 1
ATOM 2594 C C . GLU A 1 324 ? 15.875 -18.845 -14.108 1.00 96.75 324 GLU A C 1
ATOM 2596 O O . GLU A 1 324 ? 14.855 -18.937 -13.415 1.00 96.75 324 GLU A O 1
ATOM 2601 N N . PRO A 1 325 ? 15.827 -18.306 -15.343 1.00 96.44 325 PRO A N 1
ATOM 2602 C CA . PRO A 1 325 ? 14.602 -17.722 -15.888 1.00 96.44 325 PRO A CA 1
ATOM 2603 C C . PRO A 1 325 ? 13.408 -18.691 -15.888 1.00 96.44 325 PRO A C 1
ATOM 2605 O O . PRO A 1 325 ? 12.287 -18.294 -15.587 1.00 96.44 325 PRO A O 1
ATOM 2608 N N . ALA A 1 326 ? 13.627 -19.978 -16.171 1.00 97.25 326 ALA A N 1
ATOM 2609 C CA . ALA A 1 326 ? 12.550 -20.970 -16.164 1.00 97.25 326 ALA A CA 1
ATOM 2610 C C . ALA A 1 326 ? 11.944 -21.175 -14.761 1.00 97.25 326 ALA A C 1
ATOM 2612 O O . ALA A 1 326 ? 10.725 -21.321 -14.623 1.00 97.25 326 ALA A O 1
ATOM 2613 N N . ALA A 1 327 ? 12.777 -21.142 -13.715 1.00 98.06 327 ALA A N 1
ATOM 2614 C CA . ALA A 1 327 ? 12.316 -21.206 -12.333 1.00 98.06 327 ALA A CA 1
ATOM 2615 C C . ALA A 1 327 ? 11.542 -19.932 -11.959 1.00 98.06 327 ALA A C 1
ATOM 2617 O O . ALA A 1 327 ? 10.418 -20.033 -11.459 1.00 98.06 327 ALA A O 1
ATOM 2618 N N . ALA A 1 328 ? 12.074 -18.751 -12.296 1.00 98.25 328 ALA A N 1
ATOM 2619 C CA . ALA A 1 328 ? 11.406 -17.467 -12.070 1.00 98.25 328 ALA A CA 1
ATOM 2620 C C . ALA A 1 328 ? 10.023 -17.411 -12.745 1.00 98.25 328 ALA A C 1
ATOM 2622 O O . ALA A 1 328 ? 9.021 -17.080 -12.108 1.00 98.25 328 ALA A O 1
ATOM 2623 N N . GLU A 1 329 ? 9.928 -17.827 -14.013 1.00 98.44 329 GLU A N 1
ATOM 2624 C CA . GLU A 1 329 ? 8.660 -17.906 -14.745 1.00 98.44 329 GLU A CA 1
ATOM 2625 C C . GLU A 1 329 ? 7.647 -18.810 -14.032 1.00 98.44 329 GLU A C 1
ATOM 2627 O O . GLU A 1 329 ? 6.488 -18.422 -13.853 1.00 98.44 329 GLU A O 1
ATOM 2632 N N . LYS A 1 330 ? 8.068 -20.002 -13.586 1.00 98.44 330 LYS A N 1
ATOM 2633 C CA . LYS A 1 330 ? 7.194 -20.929 -12.852 1.00 98.44 330 LYS A CA 1
ATOM 2634 C C . LYS A 1 330 ? 6.637 -20.281 -11.582 1.00 98.44 330 LYS A C 1
ATOM 2636 O O . LYS A 1 330 ? 5.447 -20.438 -11.294 1.00 98.44 330 LYS A O 1
ATOM 2641 N N . ARG A 1 331 ? 7.469 -19.541 -10.844 1.00 98.50 331 ARG A N 1
ATOM 2642 C CA . ARG A 1 331 ? 7.073 -18.810 -9.631 1.00 98.50 331 ARG A CA 1
ATOM 2643 C C . ARG A 1 331 ? 6.063 -17.706 -9.945 1.00 98.50 331 ARG A C 1
ATOM 2645 O O . ARG A 1 331 ? 4.987 -17.692 -9.351 1.00 98.50 331 ARG A O 1
ATOM 2652 N N . TYR A 1 332 ? 6.331 -16.845 -10.927 1.00 98.50 332 TYR A N 1
ATOM 2653 C CA . TYR A 1 332 ? 5.397 -15.775 -11.294 1.00 98.50 332 TYR A CA 1
ATOM 2654 C C . TYR A 1 332 ? 4.065 -16.313 -11.821 1.00 98.50 332 TYR A C 1
ATOM 2656 O O . TYR A 1 332 ? 3.008 -15.833 -11.421 1.00 98.50 332 TYR A O 1
ATOM 2664 N N . ARG A 1 333 ? 4.070 -17.376 -12.634 1.00 98.06 333 ARG A N 1
ATOM 2665 C CA . ARG A 1 333 ? 2.824 -18.042 -13.053 1.00 98.06 333 ARG A CA 1
ATOM 2666 C C . ARG A 1 333 ? 2.057 -18.627 -11.868 1.00 98.06 333 ARG A C 1
ATOM 2668 O O . ARG A 1 333 ? 0.827 -18.577 -11.862 1.00 98.06 333 ARG A O 1
ATOM 2675 N N . LYS A 1 334 ? 2.754 -19.132 -10.842 1.00 98.25 334 LYS A N 1
ATOM 2676 C CA . LYS A 1 334 ? 2.108 -19.587 -9.607 1.00 98.25 334 LYS A CA 1
ATOM 2677 C C . LYS A 1 334 ? 1.395 -18.433 -8.897 1.00 98.25 334 LYS A C 1
ATOM 2679 O O . LYS A 1 334 ? 0.246 -18.631 -8.511 1.00 98.25 334 LYS A O 1
ATOM 2684 N N . VAL A 1 335 ? 1.997 -17.242 -8.812 1.00 98.00 335 VAL A N 1
ATOM 2685 C CA . VAL A 1 335 ? 1.329 -16.029 -8.291 1.00 98.00 335 VAL A CA 1
ATOM 2686 C C . VAL A 1 335 ? 0.019 -15.766 -9.038 1.00 98.00 335 VAL A C 1
ATOM 2688 O O . VAL A 1 335 ? -1.035 -15.670 -8.413 1.00 98.00 335 VAL A O 1
ATOM 2691 N N . LEU A 1 336 ? 0.054 -15.741 -10.376 1.00 95.75 336 LEU A N 1
ATOM 2692 C CA . LEU A 1 336 ? -1.139 -15.475 -11.195 1.00 95.75 336 LEU A CA 1
ATOM 2693 C C . LEU A 1 336 ? -2.233 -16.543 -11.053 1.00 95.75 336 LEU A C 1
ATOM 2695 O O . LEU A 1 336 ? -3.402 -16.239 -11.274 1.00 95.75 336 LEU A O 1
ATOM 2699 N N . SER A 1 337 ? -1.863 -17.779 -10.701 1.00 95.62 337 SER A N 1
ATOM 2700 C CA . SER A 1 337 ? -2.819 -18.862 -10.430 1.00 95.62 337 SER A CA 1
ATOM 2701 C C . SER A 1 337 ? -3.453 -18.788 -9.039 1.00 95.62 337 SER A C 1
ATOM 2703 O O . SER A 1 337 ? -4.535 -19.331 -8.841 1.00 95.62 337 SER A O 1
ATOM 2705 N N . LEU A 1 338 ? -2.771 -18.159 -8.076 1.00 94.56 338 LEU A N 1
ATOM 2706 C CA . LEU A 1 338 ? -3.256 -17.997 -6.704 1.00 94.56 338 LEU A CA 1
ATOM 2707 C C . LEU A 1 338 ? -4.151 -16.763 -6.558 1.00 94.56 338 LEU A C 1
ATOM 2709 O O . LEU A 1 338 ? -5.028 -16.758 -5.705 1.00 94.56 338 LEU A O 1
ATOM 2713 N N . LEU A 1 339 ? -3.934 -15.732 -7.379 1.00 92.56 339 LEU A N 1
ATOM 2714 C CA . LEU A 1 339 ? -4.601 -14.437 -7.257 1.00 92.56 339 LEU A CA 1
ATOM 2715 C C . LEU A 1 339 ? -5.528 -14.181 -8.456 1.00 92.56 339 LEU A C 1
ATOM 2717 O O . LEU A 1 339 ? -5.020 -14.028 -9.571 1.00 92.56 339 LEU A O 1
ATOM 2721 N N . PRO A 1 340 ? -6.861 -14.111 -8.272 1.00 86.25 340 PRO A N 1
ATOM 2722 C CA . PRO A 1 340 ? -7.812 -13.875 -9.361 1.00 86.25 340 PRO A CA 1
ATOM 2723 C C . PRO A 1 340 ? -7.587 -12.542 -10.090 1.00 86.25 340 PRO A C 1
ATOM 2725 O O . PRO A 1 340 ? -7.245 -11.542 -9.468 1.00 86.25 340 PRO A O 1
ATOM 2728 N N . ALA A 1 341 ? -7.835 -12.510 -11.405 1.00 84.38 341 ALA A N 1
ATOM 2729 C CA . ALA A 1 341 ? -7.722 -11.292 -12.224 1.00 84.38 341 ALA A CA 1
ATOM 2730 C C . ALA A 1 341 ? -8.839 -10.267 -11.974 1.00 84.38 341 ALA A C 1
ATOM 2732 O O . ALA A 1 341 ? -8.671 -9.090 -12.257 1.00 84.38 341 ALA A O 1
ATOM 2733 N N . SER A 1 342 ? -9.982 -10.704 -11.440 1.00 78.31 342 SER A N 1
ATOM 2734 C CA . SER A 1 342 ? -11.133 -9.842 -11.142 1.00 78.31 342 SER A CA 1
ATOM 2735 C C . SER A 1 342 ? -10.941 -8.956 -9.907 1.00 78.31 342 SER A C 1
ATOM 2737 O O . SER A 1 342 ? -11.885 -8.296 -9.477 1.00 78.31 342 SER A O 1
ATOM 2739 N N . GLN A 1 343 ? -9.764 -9.003 -9.287 1.00 80.44 343 GLN A N 1
ATOM 2740 C CA . GLN A 1 343 ? -9.459 -8.364 -8.020 1.00 80.44 343 GLN A CA 1
ATOM 2741 C C . GLN A 1 343 ? -8.096 -7.683 -8.099 1.00 80.44 343 GLN A C 1
ATOM 2743 O O . GLN A 1 343 ? -7.153 -8.224 -8.680 1.00 80.44 343 GLN A O 1
ATOM 2748 N N . ASP A 1 344 ? -7.988 -6.531 -7.447 1.00 79.81 344 ASP A N 1
ATOM 2749 C CA . ASP A 1 344 ? -6.747 -5.770 -7.405 1.00 79.81 344 ASP A CA 1
ATOM 2750 C C . ASP A 1 344 ? -5.803 -6.350 -6.351 1.00 79.81 344 ASP A C 1
ATOM 2752 O O . ASP A 1 344 ? -6.023 -6.233 -5.140 1.00 79.81 344 ASP A O 1
ATOM 2756 N N . TRP A 1 345 ? -4.741 -6.992 -6.838 1.00 87.50 345 TRP A N 1
ATOM 2757 C CA . TRP A 1 345 ? -3.663 -7.550 -6.031 1.00 87.50 345 TRP A CA 1
ATOM 2758 C C . TRP A 1 345 ? -2.328 -6.974 -6.486 1.00 87.50 345 TRP A C 1
ATOM 2760 O O . TRP A 1 345 ? -1.902 -7.192 -7.624 1.00 87.50 345 TRP A O 1
ATOM 2770 N N . TRP A 1 346 ? -1.631 -6.293 -5.580 1.00 88.69 346 TRP A N 1
ATOM 2771 C CA . TRP A 1 346 ? -0.322 -5.715 -5.877 1.00 88.69 346 TRP A CA 1
ATOM 2772 C C . TRP A 1 346 ? 0.680 -6.789 -6.326 1.00 88.69 346 TRP A C 1
ATOM 2774 O O . TRP A 1 346 ? 1.370 -6.621 -7.329 1.00 88.69 346 TRP A O 1
ATOM 2784 N N . GLU A 1 347 ? 0.711 -7.936 -5.648 1.00 93.06 347 GLU A N 1
ATOM 2785 C CA . GLU A 1 347 ? 1.588 -9.063 -5.974 1.00 93.06 347 GLU A CA 1
ATOM 2786 C C . GLU A 1 347 ? 1.321 -9.609 -7.382 1.00 93.06 347 GLU A C 1
ATOM 2788 O O . GLU A 1 347 ? 2.260 -9.974 -8.092 1.00 93.06 347 GLU A O 1
ATOM 2793 N N . ARG A 1 348 ? 0.050 -9.631 -7.812 1.00 93.56 348 ARG A N 1
ATOM 2794 C CA . ARG A 1 348 ? -0.341 -10.058 -9.161 1.00 93.56 348 ARG A CA 1
ATOM 2795 C C . ARG A 1 348 ? 0.184 -9.082 -10.206 1.00 93.56 348 ARG A C 1
ATOM 2797 O O . ARG A 1 348 ? 0.841 -9.523 -11.145 1.00 93.56 348 ARG A O 1
ATOM 2804 N N . GLU A 1 349 ? -0.060 -7.782 -10.031 1.00 92.50 349 GLU A N 1
ATOM 2805 C CA . GLU A 1 349 ? 0.432 -6.746 -10.950 1.00 92.50 349 GLU A CA 1
ATOM 2806 C C . GLU A 1 349 ? 1.961 -6.808 -11.080 1.00 92.50 349 GLU A C 1
ATOM 2808 O O . GLU A 1 349 ? 2.505 -6.805 -12.188 1.00 92.50 349 GLU A O 1
ATOM 2813 N N . ARG A 1 350 ? 2.675 -6.932 -9.955 1.00 95.00 350 ARG A N 1
ATOM 2814 C CA . ARG A 1 350 ? 4.138 -7.038 -9.960 1.00 95.00 350 ARG A CA 1
ATOM 2815 C C . ARG A 1 350 ? 4.623 -8.327 -10.619 1.00 95.00 350 ARG A C 1
ATOM 2817 O O . ARG A 1 350 ? 5.567 -8.272 -11.406 1.00 95.00 350 ARG A O 1
ATOM 2824 N N . ALA A 1 351 ? 3.985 -9.466 -10.355 1.00 97.12 351 ALA A N 1
ATOM 2825 C CA . ALA A 1 351 ? 4.316 -10.720 -11.027 1.00 97.12 351 ALA A CA 1
ATOM 2826 C C . ALA A 1 351 ? 4.060 -10.648 -12.541 1.00 97.12 351 ALA A C 1
ATOM 2828 O O . ALA A 1 351 ? 4.886 -11.139 -13.306 1.00 97.12 351 ALA A O 1
ATOM 2829 N N . GLN A 1 352 ? 2.977 -9.998 -12.990 1.00 96.25 352 GLN A N 1
ATOM 2830 C CA . GLN A 1 352 ? 2.726 -9.744 -14.416 1.00 96.25 352 GLN A CA 1
ATOM 2831 C C . GLN A 1 352 ? 3.841 -8.898 -15.040 1.00 96.25 352 GLN A C 1
ATOM 2833 O O . GLN A 1 352 ? 4.295 -9.219 -16.135 1.00 96.25 352 GLN A O 1
ATOM 2838 N N . ALA A 1 353 ? 4.311 -7.853 -14.351 1.00 96.00 353 ALA A N 1
ATOM 2839 C CA . ALA A 1 353 ? 5.397 -7.007 -14.842 1.00 96.00 353 ALA A CA 1
ATOM 2840 C C . ALA A 1 353 ? 6.701 -7.796 -15.051 1.00 96.00 353 ALA A C 1
ATOM 2842 O O . ALA A 1 353 ? 7.256 -7.782 -16.149 1.00 96.00 353 ALA A O 1
ATOM 2843 N N . HIS A 1 354 ? 7.150 -8.539 -14.033 1.00 97.56 354 HIS A N 1
ATOM 2844 C CA . HIS A 1 354 ? 8.370 -9.347 -14.128 1.00 97.56 354 HIS A CA 1
ATOM 2845 C C . HIS A 1 354 ? 8.236 -10.496 -15.139 1.00 97.56 354 HIS A C 1
ATOM 2847 O O . HIS A 1 354 ? 9.163 -10.769 -15.903 1.00 97.56 354 HIS A O 1
ATOM 2853 N N . LEU A 1 355 ? 7.071 -11.149 -15.198 1.00 98.12 355 LEU A N 1
ATOM 2854 C CA . LEU A 1 355 ? 6.819 -12.199 -16.182 1.00 98.12 355 LEU A CA 1
ATOM 2855 C C . LEU A 1 355 ? 6.807 -11.644 -17.614 1.00 98.12 355 LEU A C 1
ATOM 2857 O O . LEU A 1 355 ? 7.354 -12.281 -18.510 1.00 98.12 355 LEU A O 1
ATOM 2861 N N . SER A 1 356 ? 6.248 -10.453 -17.835 1.00 97.94 356 SER A N 1
ATOM 2862 C CA . SER A 1 356 ? 6.263 -9.799 -19.150 1.00 97.94 356 SER A CA 1
ATOM 2863 C C . SER A 1 356 ? 7.679 -9.505 -19.627 1.00 97.94 356 SER A C 1
ATOM 2865 O O . SER A 1 356 ? 8.002 -9.796 -20.774 1.00 97.94 356 SER A O 1
ATOM 2867 N N . GLU A 1 357 ? 8.541 -8.979 -18.755 1.00 97.06 357 GLU A N 1
ATOM 2868 C CA . GLU A 1 357 ? 9.949 -8.707 -19.076 1.00 97.06 357 GLU A CA 1
ATOM 2869 C C . GLU A 1 357 ? 10.702 -9.983 -19.490 1.00 97.06 357 GLU A C 1
ATOM 2871 O O . GLU A 1 357 ? 11.417 -10.010 -20.500 1.00 97.06 357 GLU A O 1
ATOM 2876 N N . LEU A 1 358 ? 10.480 -11.076 -18.756 1.00 97.81 358 LEU A N 1
ATOM 2877 C CA . LEU A 1 358 ? 11.055 -12.380 -19.067 1.00 97.81 358 LEU A CA 1
ATOM 2878 C C . LEU A 1 358 ? 10.566 -12.913 -20.420 1.00 97.81 358 LEU A C 1
ATOM 2880 O O . LEU A 1 358 ? 11.371 -13.351 -21.244 1.00 97.81 358 LEU A O 1
ATOM 2884 N N . LEU A 1 359 ? 9.259 -12.843 -20.678 1.00 98.44 359 LEU A N 1
ATOM 2885 C CA . LEU A 1 359 ? 8.664 -13.306 -21.932 1.00 98.44 359 LEU A CA 1
ATOM 2886 C C . LEU A 1 359 ? 9.107 -12.452 -23.128 1.00 98.44 359 LEU A C 1
ATOM 2888 O O . LEU A 1 359 ? 9.395 -13.005 -24.190 1.00 98.44 359 LEU A O 1
ATOM 2892 N N . ILE A 1 360 ? 9.247 -11.133 -22.956 1.00 98.06 360 ILE A N 1
ATOM 2893 C CA . ILE A 1 360 ? 9.828 -10.229 -23.960 1.00 98.06 360 ILE A CA 1
ATOM 2894 C C . ILE A 1 360 ? 11.251 -10.670 -24.317 1.00 98.06 360 ILE A C 1
ATOM 2896 O O . ILE A 1 360 ? 11.565 -10.808 -25.500 1.00 98.06 360 ILE A O 1
ATOM 2900 N N . THR A 1 361 ? 12.090 -10.940 -23.313 1.00 97.00 361 THR A N 1
ATOM 2901 C CA . THR A 1 361 ? 13.484 -11.379 -23.513 1.00 97.00 361 THR A CA 1
ATOM 2902 C C . THR A 1 361 ? 13.557 -12.706 -24.276 1.00 97.00 361 THR A C 1
ATOM 2904 O O . THR A 1 361 ? 14.455 -12.922 -25.087 1.00 97.00 361 THR A O 1
ATOM 2907 N N . GLN A 1 362 ? 12.572 -13.582 -24.074 1.00 97.44 362 GLN A N 1
ATOM 2908 C CA . GLN A 1 362 ? 12.432 -14.856 -24.784 1.00 97.44 362 GLN A CA 1
ATOM 2909 C C . GLN A 1 362 ? 11.725 -14.734 -26.145 1.00 97.44 362 GLN A C 1
ATOM 2911 O O . GLN A 1 362 ? 11.471 -15.747 -26.792 1.00 97.44 362 GLN A O 1
ATOM 2916 N N . SER A 1 363 ? 11.383 -13.519 -26.588 1.00 98.06 363 SER A N 1
ATOM 2917 C CA . SER A 1 363 ? 10.577 -13.263 -27.794 1.00 98.06 363 SER A CA 1
ATOM 2918 C C . SER A 1 363 ? 9.195 -13.942 -27.794 1.00 98.06 363 SER A C 1
ATOM 2920 O O . SER A 1 363 ? 8.584 -14.141 -28.842 1.00 98.06 363 SER A O 1
ATOM 2922 N N . ARG A 1 364 ? 8.664 -14.281 -26.613 1.00 98.38 364 ARG A N 1
ATOM 2923 C CA . ARG A 1 364 ? 7.323 -14.856 -26.407 1.00 98.38 364 ARG A CA 1
ATOM 2924 C C . ARG A 1 364 ? 6.297 -13.743 -26.218 1.00 98.38 364 ARG A C 1
ATOM 2926 O O . ARG A 1 364 ? 5.650 -13.626 -25.182 1.00 98.38 364 ARG A O 1
ATOM 2933 N N . TRP A 1 365 ? 6.185 -12.875 -27.220 1.00 98.12 365 TRP A N 1
ATOM 2934 C CA . TRP A 1 365 ? 5.411 -11.640 -27.090 1.00 98.12 365 TRP A CA 1
ATOM 2935 C C . TRP A 1 365 ? 3.906 -11.871 -26.960 1.00 98.12 365 TRP A C 1
ATOM 2937 O O . TRP A 1 365 ? 3.254 -11.136 -26.225 1.00 98.12 365 TRP A O 1
ATOM 2947 N N . GLN A 1 366 ? 3.359 -12.891 -27.632 1.00 98.00 366 GLN A N 1
ATOM 2948 C CA . GLN A 1 366 ? 1.939 -13.221 -27.501 1.00 98.00 366 GLN A CA 1
ATOM 2949 C C . GLN A 1 366 ? 1.618 -13.681 -26.076 1.00 98.00 366 GLN A C 1
ATOM 2951 O O . GLN A 1 366 ? 0.718 -13.126 -25.462 1.00 98.00 366 GLN A O 1
ATOM 2956 N N . ASP A 1 367 ? 2.428 -14.580 -25.507 1.00 98.06 367 ASP A N 1
ATOM 2957 C CA . ASP A 1 367 ? 2.283 -15.005 -24.112 1.00 98.06 367 ASP A CA 1
ATOM 2958 C C . ASP A 1 367 ? 2.332 -13.819 -23.139 1.00 98.06 367 ASP A C 1
ATOM 2960 O O . ASP A 1 367 ? 1.666 -13.853 -22.108 1.00 98.06 367 ASP A O 1
ATOM 2964 N N . ALA A 1 368 ? 3.130 -12.787 -23.441 1.00 98.25 368 ALA A N 1
ATOM 2965 C CA . ALA A 1 368 ? 3.202 -11.571 -22.636 1.00 98.25 368 ALA A CA 1
ATOM 2966 C C . ALA A 1 368 ? 1.935 -10.710 -22.779 1.00 98.25 368 ALA A C 1
ATOM 2968 O O . ALA A 1 368 ? 1.433 -10.200 -21.781 1.00 98.25 368 ALA A O 1
ATOM 2969 N N . LEU A 1 369 ? 1.394 -10.563 -23.996 1.00 97.62 369 LEU A N 1
ATOM 2970 C CA . LEU A 1 369 ? 0.130 -9.852 -24.236 1.00 97.62 369 LEU A CA 1
ATOM 2971 C C . LEU A 1 369 ? -1.049 -10.555 -23.555 1.00 97.62 369 LEU A C 1
ATOM 2973 O O . LEU A 1 369 ? -1.894 -9.891 -22.957 1.00 97.62 369 LEU A O 1
ATOM 2977 N N . ASP A 1 370 ? -1.069 -11.887 -23.586 1.00 96.31 370 ASP A N 1
ATOM 2978 C CA . ASP A 1 370 ? -2.126 -12.708 -22.991 1.00 96.31 370 ASP A CA 1
ATOM 2979 C C . ASP A 1 370 ? -2.213 -12.539 -21.464 1.00 96.31 370 ASP A C 1
ATOM 2981 O O . ASP A 1 370 ? -3.269 -12.773 -20.878 1.00 96.31 370 ASP A O 1
ATOM 2985 N N . LEU A 1 371 ? -1.146 -12.064 -20.801 1.00 95.38 371 LEU A N 1
ATOM 2986 C CA . LEU A 1 371 ? -1.187 -11.722 -19.372 1.00 95.38 371 LEU A CA 1
ATOM 2987 C C . LEU A 1 371 ? -2.172 -10.593 -19.056 1.00 95.38 371 LEU A C 1
ATOM 2989 O O . LEU A 1 371 ? -2.590 -10.478 -17.903 1.00 95.38 371 LEU A O 1
ATOM 2993 N N . TYR A 1 372 ? -2.505 -9.767 -20.048 1.00 93.88 372 TYR A N 1
ATOM 2994 C CA . TYR A 1 372 ? -3.330 -8.567 -19.915 1.00 93.88 372 TYR A CA 1
ATOM 2995 C C . TYR A 1 372 ? -4.650 -8.661 -20.688 1.00 93.88 372 TYR A C 1
ATOM 2997 O O . TYR A 1 372 ? -5.377 -7.670 -20.769 1.00 93.88 372 TYR A O 1
ATOM 3005 N N . ALA A 1 373 ? -4.965 -9.825 -21.261 1.00 89.06 373 ALA A N 1
ATOM 3006 C CA . ALA A 1 373 ? -6.229 -10.045 -21.949 1.00 89.06 373 ALA A CA 1
ATOM 3007 C C . ALA A 1 373 ? -7.422 -9.934 -20.978 1.00 89.06 373 ALA A C 1
ATOM 3009 O O . ALA A 1 373 ? -7.315 -10.256 -19.795 1.00 89.06 373 ALA A O 1
ATOM 3010 N N . ASP A 1 374 ? -8.564 -9.483 -21.500 1.00 82.31 374 ASP A N 1
ATOM 3011 C CA . ASP A 1 374 ? -9.870 -9.498 -20.826 1.00 82.31 374 ASP A CA 1
ATOM 3012 C C . ASP A 1 374 ? -9.983 -8.705 -19.506 1.00 82.31 374 ASP A C 1
ATOM 3014 O O . ASP A 1 374 ? -10.874 -8.965 -18.695 1.00 82.31 374 ASP A O 1
ATOM 3018 N N . GLN A 1 375 ? -9.139 -7.687 -19.302 1.00 82.62 375 GLN A N 1
ATOM 3019 C CA . GLN A 1 375 ? -9.233 -6.772 -18.159 1.00 82.62 375 GLN A CA 1
ATOM 3020 C C . GLN A 1 375 ? -9.015 -5.301 -18.562 1.00 82.62 375 GLN A C 1
ATOM 3022 O O . GLN A 1 375 ? -8.238 -5.020 -19.479 1.00 82.62 375 GLN A O 1
ATOM 3027 N N . PRO A 1 376 ? -9.668 -4.335 -17.888 1.00 86.00 376 PRO A N 1
ATOM 3028 C CA . PRO A 1 376 ? -9.303 -2.925 -18.002 1.00 86.00 376 PRO A CA 1
ATOM 3029 C C . PRO A 1 376 ? -7.848 -2.704 -17.569 1.00 86.00 376 PRO A C 1
ATOM 3031 O O . PRO A 1 376 ? -7.394 -3.295 -16.591 1.00 86.00 376 PRO A O 1
ATOM 3034 N N . LEU A 1 377 ? -7.118 -1.844 -18.280 1.00 90.88 377 LEU A N 1
ATOM 3035 C CA . LEU A 1 377 ? -5.718 -1.553 -17.973 1.00 90.88 377 LEU A CA 1
ATOM 3036 C C . LEU A 1 377 ? -5.586 -0.232 -17.207 1.00 90.88 377 LEU A C 1
ATOM 3038 O O . LEU A 1 377 ? -6.114 0.803 -17.617 1.00 90.88 377 LEU A O 1
ATOM 3042 N N . GLY A 1 378 ? -4.851 -0.273 -16.096 1.00 91.19 378 GLY A N 1
ATOM 3043 C CA . GLY A 1 378 ? -4.365 0.915 -15.404 1.00 91.19 378 GLY A CA 1
ATOM 3044 C C . GLY A 1 378 ? -3.114 1.483 -16.076 1.00 91.19 378 GLY A C 1
ATOM 3045 O O . GLY A 1 378 ? -2.572 0.911 -17.022 1.00 91.19 378 GLY A O 1
ATOM 3046 N N . ALA A 1 379 ? -2.611 2.612 -15.571 1.00 94.25 379 ALA A N 1
ATOM 3047 C CA . ALA A 1 379 ? -1.443 3.267 -16.159 1.00 94.25 379 ALA A CA 1
ATOM 3048 C C . ALA A 1 379 ? -0.197 2.360 -16.205 1.00 94.25 379 ALA A C 1
ATOM 3050 O O . ALA A 1 379 ? 0.521 2.365 -17.208 1.00 94.25 379 ALA A O 1
ATOM 3051 N N . THR A 1 380 ? 0.045 1.561 -15.160 1.00 93.38 380 THR A N 1
ATOM 3052 C CA . THR A 1 380 ? 1.161 0.606 -15.132 1.00 93.38 380 THR A CA 1
ATOM 3053 C C . THR A 1 380 ? 1.002 -0.463 -16.215 1.00 93.38 380 THR A C 1
ATOM 3055 O O . THR A 1 380 ? 1.931 -0.701 -16.984 1.00 93.38 380 THR A O 1
ATOM 3058 N N . GLN A 1 381 ? -0.173 -1.095 -16.312 1.00 94.69 381 GLN A N 1
ATOM 3059 C CA . GLN A 1 381 ? -0.431 -2.162 -17.281 1.00 94.69 381 GLN A CA 1
ATOM 3060 C C . GLN A 1 381 ? -0.385 -1.645 -18.724 1.00 94.69 381 GLN A C 1
ATOM 3062 O O . GLN A 1 381 ? 0.188 -2.311 -19.582 1.00 94.69 381 GLN A O 1
ATOM 3067 N N . GLU A 1 382 ? -0.904 -0.442 -18.983 1.00 97.06 382 GLU A N 1
ATOM 3068 C CA . GLU A 1 382 ? -0.775 0.236 -20.280 1.00 97.06 382 GLU A CA 1
ATOM 3069 C C . GLU A 1 382 ? 0.701 0.366 -20.690 1.00 97.06 382 GLU A C 1
ATOM 3071 O O . GLU A 1 382 ? 1.075 -0.004 -21.803 1.00 97.06 382 GLU A O 1
ATOM 3076 N N . LEU A 1 383 ? 1.575 0.804 -19.774 1.00 97.50 383 LEU A N 1
ATOM 3077 C CA . LEU A 1 383 ? 3.008 0.934 -20.055 1.00 97.50 383 LEU A CA 1
ATOM 3078 C C . LEU A 1 383 ? 3.671 -0.423 -20.338 1.00 97.50 383 LEU A C 1
ATOM 3080 O O . LEU A 1 383 ? 4.505 -0.532 -21.238 1.00 97.50 383 LEU A O 1
ATOM 3084 N N . LEU A 1 384 ? 3.291 -1.467 -19.594 1.00 96.94 384 LEU A N 1
ATOM 3085 C CA . LEU A 1 384 ? 3.802 -2.828 -19.785 1.00 96.94 384 LEU A CA 1
ATOM 3086 C C . LEU A 1 384 ? 3.393 -3.398 -21.151 1.00 96.94 384 LEU A C 1
ATOM 3088 O O . LEU A 1 384 ? 4.244 -3.925 -21.868 1.00 96.94 384 LEU A O 1
ATOM 3092 N N . VAL A 1 385 ? 2.138 -3.213 -21.565 1.00 98.00 385 VAL A N 1
ATOM 3093 C CA . VAL A 1 385 ? 1.674 -3.583 -22.913 1.00 98.00 385 VAL A CA 1
ATOM 3094 C C . VAL A 1 385 ? 2.415 -2.780 -23.985 1.00 98.00 385 VAL A C 1
ATOM 3096 O O . VAL A 1 385 ? 2.857 -3.344 -24.989 1.00 98.00 385 VAL A O 1
ATOM 3099 N N . GLY A 1 386 ? 2.655 -1.488 -23.748 1.00 98.00 386 GLY A N 1
ATOM 3100 C CA . GLY A 1 386 ? 3.506 -0.657 -24.599 1.00 98.00 386 GLY A CA 1
ATOM 3101 C C . GLY A 1 386 ? 4.928 -1.210 -24.751 1.00 98.00 386 GLY A C 1
ATOM 3102 O O . GLY A 1 386 ? 5.461 -1.235 -25.863 1.00 98.00 386 GLY A O 1
ATOM 3103 N N . ASN A 1 387 ? 5.553 -1.699 -23.676 1.00 97.75 387 ASN A N 1
ATOM 3104 C CA . ASN A 1 387 ? 6.871 -2.347 -23.732 1.00 97.75 387 ASN A CA 1
ATOM 3105 C C . ASN A 1 387 ? 6.860 -3.625 -24.586 1.00 97.75 387 ASN A C 1
ATOM 3107 O O . ASN A 1 387 ? 7.807 -3.859 -25.338 1.00 97.75 387 ASN A O 1
ATOM 3111 N N . ILE A 1 388 ? 5.784 -4.416 -24.532 1.00 98.38 388 ILE A N 1
ATOM 3112 C CA . ILE A 1 388 ? 5.642 -5.622 -25.360 1.00 98.38 388 ILE A CA 1
ATOM 3113 C C . ILE A 1 388 ? 5.566 -5.257 -26.852 1.00 98.38 388 ILE A C 1
ATOM 3115 O O . ILE A 1 388 ? 6.265 -5.857 -27.671 1.00 98.38 388 ILE A O 1
ATOM 3119 N N . TRP A 1 389 ? 4.775 -4.245 -27.221 1.00 98.44 389 TRP A N 1
ATOM 3120 C CA . TRP A 1 389 ? 4.702 -3.770 -28.611 1.00 98.44 389 TRP A CA 1
ATOM 3121 C C . TRP A 1 389 ? 6.000 -3.111 -29.081 1.00 98.44 389 TRP A C 1
ATOM 3123 O O . TRP A 1 389 ? 6.420 -3.326 -30.218 1.00 98.44 389 TRP A O 1
ATOM 3133 N N . LYS A 1 390 ? 6.679 -2.373 -28.195 1.00 97.69 390 LYS A N 1
ATOM 3134 C CA . LYS A 1 390 ? 8.007 -1.800 -28.452 1.00 97.69 390 LYS A CA 1
ATOM 3135 C C . LYS A 1 390 ? 9.019 -2.902 -28.778 1.00 97.69 390 LYS A C 1
ATOM 3137 O O . LYS A 1 390 ? 9.767 -2.766 -29.741 1.00 97.69 390 LYS A O 1
ATOM 3142 N N . ALA A 1 391 ? 9.011 -4.011 -28.035 1.00 97.06 391 ALA A N 1
ATOM 3143 C CA . ALA A 1 391 ? 9.876 -5.162 -28.303 1.00 97.06 391 ALA A CA 1
ATOM 3144 C C . ALA A 1 391 ? 9.564 -5.858 -29.641 1.00 97.06 391 ALA A C 1
ATOM 3146 O O . ALA A 1 391 ? 10.475 -6.342 -30.307 1.00 97.06 391 ALA A O 1
ATOM 3147 N N . GLN A 1 392 ? 8.296 -5.855 -30.060 1.00 97.56 392 GLN A N 1
ATOM 3148 C CA . GLN A 1 392 ? 7.858 -6.323 -31.382 1.00 97.56 392 GLN A CA 1
ATOM 3149 C C . GLN A 1 392 ? 8.146 -5.331 -32.518 1.00 97.56 392 GLN A C 1
ATOM 3151 O O . GLN A 1 392 ? 7.871 -5.641 -33.675 1.00 97.56 392 GLN A O 1
ATOM 3156 N N . GLN A 1 393 ? 8.673 -4.142 -32.208 1.00 97.00 393 GLN A N 1
ATOM 3157 C CA . GLN A 1 393 ? 8.862 -3.041 -33.156 1.00 97.00 393 GLN A CA 1
ATOM 3158 C C . GLN A 1 393 ? 7.549 -2.536 -33.791 1.00 97.00 393 GLN A C 1
ATOM 3160 O O . GLN A 1 393 ? 7.567 -1.866 -34.824 1.00 97.00 393 GLN A O 1
ATOM 3165 N N . ASP A 1 394 ? 6.399 -2.798 -33.158 1.00 98.06 394 ASP A N 1
ATOM 3166 C CA . ASP A 1 394 ? 5.123 -2.171 -33.516 1.00 98.06 394 ASP A CA 1
ATOM 3167 C C . ASP A 1 394 ? 5.036 -0.804 -32.829 1.00 98.06 394 ASP A C 1
ATOM 3169 O O . ASP A 1 394 ? 4.385 -0.608 -31.799 1.00 98.06 394 ASP A O 1
ATOM 3173 N N . TRP A 1 395 ? 5.776 0.148 -33.392 1.00 97.88 395 TRP A N 1
ATOM 3174 C CA . TRP A 1 395 ? 5.980 1.468 -32.805 1.00 97.88 395 TRP A CA 1
ATOM 3175 C C . TRP A 1 395 ? 4.686 2.263 -32.640 1.00 97.88 395 TRP A C 1
ATOM 3177 O O . TRP A 1 395 ? 4.561 3.027 -31.689 1.00 97.88 395 TRP A O 1
ATOM 3187 N N . ALA A 1 396 ? 3.715 2.068 -33.536 1.00 97.94 396 ALA A N 1
ATOM 3188 C CA . ALA A 1 396 ? 2.437 2.766 -33.472 1.00 97.94 396 ALA A CA 1
ATOM 3189 C C . ALA A 1 396 ? 1.622 2.321 -32.251 1.00 97.94 396 ALA A C 1
ATOM 3191 O O . ALA A 1 396 ? 1.087 3.162 -31.527 1.00 97.94 396 ALA A O 1
ATOM 3192 N N . LYS A 1 397 ? 1.558 1.009 -31.982 1.00 98.31 397 LYS A N 1
ATOM 3193 C CA . LYS A 1 397 ? 0.905 0.509 -30.765 1.00 98.31 397 LYS A CA 1
ATOM 3194 C C . LYS A 1 397 ? 1.696 0.871 -29.515 1.00 98.31 397 LYS A C 1
ATOM 3196 O O . LYS A 1 397 ? 1.098 1.331 -28.549 1.00 98.31 397 LYS A O 1
ATOM 3201 N N . ALA A 1 398 ? 3.019 0.716 -29.547 1.00 98.56 398 ALA A N 1
ATOM 3202 C CA . ALA A 1 398 ? 3.907 1.113 -28.455 1.00 98.56 398 ALA A CA 1
ATOM 3203 C C . ALA A 1 398 ? 3.654 2.572 -28.020 1.00 98.56 398 ALA A C 1
ATOM 3205 O O . ALA A 1 398 ? 3.401 2.844 -26.846 1.00 98.56 398 ALA A O 1
ATOM 3206 N N . GLU A 1 399 ? 3.624 3.497 -28.984 1.00 98.38 399 GLU A N 1
ATOM 3207 C CA . GLU A 1 399 ? 3.333 4.914 -28.753 1.00 98.38 399 GLU A CA 1
ATOM 3208 C C . GLU A 1 399 ? 1.929 5.125 -28.177 1.00 98.38 399 GLU A C 1
ATOM 3210 O O . GLU A 1 399 ? 1.780 5.828 -27.179 1.00 98.38 399 GLU A O 1
ATOM 3215 N N . ALA A 1 400 ? 0.903 4.484 -28.749 1.00 98.44 400 ALA A N 1
ATOM 3216 C CA . ALA A 1 400 ? -0.478 4.623 -28.285 1.00 98.44 400 ALA A CA 1
ATOM 3217 C C . ALA A 1 400 ? -0.646 4.219 -26.808 1.00 98.44 400 ALA A C 1
ATOM 3219 O O . ALA A 1 400 ? -1.209 4.985 -26.023 1.00 98.44 400 ALA A O 1
ATOM 3220 N N . PHE A 1 401 ? -0.101 3.062 -26.424 1.00 98.44 401 PHE A N 1
ATOM 3221 C CA . PHE A 1 401 ? -0.113 2.568 -25.043 1.00 98.44 401 PHE A CA 1
ATOM 3222 C C . PHE A 1 401 ? 0.719 3.459 -24.103 1.00 98.44 401 PHE A C 1
ATOM 3224 O O . PHE A 1 401 ? 0.277 3.794 -23.004 1.00 98.44 401 PHE A O 1
ATOM 3231 N N . GLY A 1 402 ? 1.890 3.937 -24.542 1.00 98.44 402 GLY A N 1
ATOM 3232 C CA . GLY A 1 402 ? 2.702 4.879 -23.762 1.00 98.44 402 GLY A CA 1
ATOM 3233 C C . GLY A 1 402 ? 1.988 6.209 -23.492 1.00 98.44 402 GLY A C 1
ATOM 3234 O O . GLY A 1 402 ? 1.983 6.701 -22.362 1.00 98.44 402 GLY A O 1
ATOM 3235 N N . VAL A 1 403 ? 1.334 6.780 -24.509 1.00 98.50 403 VAL A N 1
ATOM 3236 C CA . VAL A 1 403 ? 0.558 8.026 -24.387 1.00 98.50 403 VAL A CA 1
ATOM 3237 C C . VAL A 1 403 ? -0.628 7.834 -23.448 1.00 98.50 403 VAL A C 1
ATOM 3239 O O . VAL A 1 403 ? -0.888 8.695 -22.603 1.00 98.50 403 VAL A O 1
ATOM 3242 N N . GLN A 1 404 ? -1.339 6.713 -23.576 1.00 98.38 404 GLN A N 1
ATOM 3243 C CA . GLN A 1 404 ? -2.474 6.399 -22.718 1.00 98.38 404 GLN A CA 1
ATOM 3244 C C . GLN A 1 404 ? -2.039 6.186 -21.261 1.00 98.38 404 GLN A C 1
ATOM 3246 O O . GLN A 1 404 ? -2.667 6.746 -20.362 1.00 98.38 404 GLN A O 1
ATOM 3251 N N . SER A 1 405 ? -0.925 5.489 -21.023 1.00 98.31 405 SER A N 1
ATOM 3252 C CA . SER A 1 405 ? -0.314 5.360 -19.695 1.00 98.31 405 SER A CA 1
ATOM 3253 C C . SER A 1 405 ? 0.007 6.726 -19.079 1.00 98.31 405 SER A C 1
ATOM 3255 O O . SER A 1 405 ? -0.453 7.027 -17.974 1.00 98.31 405 SER A O 1
ATOM 3257 N N . PHE A 1 406 ? 0.703 7.603 -19.818 1.00 98.44 406 PHE A N 1
ATOM 3258 C CA . PHE A 1 406 ? 1.035 8.953 -19.351 1.00 98.44 406 PHE A CA 1
ATOM 3259 C C . PHE A 1 406 ? -0.219 9.759 -19.004 1.00 98.44 406 PHE A C 1
ATOM 3261 O O . PHE A 1 406 ? -0.293 10.386 -17.946 1.00 98.44 406 PHE A O 1
ATOM 3268 N N . LYS A 1 407 ? -1.225 9.730 -19.884 1.00 97.62 407 LYS A N 1
ATOM 3269 C CA . LYS A 1 407 ? -2.489 10.442 -19.689 1.00 97.62 407 LYS A CA 1
ATOM 3270 C C . LYS A 1 407 ? -3.212 9.954 -18.435 1.00 97.62 407 LYS A C 1
ATOM 3272 O O . LYS A 1 407 ? -3.575 10.784 -17.605 1.00 97.62 407 LYS A O 1
ATOM 3277 N N . THR A 1 408 ? -3.404 8.644 -18.288 1.00 96.00 408 THR A N 1
ATOM 3278 C CA . THR A 1 408 ? -4.095 8.047 -17.136 1.00 96.00 408 THR A CA 1
ATOM 3279 C C . THR A 1 408 ? -3.354 8.347 -15.837 1.00 96.00 408 THR A C 1
ATOM 3281 O O . THR A 1 408 ? -3.954 8.861 -14.896 1.00 96.00 408 THR A O 1
ATOM 3284 N N . ALA A 1 409 ? -2.036 8.125 -15.800 1.00 96.50 409 ALA A N 1
ATOM 3285 C CA . ALA A 1 409 ? -1.225 8.405 -14.620 1.00 96.50 409 ALA A CA 1
ATOM 3286 C C . ALA A 1 409 ? -1.278 9.885 -14.218 1.00 96.50 409 ALA A C 1
ATOM 3288 O O . ALA A 1 409 ? -1.466 10.206 -13.045 1.00 96.50 409 ALA A O 1
ATOM 3289 N N . ASN A 1 410 ? -1.134 10.796 -15.182 1.00 95.06 410 ASN A N 1
ATOM 3290 C CA . ASN A 1 410 ? -1.108 12.227 -14.906 1.00 95.06 410 ASN A CA 1
ATOM 3291 C C . ASN A 1 410 ? -2.477 12.759 -14.450 1.00 95.06 410 ASN A C 1
ATOM 3293 O O . ASN A 1 410 ? -2.532 13.558 -13.518 1.00 95.06 410 ASN A O 1
ATOM 3297 N N . LEU A 1 411 ? -3.576 12.303 -15.064 1.00 94.44 411 LEU A N 1
ATOM 3298 C CA . LEU A 1 411 ? -4.931 12.702 -14.661 1.00 94.44 411 LEU A CA 1
ATOM 3299 C C . LEU A 1 411 ? -5.294 12.199 -13.258 1.00 94.44 411 LEU A C 1
ATOM 3301 O O . LEU A 1 411 ? -5.936 12.929 -12.510 1.00 94.44 411 LEU A O 1
ATOM 3305 N N . ASN A 1 412 ? -4.813 11.013 -12.884 1.00 93.62 412 ASN A N 1
ATOM 3306 C CA . ASN A 1 412 ? -5.102 10.390 -11.591 1.00 93.62 412 ASN A CA 1
ATOM 3307 C C . ASN A 1 412 ? -4.088 10.768 -10.490 1.00 93.62 412 ASN A C 1
ATOM 3309 O O . ASN A 1 412 ? -4.134 10.235 -9.384 1.00 93.62 412 ASN A O 1
ATOM 3313 N N . GLY A 1 413 ? -3.129 11.660 -10.768 1.00 92.62 413 GLY A N 1
ATOM 3314 C CA . GLY A 1 413 ? -2.114 12.076 -9.791 1.00 92.62 413 GLY A CA 1
ATOM 3315 C C . GLY A 1 413 ? -1.070 11.001 -9.447 1.00 92.62 413 GLY A C 1
ATOM 3316 O O . GLY A 1 413 ? -0.406 11.087 -8.413 1.00 92.62 413 GLY A O 1
ATOM 3317 N N . GLN A 1 414 ? -0.886 9.992 -10.299 1.00 92.50 414 GLN A N 1
ATOM 3318 C CA . GLN A 1 414 ? 0.112 8.933 -10.135 1.00 92.50 414 GLN A CA 1
ATOM 3319 C C . GLN A 1 414 ? 1.479 9.398 -10.644 1.00 92.50 414 GLN A C 1
ATOM 3321 O O . GLN A 1 414 ? 1.959 8.964 -11.690 1.00 92.50 414 GLN A O 1
ATOM 3326 N N . LEU A 1 415 ? 2.110 10.309 -9.901 1.00 92.94 415 LEU A N 1
ATOM 3327 C CA . LEU A 1 415 ? 3.313 11.010 -10.352 1.00 92.94 415 LEU A CA 1
ATOM 3328 C C . LEU A 1 415 ? 4.426 10.068 -10.846 1.00 92.94 415 LEU A C 1
ATOM 3330 O O . LEU A 1 415 ? 4.953 10.282 -11.931 1.00 92.94 415 LEU A O 1
ATOM 3334 N N . ARG A 1 416 ? 4.756 9.004 -10.103 1.00 93.19 416 ARG A N 1
ATOM 3335 C CA . ARG A 1 416 ? 5.814 8.054 -10.504 1.00 93.19 416 ARG A CA 1
ATOM 3336 C C . ARG A 1 416 ? 5.491 7.351 -11.825 1.00 93.19 416 ARG A C 1
ATOM 3338 O O . ARG A 1 416 ? 6.318 7.377 -12.725 1.00 93.19 416 ARG A O 1
ATOM 3345 N N . ASN A 1 417 ? 4.264 6.855 -11.978 1.00 95.00 417 ASN A N 1
ATOM 3346 C CA . ASN A 1 417 ? 3.812 6.205 -13.211 1.00 95.00 417 ASN A CA 1
ATOM 3347 C C . ASN A 1 417 ? 3.808 7.186 -14.398 1.00 95.00 417 ASN A C 1
ATOM 3349 O O . ASN A 1 417 ? 4.156 6.816 -15.514 1.00 95.00 417 ASN A O 1
ATOM 3353 N N . ALA A 1 418 ? 3.466 8.459 -14.164 1.00 97.25 418 ALA A N 1
ATOM 3354 C CA . ALA A 1 418 ? 3.521 9.492 -15.197 1.00 97.25 418 ALA A CA 1
ATOM 3355 C C . ALA A 1 418 ? 4.969 9.814 -15.603 1.00 97.25 418 ALA A C 1
ATOM 3357 O O . ALA A 1 418 ? 5.237 10.039 -16.781 1.00 97.25 418 ALA A O 1
ATOM 3358 N N . LEU A 1 419 ? 5.909 9.821 -14.651 1.00 97.12 419 LEU A N 1
ATOM 3359 C CA . LEU A 1 419 ? 7.337 9.982 -14.934 1.00 97.12 419 LEU A CA 1
ATOM 3360 C C . LEU A 1 419 ? 7.883 8.782 -15.730 1.00 97.12 419 LEU A C 1
ATOM 3362 O O . LEU A 1 419 ? 8.587 8.993 -16.717 1.00 97.12 419 LEU A O 1
ATOM 3366 N N . ASP A 1 420 ? 7.505 7.553 -15.364 1.00 97.06 420 ASP A N 1
ATOM 3367 C CA . ASP A 1 420 ? 7.884 6.331 -16.089 1.00 97.06 420 ASP A CA 1
ATOM 3368 C C . ASP A 1 420 ? 7.344 6.346 -17.531 1.00 97.06 420 ASP A C 1
ATOM 3370 O O . ASP A 1 420 ? 8.084 6.116 -18.487 1.00 97.06 420 ASP A O 1
ATOM 3374 N N . ALA A 1 421 ? 6.076 6.712 -17.733 1.00 98.31 421 ALA A N 1
ATOM 3375 C CA . ALA A 1 421 ? 5.502 6.823 -19.074 1.00 98.31 421 ALA A CA 1
ATOM 3376 C C . ALA A 1 421 ? 6.142 7.953 -19.905 1.00 98.31 421 ALA A C 1
ATOM 3378 O O . ALA A 1 421 ? 6.380 7.793 -21.104 1.00 98.31 421 ALA A O 1
ATOM 3379 N N . ALA A 1 422 ? 6.476 9.087 -19.280 1.00 98.25 422 ALA A N 1
ATOM 3380 C CA . ALA A 1 422 ? 7.168 10.187 -19.949 1.00 98.25 422 ALA A CA 1
ATOM 3381 C C . ALA A 1 422 ? 8.575 9.783 -20.420 1.00 98.25 422 ALA A C 1
ATOM 3383 O O . ALA A 1 422 ? 8.965 10.123 -21.538 1.00 98.25 422 ALA A O 1
ATOM 3384 N N . ILE A 1 423 ? 9.328 9.042 -19.596 1.00 97.44 423 ILE A N 1
ATOM 3385 C CA . ILE A 1 423 ? 10.657 8.542 -19.973 1.00 97.44 423 ILE A CA 1
ATOM 3386 C C . ILE A 1 423 ? 10.562 7.567 -21.146 1.00 97.44 423 ILE A C 1
ATOM 3388 O O . ILE A 1 423 ? 11.327 7.674 -22.105 1.00 97.44 423 ILE A O 1
ATOM 3392 N N . TYR A 1 424 ? 9.571 6.674 -21.102 1.00 97.62 424 TYR A N 1
ATOM 3393 C CA . TYR A 1 424 ? 9.313 5.678 -22.131 1.00 97.62 424 TYR A CA 1
ATOM 3394 C C . TYR A 1 424 ? 9.035 6.335 -23.487 1.00 97.62 424 TYR A C 1
ATOM 3396 O O . TYR A 1 424 ? 9.610 5.930 -24.499 1.00 97.62 424 TYR A O 1
ATOM 3404 N N . LEU A 1 425 ? 8.205 7.383 -23.507 1.00 98.12 425 LEU A N 1
ATOM 3405 C CA . LEU A 1 425 ? 7.860 8.111 -24.730 1.00 98.12 425 LEU A CA 1
ATOM 3406 C C . LEU A 1 425 ? 9.064 8.857 -25.320 1.00 98.12 425 LEU A C 1
ATOM 3408 O O . LEU A 1 425 ? 9.253 8.837 -26.532 1.00 98.12 425 LEU A O 1
ATOM 3412 N N . LEU A 1 426 ? 9.932 9.440 -24.488 1.00 97.19 426 LEU A N 1
ATOM 3413 C CA . LEU A 1 426 ? 11.165 10.069 -24.977 1.00 97.19 426 LEU A CA 1
ATOM 3414 C C . LEU A 1 426 ? 12.174 9.056 -25.530 1.00 97.19 426 LEU A C 1
ATOM 3416 O O . LEU A 1 426 ? 12.829 9.321 -26.538 1.00 97.19 426 LEU A O 1
ATOM 3420 N N . GLN A 1 427 ? 12.293 7.883 -24.904 1.00 95.56 427 GLN A N 1
ATOM 3421 C CA . GLN A 1 427 ? 13.099 6.791 -25.455 1.00 95.56 427 GLN A CA 1
ATOM 3422 C C . GLN A 1 427 ? 12.541 6.310 -26.799 1.00 95.56 427 GLN A C 1
ATOM 3424 O O . GLN A 1 427 ? 13.311 5.976 -27.698 1.00 95.56 427 GLN A O 1
ATOM 3429 N N . LEU A 1 428 ? 11.213 6.279 -26.952 1.00 96.25 428 LEU A N 1
ATOM 3430 C CA . LEU A 1 428 ? 10.567 5.923 -28.211 1.00 96.25 428 LEU A CA 1
ATOM 3431 C C . LEU A 1 428 ? 10.827 6.975 -29.302 1.00 96.25 428 LEU A C 1
ATOM 3433 O O . LEU A 1 428 ? 11.189 6.597 -30.413 1.00 96.25 428 LEU A O 1
ATOM 3437 N N . ASP A 1 429 ? 10.738 8.272 -28.981 1.00 95.88 429 ASP A N 1
ATOM 3438 C CA . ASP A 1 429 ? 11.112 9.357 -29.903 1.00 95.88 429 ASP A CA 1
ATOM 3439 C C . ASP A 1 429 ? 12.555 9.192 -30.394 1.00 95.88 429 ASP A C 1
ATOM 3441 O O . ASP A 1 429 ? 12.808 9.233 -31.598 1.00 95.88 429 ASP A O 1
ATOM 3445 N N . LYS A 1 430 ? 13.495 8.934 -29.474 1.00 94.25 430 LYS A N 1
ATOM 3446 C CA . LYS A 1 430 ? 14.907 8.690 -29.803 1.00 94.25 430 LYS A CA 1
ATOM 3447 C C . LYS A 1 430 ? 15.076 7.476 -30.720 1.00 94.25 430 LYS A C 1
ATOM 3449 O O . LYS A 1 430 ? 15.790 7.568 -31.714 1.00 94.25 430 LYS A O 1
ATOM 3454 N N . GLN A 1 431 ? 14.412 6.362 -30.408 1.00 94.00 431 GLN A N 1
ATOM 3455 C CA . GLN A 1 431 ? 14.459 5.133 -31.210 1.00 94.00 431 GLN A CA 1
ATOM 3456 C C . GLN A 1 431 ? 13.926 5.340 -32.636 1.00 94.00 431 GLN A C 1
ATOM 3458 O O . GLN A 1 431 ? 14.385 4.681 -33.566 1.00 94.00 431 GLN A O 1
ATOM 3463 N N . LEU A 1 432 ? 12.960 6.245 -32.805 1.00 94.75 432 LEU A N 1
ATOM 3464 C CA . LEU A 1 432 ? 12.345 6.593 -34.087 1.00 94.75 432 LEU A CA 1
ATOM 3465 C C . LEU A 1 432 ? 13.025 7.778 -34.785 1.00 94.75 432 LEU A C 1
ATOM 3467 O O . LEU A 1 432 ? 12.499 8.262 -35.787 1.00 94.75 432 LEU A O 1
ATOM 3471 N N . GLU A 1 433 ? 14.150 8.263 -34.249 1.00 94.88 433 GLU A N 1
ATOM 3472 C CA . GLU A 1 433 ? 14.884 9.441 -34.732 1.00 94.88 433 GLU A CA 1
ATOM 3473 C C . GLU A 1 433 ? 14.003 10.703 -34.841 1.00 94.88 433 GLU A C 1
ATOM 3475 O O . GLU A 1 433 ? 14.198 11.570 -35.697 1.00 94.88 433 GLU A O 1
ATOM 3480 N N . ARG A 1 434 ? 13.010 10.823 -33.952 1.00 94.38 434 ARG A N 1
ATOM 3481 C CA . ARG A 1 434 ? 12.106 11.973 -33.865 1.00 94.38 434 ARG A CA 1
ATOM 3482 C C . ARG A 1 434 ? 12.665 13.030 -32.910 1.00 94.38 434 ARG A C 1
ATOM 3484 O O . ARG A 1 434 ? 13.345 12.698 -31.936 1.00 94.38 434 ARG A O 1
ATOM 3491 N N . PRO A 1 435 ? 12.353 14.319 -33.132 1.00 91.62 435 PRO A N 1
ATOM 3492 C CA . PRO A 1 435 ? 12.609 15.342 -32.129 1.00 91.62 435 PRO A CA 1
ATOM 3493 C C . PRO A 1 435 ? 11.898 14.989 -30.820 1.00 91.62 435 PRO A C 1
ATOM 3495 O O . PRO A 1 435 ? 10.697 14.729 -30.828 1.00 91.62 435 PRO A O 1
ATOM 3498 N N . ALA A 1 436 ? 12.633 15.029 -29.708 1.00 90.00 436 ALA A N 1
ATOM 3499 C CA . ALA A 1 436 ? 12.089 14.747 -28.384 1.00 90.00 436 ALA A CA 1
ATOM 3500 C C . ALA A 1 436 ? 10.866 15.627 -28.084 1.00 90.00 436 ALA A C 1
ATOM 3502 O O . ALA A 1 436 ? 10.944 16.862 -28.143 1.00 90.00 436 ALA A O 1
ATOM 3503 N N . ASN A 1 437 ? 9.751 14.998 -27.715 1.00 94.38 437 ASN A N 1
ATOM 3504 C CA . ASN A 1 437 ? 8.525 15.706 -27.390 1.00 94.38 437 ASN A CA 1
ATOM 3505 C C . ASN A 1 437 ? 8.732 16.669 -26.203 1.00 94.38 437 ASN A C 1
ATOM 3507 O O . ASN A 1 437 ? 9.121 16.284 -25.093 1.00 94.38 437 ASN A O 1
ATOM 3511 N N . SER A 1 438 ? 8.452 17.955 -26.430 1.00 93.62 438 SER A N 1
ATOM 3512 C CA . SER A 1 438 ? 8.690 19.011 -25.443 1.00 93.62 438 SER A CA 1
ATOM 3513 C C . SER A 1 438 ? 7.792 18.895 -24.208 1.00 93.62 438 SER A C 1
ATOM 3515 O O . SER A 1 438 ? 8.235 19.279 -23.125 1.00 93.62 438 SER A O 1
ATOM 3517 N N . VAL A 1 439 ? 6.587 18.324 -24.334 1.00 95.56 439 VAL A N 1
ATOM 3518 C CA . VAL A 1 439 ? 5.674 18.058 -23.207 1.00 95.56 439 VAL A CA 1
ATOM 3519 C C . VAL A 1 439 ? 6.293 17.009 -22.281 1.00 95.56 439 VAL A C 1
ATOM 3521 O O . VAL A 1 439 ? 6.495 17.287 -21.099 1.00 95.56 439 VAL A O 1
ATOM 3524 N N . TYR A 1 440 ? 6.698 15.878 -22.871 1.00 96.50 440 TYR A N 1
ATOM 3525 C CA . TYR A 1 440 ? 7.615 14.846 -22.360 1.00 96.50 440 TYR A CA 1
ATOM 3526 C C . TYR A 1 440 ? 8.668 15.378 -21.396 1.00 96.50 440 TYR A C 1
ATOM 3528 O O . TYR A 1 440 ? 8.697 15.176 -20.177 1.00 96.50 440 TYR A O 1
ATOM 3536 N N . ARG A 1 441 ? 9.556 16.130 -22.034 1.00 95.50 441 ARG A N 1
ATOM 3537 C CA . ARG A 1 441 ? 10.773 16.659 -21.448 1.00 95.50 441 ARG A CA 1
ATOM 3538 C C . ARG A 1 441 ? 10.504 17.676 -20.346 1.00 95.50 441 ARG A C 1
ATOM 3540 O O . ARG A 1 441 ? 11.136 17.615 -19.295 1.00 95.50 441 ARG A O 1
ATOM 3547 N N . GLN A 1 442 ? 9.591 18.621 -20.575 1.00 94.94 442 GLN A N 1
ATOM 3548 C CA . GLN A 1 442 ? 9.270 19.644 -19.578 1.00 94.94 442 GLN A CA 1
ATOM 3549 C C . GLN A 1 442 ? 8.587 19.047 -18.349 1.00 94.94 442 GLN A C 1
ATOM 3551 O O . GLN A 1 442 ? 8.856 19.500 -17.236 1.00 94.94 442 GLN A O 1
ATOM 3556 N N . PHE A 1 443 ? 7.746 18.026 -18.532 1.00 96.12 443 PHE A N 1
ATOM 3557 C CA . PHE A 1 443 ? 7.138 17.311 -17.418 1.00 96.12 443 PHE A CA 1
ATOM 3558 C C . PHE A 1 443 ? 8.209 16.686 -16.518 1.00 96.12 443 PHE A C 1
ATOM 3560 O O . PHE A 1 443 ? 8.242 16.999 -15.330 1.00 96.12 443 PHE A O 1
ATOM 3567 N N . LEU A 1 444 ? 9.136 15.901 -17.083 1.00 95.62 444 LEU A N 1
ATOM 3568 C CA . LEU A 1 444 ? 10.243 15.288 -16.335 1.00 95.62 444 LEU A CA 1
ATOM 3569 C C . LEU A 1 444 ? 11.095 16.334 -15.601 1.00 95.62 444 LEU A C 1
ATOM 3571 O O . LEU A 1 444 ? 11.312 16.205 -14.399 1.00 95.62 444 LEU A O 1
ATOM 3575 N N . LEU A 1 445 ? 11.509 17.406 -16.287 1.00 92.56 445 LEU A N 1
ATOM 3576 C CA . LEU A 1 445 ? 12.319 18.480 -15.692 1.00 92.56 445 LEU A CA 1
ATOM 3577 C C . LEU A 1 445 ? 11.628 19.166 -14.507 1.00 92.56 445 LEU A C 1
ATOM 3579 O O . LEU A 1 445 ? 12.294 19.562 -13.556 1.00 92.56 445 LEU A O 1
ATOM 3583 N N . LYS A 1 446 ? 10.303 19.329 -14.569 1.00 92.44 446 LYS A N 1
ATOM 3584 C CA . LYS A 1 446 ? 9.533 20.013 -13.525 1.00 92.44 446 LYS A CA 1
ATOM 3585 C C . LYS A 1 446 ? 9.163 19.094 -12.366 1.00 92.44 446 LYS A C 1
ATOM 3587 O O . LYS A 1 446 ? 9.073 19.566 -11.241 1.00 92.44 446 LYS A O 1
ATOM 3592 N N . LYS A 1 447 ? 8.859 17.829 -12.651 1.00 92.69 447 LYS A N 1
ATOM 3593 C CA . LYS A 1 447 ? 8.161 16.936 -11.718 1.00 92.69 447 LYS A CA 1
ATOM 3594 C C . LYS A 1 447 ? 9.028 15.849 -11.106 1.00 92.69 447 LYS A C 1
ATOM 3596 O O . LYS A 1 447 ? 8.682 15.341 -10.048 1.00 92.69 447 LYS A O 1
ATOM 3601 N N . ALA A 1 448 ? 10.158 15.509 -11.718 1.00 90.62 448 ALA A N 1
ATOM 3602 C CA . ALA A 1 448 ? 11.056 14.511 -11.147 1.00 90.62 448 ALA A CA 1
ATOM 3603 C C . ALA A 1 448 ? 11.732 14.996 -9.851 1.00 90.62 448 ALA A C 1
ATOM 3605 O O . ALA A 1 448 ? 12.027 14.177 -8.984 1.00 90.62 448 ALA A O 1
ATOM 3606 N N . ALA A 1 449 ? 11.943 16.312 -9.700 1.00 86.00 449 ALA A N 1
ATOM 3607 C CA . ALA A 1 449 ? 12.529 16.908 -8.495 1.00 86.00 449 ALA A CA 1
ATOM 3608 C C . ALA A 1 449 ? 11.696 16.636 -7.228 1.00 86.00 449 ALA A C 1
ATOM 3610 O O . ALA A 1 449 ? 12.262 16.504 -6.148 1.00 86.00 449 ALA A O 1
ATOM 3611 N N . ASP A 1 450 ? 10.378 16.466 -7.382 1.00 83.00 450 ASP A N 1
ATOM 3612 C CA . ASP A 1 450 ? 9.453 16.129 -6.294 1.00 83.00 450 ASP A CA 1
ATOM 3613 C C . ASP A 1 450 ? 9.626 14.664 -5.817 1.00 83.00 450 ASP A C 1
ATOM 3615 O O . ASP A 1 450 ? 9.029 14.252 -4.826 1.00 83.00 450 ASP A O 1
ATOM 3619 N N . VAL A 1 451 ? 10.420 13.839 -6.520 1.00 83.69 451 VAL A N 1
ATOM 3620 C CA . VAL A 1 451 ? 10.643 12.421 -6.185 1.00 83.69 451 VAL A CA 1
ATOM 3621 C C . VAL A 1 451 ? 12.129 12.035 -6.329 1.00 83.69 451 VAL A C 1
ATOM 3623 O O . VAL A 1 451 ? 12.492 11.251 -7.213 1.00 83.69 451 VAL A O 1
ATOM 3626 N N . PRO A 1 452 ? 13.020 12.503 -5.433 1.00 80.88 452 PRO A N 1
ATOM 3627 C CA . PRO A 1 452 ? 14.472 12.305 -5.549 1.00 80.88 452 PRO A CA 1
ATOM 3628 C C . PRO A 1 452 ? 14.900 10.841 -5.718 1.00 80.88 452 PRO A C 1
ATOM 3630 O O . PRO A 1 452 ? 15.728 10.493 -6.564 1.00 80.88 452 PRO A O 1
ATOM 3633 N N . ASN A 1 453 ? 14.271 9.946 -4.952 1.00 79.62 453 ASN A N 1
ATOM 3634 C CA . ASN A 1 453 ? 14.540 8.512 -5.023 1.00 79.62 453 ASN A CA 1
ATOM 3635 C C . ASN A 1 453 ? 14.218 7.922 -6.405 1.00 79.62 453 ASN A C 1
ATOM 3637 O O . ASN A 1 453 ? 14.928 7.029 -6.861 1.00 79.62 453 ASN A O 1
ATOM 3641 N N . TRP A 1 454 ? 13.187 8.425 -7.092 1.00 89.44 454 TRP A N 1
ATOM 3642 C CA . TRP A 1 454 ? 12.836 7.970 -8.440 1.00 89.44 454 TRP A CA 1
ATOM 3643 C C . TRP A 1 454 ? 13.927 8.334 -9.455 1.00 89.44 454 TRP A C 1
ATOM 3645 O O . TRP A 1 454 ? 14.301 7.478 -10.256 1.00 89.44 454 TRP A O 1
ATOM 3655 N N . ILE A 1 455 ? 14.507 9.541 -9.369 1.00 89.19 455 ILE A N 1
ATOM 3656 C CA . ILE A 1 455 ? 15.641 9.948 -10.220 1.00 89.19 455 ILE A CA 1
ATOM 3657 C C . ILE A 1 455 ? 16.817 8.988 -10.019 1.00 89.19 455 ILE A C 1
ATOM 3659 O O . ILE A 1 455 ? 17.406 8.514 -10.991 1.00 89.19 455 ILE A O 1
ATOM 3663 N N . ARG A 1 456 ? 17.136 8.657 -8.760 1.00 85.81 456 ARG A N 1
ATOM 3664 C CA . ARG A 1 456 ? 18.235 7.739 -8.430 1.00 85.81 456 ARG A CA 1
ATOM 3665 C C . ARG A 1 456 ? 18.053 6.368 -9.081 1.00 85.81 456 ARG A C 1
ATOM 3667 O O . ARG A 1 456 ? 19.004 5.853 -9.663 1.00 85.81 456 ARG A O 1
ATOM 3674 N N . PHE A 1 457 ? 16.852 5.793 -9.006 1.00 86.44 457 PHE A N 1
ATOM 3675 C CA . PHE A 1 457 ? 16.569 4.475 -9.583 1.00 86.44 457 PHE A CA 1
ATOM 3676 C C . PHE A 1 457 ? 16.479 4.486 -11.116 1.00 86.44 457 PHE A C 1
ATOM 3678 O O . PHE A 1 457 ? 16.839 3.496 -11.745 1.00 86.44 457 PHE A O 1
ATOM 3685 N N . ASN A 1 458 ? 16.073 5.603 -11.729 1.00 92.81 458 ASN A N 1
ATOM 3686 C CA . ASN A 1 458 ? 15.882 5.711 -13.180 1.00 92.81 458 ASN A CA 1
ATOM 3687 C C . ASN A 1 458 ? 17.016 6.438 -13.916 1.00 92.81 458 ASN A C 1
ATOM 3689 O O . ASN A 1 458 ? 16.886 6.742 -15.100 1.00 92.81 458 ASN A O 1
ATOM 3693 N N . LYS A 1 459 ? 18.158 6.684 -13.259 1.00 92.00 459 LYS A N 1
ATOM 3694 C CA . LYS A 1 459 ? 19.297 7.425 -13.831 1.00 92.00 459 LYS A CA 1
ATOM 3695 C C . LYS A 1 459 ? 19.745 6.894 -15.198 1.00 92.00 459 LYS A C 1
ATOM 3697 O O . LYS A 1 459 ? 19.982 7.682 -16.108 1.00 92.00 459 LYS A O 1
ATOM 3702 N N . ALA A 1 460 ? 19.846 5.573 -15.351 1.00 91.94 460 ALA A N 1
ATOM 3703 C CA . ALA A 1 460 ? 20.251 4.954 -16.615 1.00 91.94 460 ALA A CA 1
ATOM 3704 C C . ALA A 1 460 ? 19.216 5.181 -17.729 1.00 91.94 460 ALA A C 1
ATOM 3706 O O . ALA A 1 460 ? 19.579 5.528 -18.848 1.00 91.94 460 ALA A O 1
ATOM 3707 N N . GLN A 1 461 ? 17.927 5.051 -17.404 1.00 93.12 461 GLN A N 1
ATOM 3708 C CA . GLN A 1 461 ? 16.838 5.283 -18.352 1.00 93.12 461 GLN A CA 1
ATOM 3709 C C . GLN A 1 461 ? 16.724 6.761 -18.752 1.00 93.12 461 GLN A C 1
ATOM 3711 O O . GLN A 1 461 ? 16.429 7.050 -19.910 1.00 93.12 461 GLN A O 1
ATOM 3716 N N . LEU A 1 462 ? 16.994 7.688 -17.822 1.00 93.00 462 LEU A N 1
ATOM 3717 C CA . LEU A 1 462 ? 17.042 9.134 -18.077 1.00 93.00 462 LEU A CA 1
ATOM 3718 C C . LEU A 1 462 ? 18.180 9.474 -19.036 1.00 93.00 462 LEU A C 1
ATOM 3720 O O . LEU A 1 462 ? 17.954 10.154 -20.036 1.00 93.00 462 LEU A O 1
ATOM 3724 N N . ALA A 1 463 ? 19.376 8.941 -18.773 1.00 91.44 463 ALA A N 1
ATOM 3725 C CA . ALA A 1 463 ? 20.528 9.120 -19.646 1.00 91.44 463 ALA A CA 1
ATOM 3726 C C . ALA A 1 463 ? 20.259 8.552 -21.048 1.00 91.44 463 ALA A C 1
ATOM 3728 O O . ALA A 1 463 ? 20.549 9.215 -22.045 1.00 91.44 463 ALA A O 1
ATOM 3729 N N . ASP A 1 464 ? 19.635 7.372 -21.142 1.00 89.88 464 ASP A N 1
ATOM 3730 C CA . ASP A 1 464 ? 19.223 6.817 -22.432 1.00 89.88 464 ASP A CA 1
ATOM 3731 C C . ASP A 1 464 ? 18.179 7.701 -23.135 1.00 89.88 464 ASP A C 1
ATOM 3733 O O . ASP A 1 464 ? 18.296 7.953 -24.331 1.00 89.88 464 ASP A O 1
ATOM 3737 N N . ALA A 1 465 ? 17.239 8.299 -22.405 1.00 90.75 465 ALA A N 1
ATOM 3738 C CA . ALA A 1 465 ? 16.301 9.285 -22.947 1.00 90.75 465 ALA A CA 1
ATOM 3739 C C . ALA A 1 465 ? 16.949 10.643 -23.316 1.00 90.75 465 ALA A C 1
ATOM 3741 O O . ALA A 1 465 ? 16.251 11.555 -23.761 1.00 90.75 465 ALA A O 1
ATOM 3742 N N . GLY A 1 466 ? 18.266 10.811 -23.134 1.00 88.31 466 GLY A N 1
ATOM 3743 C CA . GLY A 1 466 ? 18.983 12.059 -23.416 1.00 88.31 466 GLY A CA 1
ATOM 3744 C C . GLY A 1 466 ? 18.760 13.150 -22.364 1.00 88.31 466 GLY A C 1
ATOM 3745 O O . GLY A 1 466 ? 18.805 14.341 -22.685 1.00 88.31 466 GLY A O 1
ATOM 3746 N N . LEU A 1 467 ? 18.481 12.761 -21.117 1.00 89.31 467 LEU A N 1
ATOM 3747 C CA . LEU A 1 467 ? 18.241 13.661 -19.995 1.00 89.31 467 LEU A CA 1
ATOM 3748 C C . LEU A 1 467 ? 19.188 13.374 -18.831 1.00 89.31 467 LEU A C 1
ATOM 3750 O O . LEU A 1 467 ? 19.260 12.262 -18.319 1.00 89.31 467 LEU A O 1
ATOM 3754 N N . GLU A 1 468 ? 19.843 14.424 -18.348 1.00 86.62 468 GLU A N 1
ATOM 3755 C CA . GLU A 1 468 ? 20.546 14.413 -17.071 1.00 86.62 468 GLU A CA 1
ATOM 3756 C C . GLU A 1 468 ? 19.793 15.319 -16.102 1.00 86.62 468 GLU A C 1
ATOM 3758 O O . GLU A 1 468 ? 19.650 16.521 -16.333 1.00 86.62 468 GLU A O 1
ATOM 3763 N N . LEU A 1 469 ? 19.269 14.723 -15.034 1.00 84.75 469 LEU A N 1
ATOM 3764 C CA . LEU A 1 469 ? 18.614 15.447 -13.954 1.00 84.75 469 LEU A CA 1
ATOM 3765 C C . LEU A 1 469 ? 19.551 15.462 -12.744 1.00 84.75 469 LEU A C 1
ATOM 3767 O O . LEU A 1 469 ? 20.091 14.405 -12.397 1.00 84.75 469 LEU A O 1
ATOM 3771 N N . PRO A 1 470 ? 19.765 16.623 -12.102 1.00 76.75 470 PRO A N 1
ATOM 3772 C CA . PRO A 1 470 ? 20.529 16.665 -10.868 1.00 76.75 470 PRO A CA 1
ATOM 3773 C C . PRO A 1 470 ? 19.806 15.848 -9.793 1.00 76.75 470 PRO A C 1
ATOM 3775 O O . PRO A 1 470 ? 18.580 15.907 -9.674 1.00 76.75 470 PRO A O 1
ATOM 3778 N N . LEU A 1 471 ? 20.574 15.081 -9.018 1.00 68.38 471 LEU A N 1
ATOM 3779 C CA . LEU A 1 471 ? 20.089 14.579 -7.737 1.00 68.38 471 LEU A CA 1
ATOM 3780 C C . LEU A 1 471 ? 20.074 15.775 -6.772 1.00 68.38 471 LEU A C 1
ATOM 3782 O O . LEU A 1 471 ? 21.076 16.497 -6.743 1.00 68.38 471 LEU A O 1
ATOM 3786 N N . PRO A 1 472 ? 18.960 16.030 -6.070 1.00 57.22 472 PRO A N 1
ATOM 3787 C CA . PRO A 1 472 ? 18.907 17.081 -5.063 1.00 57.22 472 PRO A CA 1
ATOM 3788 C C . PRO A 1 472 ? 19.809 16.784 -3.864 1.00 57.22 472 PRO A C 1
ATOM 3790 O O . PRO A 1 472 ? 20.109 15.589 -3.616 1.00 57.22 472 PRO A O 1
#

pLDDT: mean 91.94, std 8.44, range [46.31, 98.81]